Protein 5FP1 (pdb70)

InterPro domains:
  IPR000531 TonB-dependent receptor-like, beta-barrel [PF00593] (236-712)
  IPR010105 TonB-dependent siderophore receptor [TIGR01783] (64-742)
  IPR012910 TonB-dependent receptor, plug domain [PF07715] (62-160)
  IPR036942 TonB-dependent receptor-like, beta-barrel domain superfamily [G3DSA:2.40.170.20] (176-743)
  IPR037066 TonB-dependent receptor, plug domain superfamily [G3DSA:2.170.130.10] (44-172)
  IPR039426 TonB-dependent receptor-like [PS52016] (61-743)
  IPR039426 TonB-dependent receptor-like [PTHR32552] (23-743)

Structure (mmCIF, N/CA/C/O backbone):
data_5FP1
#
_entry.id   5FP1
#
_cell.length_a   86.120
_cell.length_b   100.130
_cell.length_c   163.640
_cell.angle_alpha   90.00
_cell.angle_beta   90.00
_cell.angle_gamma   90.00
#
_symmetry.space_group_name_H-M   'P 21 21 21'
#
loop_
_entity.id
_entity.type
_entity.pdbx_description
1 polymer 'TONB-DEPENDENT SIDEROPHORE RECEPTOR'
2 non-polymer 'PHOSPHATE ION'
3 non-polymer (HYDROXYETHYLOXY)TRI(ETHYLOXY)OCTANE
4 water water
#
loop_
_atom_site.group_PDB
_atom_site.id
_atom_site.type_symbol
_atom_site.label_atom_id
_atom_site.label_alt_id
_atom_site.label_comp_id
_atom_site.label_asym_id
_atom_site.label_entity_id
_atom_site.label_seq_id
_atom_site.pdbx_PDB_ins_code
_atom_site.Cartn_x
_atom_site.Cartn_y
_atom_site.Cartn_z
_atom_site.occupancy
_atom_site.B_iso_or_equiv
_atom_site.auth_seq_id
_atom_site.auth_comp_id
_atom_site.auth_asym_id
_atom_site.auth_atom_id
_atom_site.pdbx_PDB_model_num
ATOM 1 N N . THR A 1 18 ? 57.943 78.449 28.044 1.00 71.57 15 THR A N 1
ATOM 2 C CA . THR A 1 18 ? 56.492 78.113 28.139 1.00 71.65 15 THR A CA 1
ATOM 3 C C . THR A 1 18 ? 55.818 78.802 29.329 1.00 73.13 15 THR A C 1
ATOM 4 O O . THR A 1 18 ? 56.490 79.273 30.255 1.00 68.12 15 THR A O 1
ATOM 8 N N . GLN A 1 19 ? 54.487 78.848 29.297 1.00 70.14 16 GLN A N 1
ATOM 9 C CA . GLN A 1 19 ? 53.688 79.415 30.389 1.00 72.10 16 GLN A CA 1
ATOM 10 C C . GLN A 1 19 ? 53.829 78.637 31.704 1.00 65.03 16 GLN A C 1
ATOM 11 O O . GLN A 1 19 ? 53.823 79.239 32.775 1.00 57.40 16 GLN A O 1
ATOM 17 N N . GLU A 1 20 ? 53.948 77.310 31.620 1.00 56.89 17 GLU A N 1
ATOM 18 C CA . GLU A 1 20 ? 54.224 76.467 32.795 1.00 61.61 17 GLU A CA 1
ATOM 19 C C . GLU A 1 20 ? 55.482 76.889 33.548 1.00 57.05 17 GLU A C 1
ATOM 20 O O . GLU A 1 20 ? 55.655 76.567 34.720 1.00 55.97 17 GLU A O 1
ATOM 26 N N . GLU A 1 21 ? 56.375 77.588 32.864 1.00 45.45 18 GLU A N 1
ATOM 27 C CA . GLU A 1 21 ? 57.614 78.007 33.471 1.00 43.06 18 GLU A CA 1
ATOM 28 C C . GLU A 1 21 ? 57.550 79.438 33.986 1.00 35.44 18 GLU A C 1
ATOM 29 O O . GLU A 1 21 ? 58.500 79.905 34.587 1.00 36.03 18 GLU A O 1
ATOM 35 N N . SER A 1 22 ? 56.429 80.129 33.792 1.00 28.81 19 SER A N 1
ATOM 36 C CA . SER A 1 22 ? 56.343 81.488 34.257 1.00 28.73 19 SER A CA 1
ATOM 37 C C . SER A 1 22 ? 55.971 81.610 35.757 1.00 26.56 19 SER A C 1
ATOM 38 O O . SER A 1 22 ? 55.129 80.881 36.258 1.00 27.40 19 SER A O 1
ATOM 41 N N . LEU A 1 23 ? 56.590 82.572 36.425 1.00 27.06 20 LEU A N 1
ATOM 42 C CA . LEU A 1 23 ? 56.200 82.964 37.773 1.00 29.62 20 LEU A CA 1
ATOM 43 C C . LEU A 1 23 ? 54.905 83.798 37.787 1.00 33.45 20 LEU A C 1
ATOM 44 O O . LEU A 1 23 ? 54.309 84.013 38.835 1.00 28.88 20 LEU A O 1
ATOM 49 N N . LYS A 1 24 ? 54.476 84.251 36.611 1.00 27.44 21 LYS A N 1
ATOM 50 C CA . LYS A 1 24 ? 53.257 85.036 36.459 1.00 30.79 21 LYS A CA 1
ATOM 51 C C . LYS A 1 24 ? 52.150 84.100 36.049 1.00 34.25 21 LYS A C 1
ATOM 52 O O . LYS A 1 24 ? 52.285 83.345 35.074 1.00 34.28 21 LYS A O 1
ATOM 58 N N . VAL A 1 25 ? 51.059 84.097 36.805 1.00 26.10 22 VAL A N 1
ATOM 59 C CA . VAL A 1 25 ? 49.917 83.277 36.444 1.00 24.84 22 VAL A CA 1
ATOM 60 C C . VAL A 1 25 ? 48.757 84.174 36.027 1.00 26.51 22 VAL A C 1
ATOM 61 O O . VAL A 1 25 ? 48.363 85.044 36.796 1.00 26.61 22 VAL A O 1
ATOM 65 N N . ASP A 1 26 ? 48.198 83.958 34.831 1.00 24.19 23 ASP A N 1
ATOM 66 C CA . ASP A 1 26 ? 47.192 84.875 34.264 1.00 27.05 23 ASP A CA 1
ATOM 67 C C . ASP A 1 26 ? 45.771 84.543 34.663 1.00 26.75 23 ASP A C 1
ATOM 68 O O . ASP A 1 26 ? 44.940 85.441 34.803 1.00 25.72 23 ASP A O 1
ATOM 73 N N . GLN A 1 27 ? 45.485 83.258 34.822 1.00 23.61 24 GLN A N 1
ATOM 74 C CA . GLN A 1 27 ? 44.134 82.800 35.129 1.00 27.16 24 GLN A CA 1
ATOM 75 C C . GLN A 1 27 ? 44.171 81.878 36.341 1.00 26.01 24 GLN A C 1
ATOM 76 O O . GLN A 1 27 ? 45.029 81.012 36.440 1.00 26.56 24 GLN A O 1
ATOM 82 N N . SER A 1 28 ? 43.171 82.008 37.185 1.00 23.10 25 SER A N 1
ATOM 83 C CA . SER A 1 28 ? 42.948 81.072 38.265 1.00 24.41 25 SER A CA 1
ATOM 84 C C . SER A 1 28 ? 42.447 79.737 37.745 1.00 26.73 25 SER A C 1
ATOM 85 O O . SER A 1 28 ? 41.708 79.694 36.771 1.00 22.27 25 SER A O 1
ATOM 88 N N . ALA A 1 29 ? 42.819 78.646 38.415 1.00 23.41 26 ALA A N 1
ATOM 89 C CA . ALA A 1 29 ? 42.273 77.330 38.080 1.00 24.20 26 ALA A CA 1
ATOM 90 C C . ALA A 1 29 ? 40.910 77.136 38.729 1.00 22.84 26 ALA A C 1
ATOM 91 O O . ALA A 1 29 ? 40.235 76.154 38.508 1.00 24.83 26 ALA A O 1
ATOM 93 N N . ASN A 1 30 ? 40.481 78.102 39.528 1.00 21.07 27 ASN A N 1
ATOM 94 C CA . ASN A 1 30 ? 39.203 78.026 40.201 1.00 19.38 27 ASN A CA 1
ATOM 95 C C . ASN A 1 30 ? 38.094 78.614 39.303 1.00 23.56 27 ASN A C 1
ATOM 96 O O . ASN A 1 30 ? 38.120 79.799 38.953 1.00 20.69 27 ASN A O 1
ATOM 101 N N . SER A 1 31 ? 37.116 77.797 38.929 1.00 20.53 28 SER A N 1
ATOM 102 C CA . SER A 1 31 ? 36.074 78.244 38.002 1.00 26.11 28 SER A CA 1
ATOM 103 C C . SER A 1 31 ? 35.101 79.271 38.614 1.00 23.62 28 SER A C 1
ATOM 104 O O . SER A 1 31 ? 34.250 79.847 37.912 1.00 25.77 28 SER A O 1
ATOM 107 N N . LYS A 1 32 ? 35.219 79.528 39.912 1.00 21.53 29 LYS A N 1
ATOM 108 C CA . LYS A 1 32 ? 34.475 80.635 40.523 1.00 19.81 29 LYS A CA 1
ATOM 109 C C . LYS A 1 32 ? 35.049 82.027 40.226 1.00 21.86 29 LYS A C 1
ATOM 110 O O . LYS A 1 32 ? 34.366 83.033 40.449 1.00 24.50 29 LYS A O 1
ATOM 116 N N . PHE A 1 33 ? 36.293 82.081 39.761 1.00 19.92 30 PHE A N 1
ATOM 117 C CA . PHE A 1 33 ? 36.894 83.303 39.241 1.00 20.48 30 PHE A CA 1
ATOM 118 C C . PHE A 1 33 ? 36.636 83.272 37.742 1.00 21.92 30 PHE A C 1
ATOM 119 O O . PHE A 1 33 ? 37.351 82.647 36.985 1.00 27.25 30 PHE A O 1
ATOM 127 N N . VAL A 1 34 ? 35.574 83.937 37.339 1.00 21.41 31 VAL A N 1
ATOM 128 C CA . VAL A 1 34 ? 35.105 83.882 35.970 1.00 23.69 31 VAL A CA 1
ATOM 129 C C . VAL A 1 34 ? 35.876 84.783 35.012 1.00 28.58 31 VAL A C 1
ATOM 130 O O . VAL A 1 34 ? 35.720 84.669 33.787 1.00 32.46 31 VAL A O 1
ATOM 134 N N . ALA A 1 35 ? 36.703 85.669 35.561 1.00 23.32 32 ALA A N 1
ATOM 135 C CA . ALA A 1 35 ? 37.515 86.585 34.753 1.00 26.60 32 ALA A CA 1
ATOM 136 C C . ALA A 1 35 ? 38.988 86.331 34.991 1.00 29.60 32 ALA A C 1
ATOM 137 O O . ALA A 1 35 ? 39.345 85.813 36.041 1.00 25.89 32 ALA A O 1
ATOM 139 N N . PRO A 1 36 ? 39.859 86.725 34.035 1.00 25.67 33 PRO A N 1
ATOM 140 C CA . PRO A 1 36 ? 41.304 86.638 34.256 1.00 25.57 33 PRO A CA 1
ATOM 141 C C . PRO A 1 36 ? 41.715 87.459 35.457 1.00 23.63 33 PRO A C 1
ATOM 142 O O . PRO A 1 36 ? 41.004 88.384 35.846 1.00 20.71 33 PRO A O 1
ATOM 146 N N . LEU A 1 37 ? 42.838 87.108 36.075 1.00 23.71 34 LEU A N 1
ATOM 147 C CA . LEU A 1 37 ? 43.201 87.770 37.319 1.00 22.94 34 LEU A CA 1
ATOM 148 C C . LEU A 1 37 ? 43.399 89.289 37.118 1.00 21.69 34 LEU A C 1
ATOM 149 O O . LEU A 1 37 ? 43.040 90.083 37.976 1.00 20.76 34 LEU A O 1
ATOM 154 N N . LEU A 1 38 ? 43.919 89.687 35.962 1.00 23.97 35 LEU A N 1
ATOM 155 C CA . LEU A 1 38 ? 44.109 91.121 35.632 1.00 21.43 35 LEU A CA 1
ATOM 156 C C . LEU A 1 38 ? 42.848 91.957 35.784 1.00 22.33 35 LEU A C 1
ATOM 157 O O . LEU A 1 38 ? 42.895 93.118 36.213 1.00 25.53 35 LEU A O 1
ATOM 162 N N . ASP A 1 39 ? 41.710 91.361 35.450 1.00 20.14 36 ASP A N 1
ATOM 163 C CA . ASP A 1 39 ? 40.446 92.051 35.454 1.00 22.62 36 ASP A CA 1
ATOM 164 C C . ASP A 1 39 ? 39.573 91.705 36.636 1.00 26.08 36 ASP A C 1
ATOM 165 O O . ASP A 1 39 ? 38.452 92.174 36.733 1.00 29.72 36 ASP A O 1
ATOM 170 N N . THR A 1 40 ? 40.087 90.891 37.547 1.00 23.08 37 THR A N 1
ATOM 171 C CA . THR A 1 40 ? 39.311 90.487 38.718 1.00 20.30 37 THR A CA 1
ATOM 172 C C . THR A 1 40 ? 39.505 91.543 39.792 1.00 17.63 37 THR A C 1
ATOM 173 O O . THR A 1 40 ? 40.635 91.869 40.128 1.00 19.46 37 THR A O 1
ATOM 177 N N . PRO A 1 41 ? 38.408 92.117 40.318 1.00 18.34 38 PRO A N 1
ATOM 178 C CA . PRO A 1 41 ? 38.497 93.202 41.291 1.00 23.21 38 PRO A CA 1
ATOM 179 C C . PRO A 1 41 ? 38.674 92.683 42.732 1.00 19.50 38 PRO A C 1
ATOM 180 O O . PRO A 1 41 ? 37.870 92.973 43.623 1.00 20.89 38 PRO A O 1
ATOM 184 N N . LYS A 1 42 ? 39.741 91.919 42.930 1.00 22.30 39 LYS A N 1
ATOM 185 C CA . LYS A 1 42 ? 40.008 91.245 44.192 1.00 22.51 39 LYS A CA 1
ATOM 186 C C . LYS A 1 42 ? 41.466 90.875 44.189 1.00 22.75 39 LYS A C 1
ATOM 187 O O . LYS A 1 42 ? 42.033 90.607 43.134 1.00 22.16 39 LYS A O 1
ATOM 193 N N . SER A 1 43 ? 42.092 90.869 45.361 1.00 20.42 40 SER A N 1
ATOM 194 C CA . SER A 1 43 ? 43.492 90.454 45.453 1.00 18.12 40 SER A CA 1
ATOM 195 C C . SER A 1 43 ? 43.609 88.950 45.495 1.00 22.01 40 SER A C 1
ATOM 196 O O . SER A 1 43 ? 43.004 88.283 46.344 1.00 20.62 40 SER A O 1
ATOM 199 N N . VAL A 1 44 ? 44.401 88.420 44.583 1.00 18.23 41 VAL A N 1
ATOM 200 C CA . VAL A 1 44 ? 44.674 86.973 44.518 1.00 21.04 41 VAL A CA 1
ATOM 201 C C . VAL A 1 44 ? 46.151 86.811 44.206 1.00 24.62 41 VAL A C 1
ATOM 202 O O . VAL A 1 44 ? 46.670 87.479 43.289 1.00 24.75 41 VAL A O 1
ATOM 206 N N . SER A 1 45 ? 46.855 86.031 45.030 1.00 21.60 42 SER A N 1
ATOM 207 C CA . SER A 1 45 ? 48.252 85.673 44.767 1.00 25.06 42 SER A CA 1
ATOM 208 C C . SER A 1 45 ? 48.316 84.189 44.424 1.00 27.12 42 SER A C 1
ATOM 209 O O . SER A 1 45 ? 47.705 83.353 45.102 1.00 24.48 42 SER A O 1
ATOM 212 N N . VAL A 1 46 ? 49.111 83.847 43.431 1.00 20.79 43 VAL A N 1
ATOM 213 C CA . VAL A 1 46 ? 49.309 82.434 43.086 1.00 21.90 43 VAL A CA 1
ATOM 214 C C . VAL A 1 46 ? 50.747 82.029 43.337 1.00 21.31 43 VAL A C 1
ATOM 215 O O . VAL A 1 46 ? 51.685 82.648 42.832 1.00 20.62 43 VAL A O 1
ATOM 219 N N . ILE A 1 47 ? 50.928 81.038 44.194 1.00 19.62 44 ILE A N 1
ATOM 220 C CA . ILE A 1 47 ? 52.225 80.424 44.374 1.00 20.14 44 ILE A CA 1
ATOM 221 C C . ILE A 1 47 ? 52.409 79.452 43.210 1.00 21.29 44 ILE A C 1
ATOM 222 O O . ILE A 1 47 ? 51.830 78.368 43.178 1.00 19.94 44 ILE A O 1
ATOM 227 N N . SER A 1 48 ? 53.187 79.865 42.215 1.00 22.28 45 SER A N 1
ATOM 228 C CA . SER A 1 48 ? 53.209 79.158 40.940 1.00 20.29 45 SER A CA 1
ATOM 229 C C . SER A 1 48 ? 54.000 77.844 40.992 1.00 21.69 45 SER A C 1
ATOM 230 O O . SER A 1 48 ? 54.851 77.640 41.851 1.00 20.58 45 SER A O 1
ATOM 233 N N . LYS A 1 49 ? 53.728 76.985 40.029 1.00 19.72 46 LYS A N 1
ATOM 234 C CA . LYS A 1 49 ? 54.485 75.756 39.791 1.00 25.29 46 LYS A CA 1
ATOM 235 C C . LYS A 1 49 ? 55.978 76.028 39.765 1.00 23.30 46 LYS A C 1
ATOM 236 O O . LYS A 1 49 ? 56.760 75.330 40.429 1.00 21.97 46 LYS A O 1
ATOM 242 N N . GLN A 1 50 ? 56.391 77.065 39.052 1.00 23.91 47 GLN A N 1
ATOM 243 C CA . GLN A 1 50 ? 57.827 77.303 38.912 1.00 26.00 47 GLN A CA 1
ATOM 244 C C . GLN A 1 50 ? 58.439 77.764 40.222 1.00 25.56 47 GLN A C 1
ATOM 245 O O . GLN A 1 50 ? 59.566 77.396 40.544 1.00 23.89 47 GLN A O 1
ATOM 251 N N . LEU A 1 51 ? 57.714 78.582 40.970 1.00 23.17 48 LEU A N 1
ATOM 252 C CA . LEU A 1 51 ? 58.198 79.001 42.272 1.00 22.55 48 LEU A CA 1
ATOM 253 C C . LEU A 1 51 ? 58.340 77.801 43.199 1.00 18.69 48 LEU A C 1
ATOM 254 O O . LEU A 1 51 ? 59.325 77.688 43.934 1.00 22.13 48 LEU A O 1
ATOM 259 N N . ILE A 1 52 ? 57.369 76.907 43.150 1.00 18.98 49 ILE A N 1
ATOM 260 C CA . ILE A 1 52 ? 57.384 75.691 43.964 1.00 21.41 49 ILE A CA 1
ATOM 261 C C . ILE A 1 52 ? 58.619 74.842 43.590 1.00 26.41 49 ILE A C 1
ATOM 262 O O . ILE A 1 52 ? 59.365 74.375 44.453 1.00 26.05 49 ILE A O 1
ATOM 267 N N . GLU A 1 53 ? 58.877 74.700 42.299 1.00 23.45 50 GLU A N 1
ATOM 268 C CA . GLU A 1 53 ? 60.080 73.977 41.847 1.00 26.71 50 GLU A CA 1
ATOM 269 C C . GLU A 1 53 ? 61.399 74.638 42.223 1.00 23.35 50 GLU A C 1
ATOM 270 O O . GLU A 1 53 ? 62.326 73.968 42.658 1.00 27.91 50 GLU A O 1
ATOM 276 N N . ASP A 1 54 ? 61.482 75.946 42.071 1.00 22.50 51 ASP A N 1
ATOM 277 C CA . ASP A 1 54 ? 62.683 76.673 42.381 1.00 23.40 51 ASP A CA 1
ATOM 278 C C . ASP A 1 54 ? 63.045 76.589 43.871 1.00 29.70 51 ASP A C 1
ATOM 279 O O . ASP A 1 54 ? 64.236 76.520 44.237 1.00 23.20 51 ASP A O 1
ATOM 284 N N . THR A 1 55 ? 62.029 76.658 44.741 1.00 24.49 52 THR A N 1
ATOM 285 C CA . THR A 1 55 ? 62.289 76.696 46.176 1.00 22.17 52 THR A CA 1
ATOM 286 C C . THR A 1 55 ? 62.360 75.320 46.810 1.00 21.92 52 THR A C 1
ATOM 287 O O . THR A 1 55 ? 62.874 75.184 47.898 1.00 23.94 52 THR A O 1
ATOM 291 N N . LYS A 1 56 ? 61.834 74.331 46.107 1.00 19.57 53 LYS A N 1
ATOM 292 C CA . LYS A 1 56 ? 61.633 72.957 46.580 1.00 22.30 53 LYS A CA 1
ATOM 293 C C . LYS A 1 56 ? 60.898 72.939 47.920 1.00 24.66 53 LYS A C 1
ATOM 294 O O . LYS A 1 56 ? 61.255 72.159 48.812 1.00 23.27 53 LYS A O 1
ATOM 300 N N . VAL A 1 57 ? 59.887 73.800 48.064 1.00 21.43 54 VAL A N 1
ATOM 301 C CA . VAL A 1 57 ? 59.038 73.738 49.266 1.00 21.73 54 VAL A CA 1
ATOM 302 C C . VAL A 1 57 ? 58.267 72.440 49.284 1.00 20.28 54 VAL A C 1
ATOM 303 O O . VAL A 1 57 ? 57.702 72.015 48.264 1.00 21.99 54 VAL A O 1
ATOM 307 N N . THR A 1 58 ? 58.257 71.787 50.435 1.00 19.96 55 THR A N 1
ATOM 308 C CA . THR A 1 58 ? 57.640 70.484 50.532 1.00 21.49 55 THR A CA 1
ATOM 309 C C . THR A 1 58 ? 56.316 70.479 51.300 1.00 21.93 55 THR A C 1
ATOM 310 O O . THR A 1 58 ? 55.558 69.517 51.220 1.00 22.74 55 THR A O 1
ATOM 314 N N . THR A 1 59 ? 56.045 71.550 52.030 1.00 19.39 56 THR A N 1
ATOM 315 C CA . THR A 1 59 ? 54.790 71.670 52.771 1.00 19.94 56 THR A CA 1
ATOM 316 C C . THR A 1 59 ? 54.128 73.009 52.432 1.00 18.72 56 THR A C 1
ATOM 317 O O . THR A 1 59 ? 54.798 73.989 52.079 1.00 18.02 56 THR A O 1
ATOM 321 N N . LEU A 1 60 ? 52.813 73.057 52.556 1.00 18.39 57 LEU A N 1
ATOM 322 C CA . LEU A 1 60 ? 52.096 74.314 52.422 1.00 17.69 57 LEU A CA 1
ATOM 323 C C . LEU A 1 60 ? 52.647 75.383 53.355 1.00 18.21 57 LEU A C 1
ATOM 324 O O . LEU A 1 60 ? 52.810 76.535 52.959 1.00 20.74 57 LEU A O 1
ATOM 329 N N . ALA A 1 61 ? 52.927 75.008 54.605 1.00 17.36 58 ALA A N 1
ATOM 330 C CA . ALA A 1 61 ? 53.392 75.967 55.586 1.00 17.23 58 ALA A CA 1
ATOM 331 C C . ALA A 1 61 ? 54.664 76.660 55.063 1.00 20.76 58 ALA A C 1
ATOM 332 O O . ALA A 1 61 ? 54.781 77.892 55.099 1.00 20.74 58 ALA A O 1
ATOM 334 N N . ASP A 1 62 ? 55.600 75.866 54.541 1.00 19.10 59 ASP A N 1
ATOM 335 C CA . ASP A 1 62 ? 56.822 76.427 53.976 1.00 18.72 59 ASP A CA 1
ATOM 336 C C . ASP A 1 62 ? 56.510 77.297 52.746 1.00 17.61 59 ASP A C 1
ATOM 337 O O . ASP A 1 62 ? 57.046 78.394 52.608 1.00 23.58 59 ASP A O 1
ATOM 342 N N . ALA A 1 63 ? 55.627 76.809 51.876 1.00 18.20 60 ALA A N 1
ATOM 343 C CA . ALA A 1 63 ? 55.262 77.530 50.684 1.00 17.54 60 ALA A CA 1
ATOM 344 C C . ALA A 1 63 ? 54.731 78.919 50.968 1.00 20.46 60 ALA A C 1
ATOM 345 O O . ALA A 1 63 ? 54.969 79.855 50.198 1.00 19.38 60 ALA A O 1
ATOM 347 N N . LEU A 1 64 ? 53.962 79.039 52.044 1.00 18.44 61 LEU A N 1
ATOM 348 C CA . LEU A 1 64 ? 53.321 80.288 52.402 1.00 20.49 61 LEU A CA 1
ATOM 349 C C . LEU A 1 64 ? 54.301 81.374 52.818 1.00 20.88 61 LEU A C 1
ATOM 350 O O . LEU A 1 64 ? 53.942 82.554 52.838 1.00 19.46 61 LEU A O 1
ATOM 355 N N . ARG A 1 65 ? 55.533 80.997 53.145 1.00 20.33 62 ARG A N 1
ATOM 356 C CA . ARG A 1 65 ? 56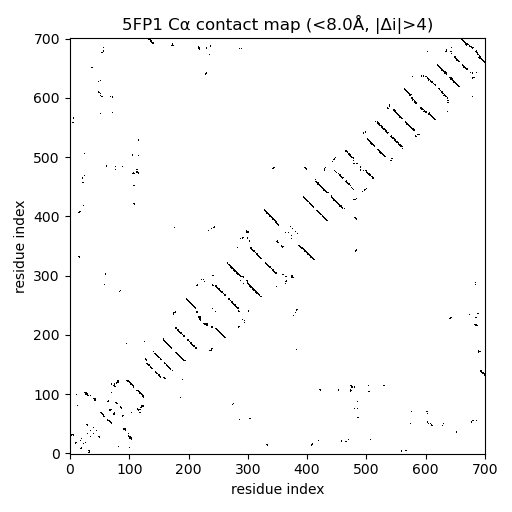.549 82.001 53.465 1.00 24.40 62 ARG A CA 1
ATOM 357 C C . ARG A 1 65 ? 56.776 82.961 52.290 1.00 22.96 62 ARG A C 1
ATOM 358 O O . ARG A 1 65 ? 57.250 84.072 52.501 1.00 21.45 62 ARG A O 1
ATOM 366 N N . THR A 1 66 ? 56.462 82.525 51.078 1.00 21.51 63 THR A N 1
ATOM 367 C CA . THR A 1 66 ? 56.636 83.374 49.875 1.00 21.68 63 THR A CA 1
ATOM 368 C C . THR A 1 66 ? 55.582 84.437 49.716 1.00 27.93 63 THR A C 1
ATOM 369 O O . THR A 1 66 ? 55.702 85.281 48.812 1.00 25.55 63 THR A O 1
ATOM 373 N N . VAL A 1 67 ? 54.543 84.392 50.551 1.00 22.89 64 VAL A N 1
ATOM 374 C CA . VAL A 1 67 ? 53.452 85.372 50.473 1.00 21.78 64 VAL A CA 1
ATOM 375 C C . VAL A 1 67 ? 53.512 86.259 51.697 1.00 22.73 64 VAL A C 1
ATOM 376 O O . VAL A 1 67 ? 53.187 85.819 52.807 1.00 23.77 64 VAL A O 1
ATOM 380 N N . PRO A 1 68 ? 53.910 87.530 51.513 1.00 22.71 65 PRO A N 1
ATOM 381 C CA . PRO A 1 68 ? 54.078 88.363 52.701 1.00 22.72 65 PRO A CA 1
ATOM 382 C C . PRO A 1 68 ? 52.774 88.602 53.429 1.00 21.18 65 PRO A C 1
ATOM 383 O O . PRO A 1 68 ? 51.717 88.780 52.809 1.00 19.19 65 PRO A O 1
ATOM 387 N N . GLY A 1 69 ? 52.857 88.636 54.742 1.00 21.39 66 GLY A N 1
ATOM 388 C CA . GLY A 1 69 ? 51.708 88.965 55.570 1.00 24.74 66 GLY A CA 1
ATOM 389 C C . GLY A 1 69 ? 50.838 87.754 55.898 1.00 25.18 66 GLY A C 1
ATOM 390 O O . GLY A 1 69 ? 49.869 87.887 56.637 1.00 28.86 66 GLY A O 1
ATOM 391 N N . ILE A 1 70 ? 51.153 86.585 55.348 1.00 21.42 67 ILE A N 1
ATOM 392 C CA . ILE A 1 70 ? 50.430 85.378 55.758 1.00 22.50 67 ILE A CA 1
ATOM 393 C C . ILE A 1 70 ? 51.239 84.957 56.967 1.00 27.78 67 ILE A C 1
ATOM 394 O O . ILE A 1 70 ? 52.444 84.771 56.873 1.00 41.44 67 ILE A O 1
ATOM 399 N N . THR A 1 71 ? 50.621 84.959 58.133 1.00 17.24 68 THR A N 1
ATOM 400 C CA . THR A 1 71 ? 51.325 84.550 59.320 1.00 18.84 68 THR A CA 1
ATOM 401 C C . THR A 1 71 ? 50.754 83.199 59.747 1.00 20.10 68 THR A C 1
ATOM 402 O O . THR A 1 71 ? 49.571 82.937 59.568 1.00 23.60 68 THR A O 1
ATOM 406 N N . LEU A 1 72 ? 51.592 82.362 60.335 1.00 18.79 69 LEU A N 1
ATOM 407 C CA . LEU A 1 72 ? 51.193 81.033 60.791 1.00 19.14 69 LEU A CA 1
ATOM 408 C C . LEU A 1 72 ? 50.901 81.020 62.285 1.00 23.14 69 LEU A C 1
ATOM 409 O O . LEU A 1 72 ? 51.631 81.616 63.089 1.00 24.46 69 LEU A O 1
ATOM 414 N N . GLY A 1 73 ? 49.808 80.364 62.640 1.00 18.83 70 GLY A N 1
ATOM 415 C CA . GLY A 1 73 ? 49.413 80.226 64.038 1.00 18.95 70 GLY A CA 1
ATOM 416 C C . GLY A 1 73 ? 49.836 78.890 64.603 1.00 19.99 70 GLY A C 1
ATOM 417 O O . GLY A 1 73 ? 50.147 77.924 63.859 1.00 17.81 70 GLY A O 1
ATOM 418 N N . ALA A 1 74 ? 49.851 78.823 65.929 1.00 19.30 71 ALA A N 1
ATOM 419 C CA . ALA A 1 74 ? 50.333 77.644 66.630 1.00 19.97 71 ALA A CA 1
ATOM 420 C C . ALA A 1 74 ? 49.192 76.971 67.371 1.00 20.12 71 ALA A C 1
ATOM 421 O O . ALA A 1 74 ? 48.114 77.563 67.545 1.00 19.68 71 ALA A O 1
ATOM 423 N N . GLY A 1 75 ? 49.448 75.737 67.803 1.00 21.27 72 GLY A N 1
ATOM 424 C CA . GLY A 1 75 ? 48.495 74.973 68.582 1.00 22.68 72 GLY A CA 1
ATOM 425 C C . GLY A 1 75 ? 48.627 75.120 70.079 1.00 21.13 72 GLY A C 1
ATOM 426 O O . GLY A 1 75 ? 49.596 75.668 70.584 1.00 20.80 72 GLY A O 1
ATOM 427 N N . GLU A 1 76 ? 47.634 74.624 70.801 1.00 19.97 73 GLU A N 1
ATOM 428 C CA . GLU A 1 76 ? 47.724 74.573 72.260 1.00 22.76 73 GLU A CA 1
ATOM 429 C C . GLU A 1 76 ? 46.801 73.490 72.791 1.00 23.47 73 GLU A C 1
ATOM 430 O O . GLU A 1 76 ? 46.603 72.478 72.129 1.00 24.83 73 GLU A O 1
ATOM 436 N N . GLY A 1 77 ? 46.307 73.641 74.015 1.00 20.05 74 GLY A N 1
ATOM 437 C CA . GLY A 1 77 ? 45.527 72.593 74.630 1.00 23.65 74 GLY A CA 1
ATOM 438 C C . GLY A 1 77 ? 44.174 72.379 73.981 1.00 23.73 74 GLY A C 1
ATOM 439 O O . GLY A 1 77 ? 43.681 71.250 73.940 1.00 27.43 74 GLY A O 1
ATOM 440 N N . GLY A 1 78 ? 43.594 73.457 73.466 1.00 21.71 75 GLY A N 1
ATOM 441 C CA . GLY A 1 78 ? 42.265 73.433 72.888 1.00 21.81 75 GLY A CA 1
ATOM 442 C C . GLY A 1 78 ? 42.189 73.663 71.399 1.00 22.35 75 GLY A C 1
ATOM 443 O O . GLY A 1 78 ? 41.112 73.898 70.858 1.00 22.77 75 GLY A O 1
ATOM 444 N N . ASN A 1 79 ? 43.333 73.624 70.707 1.00 18.76 76 ASN A N 1
ATOM 445 C CA . ASN A 1 79 ? 43.309 73.698 69.257 1.00 19.17 76 ASN A CA 1
ATOM 446 C C . ASN A 1 79 ? 44.495 73.008 68.625 1.00 18.75 76 ASN A C 1
ATOM 447 O O . ASN A 1 79 ? 45.594 73.084 69.163 1.00 17.55 76 ASN A O 1
ATOM 452 N N . PRO A 1 80 ? 44.274 72.322 67.490 1.00 15.63 77 PRO A N 1
ATOM 453 C CA . PRO A 1 80 ? 45.320 71.466 66.928 1.00 16.59 77 PRO A CA 1
ATOM 454 C C . PRO A 1 80 ? 46.480 72.245 66.351 1.00 18.06 77 PRO A C 1
ATOM 455 O O . PRO A 1 80 ? 46.374 73.458 66.084 1.00 19.21 77 PRO A O 1
ATOM 459 N N . ASN A 1 81 ? 47.597 71.543 66.187 1.00 18.01 78 ASN A N 1
ATOM 460 C CA . ASN A 1 81 ? 48.872 72.163 65.837 1.00 16.50 78 ASN A CA 1
ATOM 461 C C . ASN A 1 81 ? 49.201 72.004 64.349 1.00 20.76 78 ASN A C 1
ATOM 462 O O . ASN A 1 81 ? 50.363 71.822 63.995 1.00 19.07 78 ASN A O 1
ATOM 467 N N . GLY A 1 82 ? 48.186 72.045 63.476 1.00 17.98 79 GLY A N 1
ATOM 468 C CA . GLY A 1 82 ? 48.415 71.866 62.038 1.00 17.50 79 GLY A CA 1
ATOM 469 C C . GLY A 1 82 ? 48.590 73.196 61.305 1.00 17.87 79 GLY A C 1
ATOM 470 O O . GLY A 1 82 ? 48.988 74.200 61.908 1.00 17.50 79 GLY A O 1
ATOM 471 N N . ASP A 1 83 ? 48.319 73.216 60.001 1.00 16.78 80 ASP A N 1
ATOM 472 C CA . ASP A 1 83 ? 48.370 74.476 59.267 1.00 16.81 80 ASP A CA 1
ATOM 473 C C . ASP A 1 83 ? 47.334 75.445 59.861 1.00 16.68 80 ASP A C 1
ATOM 474 O O . ASP A 1 83 ? 46.143 75.096 59.965 1.00 16.76 80 ASP A O 1
ATOM 479 N N . ARG A 1 84 ? 47.771 76.655 60.224 1.00 15.86 81 ARG A N 1
ATOM 480 C CA . ARG A 1 84 ? 46.857 77.705 60.733 1.00 16.05 81 ARG A CA 1
ATOM 481 C C . ARG A 1 84 ? 47.181 79.063 60.111 1.00 15.36 81 ARG A C 1
ATOM 482 O O . ARG A 1 84 ? 47.746 79.936 60.767 1.00 17.06 81 ARG A O 1
ATOM 490 N N . PRO A 1 85 ? 46.849 79.250 58.841 1.00 16.83 82 PRO A N 1
ATOM 491 C CA . PRO A 1 85 ? 47.286 80.496 58.200 1.00 17.30 82 PRO A CA 1
ATOM 492 C C . PRO A 1 85 ? 46.363 81.657 58.527 1.00 19.24 82 PRO A C 1
ATOM 493 O O . PRO A 1 85 ? 45.139 81.529 58.424 1.00 20.74 82 PRO A O 1
ATOM 497 N N . PHE A 1 86 ? 46.963 82.797 58.862 1.00 16.42 83 PHE A N 1
ATOM 498 C CA . PHE A 1 86 ? 46.247 84.048 59.008 1.00 15.08 83 PHE A CA 1
ATOM 499 C C . PHE A 1 86 ? 46.439 84.909 57.752 1.00 17.09 83 PHE A C 1
ATOM 500 O O . PHE A 1 86 ? 47.570 85.059 57.267 1.00 19.32 83 PHE A O 1
ATOM 508 N N . ILE A 1 87 ? 45.337 85.423 57.222 1.00 15.15 84 ILE A N 1
ATOM 509 C CA . ILE A 1 87 ? 45.345 86.251 56.036 1.00 15.79 84 ILE A CA 1
ATOM 510 C C . ILE A 1 87 ? 44.706 87.584 56.399 1.00 18.13 84 ILE A C 1
ATOM 511 O O . ILE A 1 87 ? 43.572 87.644 56.929 1.00 17.18 84 ILE A O 1
ATOM 516 N N . ARG A 1 88 ? 45.459 88.646 56.161 1.00 17.96 85 ARG A N 1
ATOM 517 C CA . ARG A 1 88 ? 45.070 90.000 56.577 1.00 16.89 85 ARG A CA 1
ATOM 518 C C . ARG A 1 88 ? 44.570 90.060 58.025 1.00 17.89 85 ARG A C 1
ATOM 519 O O . ARG A 1 88 ? 43.626 90.789 58.339 1.00 20.46 85 ARG A O 1
ATOM 527 N N . GLY A 1 89 ? 45.217 89.317 58.923 1.00 18.03 86 GLY A N 1
ATOM 528 C CA . GLY A 1 89 ? 44.859 89.366 60.330 1.00 19.05 86 GLY A CA 1
ATOM 529 C C . GLY A 1 89 ? 43.816 88.371 60.813 1.00 19.19 86 GLY A C 1
ATOM 530 O O . GLY A 1 89 ? 43.496 88.332 62.015 1.00 19.09 86 GLY A O 1
ATOM 531 N N . TYR A 1 90 ? 43.243 87.592 59.892 1.00 17.46 87 TYR A N 1
ATOM 532 C CA . TYR A 1 90 ? 42.117 86.721 60.230 1.00 16.13 87 TYR A CA 1
ATOM 533 C C . TYR A 1 90 ? 42.397 85.261 59.881 1.00 16.12 87 TYR A C 1
ATOM 534 O O . TYR A 1 90 ? 42.888 84.939 58.786 1.00 15.93 87 TYR A O 1
ATOM 543 N N . SER A 1 91 ? 42.086 84.377 60.823 1.00 16.79 88 SER A N 1
ATOM 544 C CA . SER A 1 91 ? 42.350 82.948 60.635 1.00 16.06 88 SER A CA 1
ATOM 545 C C . SER A 1 91 ? 41.637 82.383 59.423 1.00 18.02 88 SER A C 1
ATOM 546 O O . SER A 1 91 ? 40.426 82.604 59.214 1.00 15.42 88 SER A O 1
ATOM 549 N N . SER A 1 92 ? 42.381 81.623 58.619 1.00 16.46 89 SER A N 1
ATOM 550 C CA A SER A 1 92 ? 41.767 80.931 57.488 0.50 16.16 89 SER A CA 1
ATOM 551 C CA B SER A 1 92 ? 41.837 80.931 57.450 0.50 17.31 89 SER A CA 1
ATOM 552 C C . SER A 1 92 ? 41.855 79.413 57.663 1.00 17.54 89 SER A C 1
ATOM 553 O O . SER A 1 92 ? 41.585 78.653 56.736 1.00 17.51 89 SER A O 1
ATOM 558 N N . GLU A 1 93 ? 42.151 78.986 58.885 1.00 16.12 90 GLU A N 1
ATOM 559 C CA . GLU A 1 93 ? 42.261 77.575 59.227 1.00 16.69 90 GLU A CA 1
ATOM 560 C C . GLU A 1 93 ? 41.014 76.770 58.830 1.00 17.33 90 GLU A C 1
ATOM 561 O O . GLU A 1 93 ? 41.126 75.641 58.307 1.00 18.91 90 GLU A O 1
ATOM 567 N N . SER A 1 94 ? 39.830 77.328 59.074 1.00 14.88 91 SER A N 1
ATOM 568 C CA . SER A 1 94 ? 38.569 76.634 58.733 1.00 19.01 91 SER A CA 1
ATOM 569 C C . SER A 1 94 ? 38.110 76.863 57.283 1.00 20.96 91 SER A C 1
ATOM 570 O O . SER A 1 94 ? 37.048 76.384 56.899 1.00 22.68 91 SER A O 1
ATOM 573 N N . SER A 1 95 ? 38.919 77.588 56.506 1.00 19.36 92 SER A N 1
ATOM 574 C CA . SER A 1 95 ? 38.627 78.009 55.114 1.00 20.25 92 SER A CA 1
ATOM 575 C C . SER A 1 95 ? 39.775 77.618 54.189 1.00 17.34 92 SER A C 1
ATOM 576 O O . SER A 1 95 ? 40.274 78.414 53.387 1.00 18.21 92 SER A O 1
ATOM 579 N N A MET A 1 96 ? 40.198 76.363 54.297 0.50 16.94 93 MET A N 1
ATOM 580 N N B MET A 1 96 ? 40.190 76.358 54.323 0.50 17.49 93 MET A N 1
ATOM 581 C CA A MET A 1 96 ? 41.225 75.819 53.415 0.50 16.84 93 MET A CA 1
ATOM 582 C CA B MET A 1 96 ? 41.202 75.738 53.467 0.50 17.83 93 MET A CA 1
ATOM 583 C C A MET A 1 96 ? 40.580 74.811 52.463 0.50 17.01 93 MET A C 1
ATOM 584 C C B MET A 1 96 ? 40.496 74.847 52.448 0.50 17.64 93 MET A C 1
ATOM 585 O O A MET A 1 96 ? 39.835 73.913 52.888 0.50 16.02 93 MET A O 1
ATOM 586 O O B MET A 1 96 ? 39.610 74.048 52.822 0.50 17.07 93 MET A O 1
ATOM 595 N N . TYR A 1 97 ? 40.906 74.967 51.184 1.00 15.71 94 TYR A N 1
ATOM 596 C CA . TYR A 1 97 ? 40.235 74.321 50.073 1.00 16.17 94 TYR A CA 1
ATOM 597 C C . TYR A 1 97 ? 41.223 73.482 49.250 1.00 16.94 94 TYR A C 1
ATOM 598 O O . TYR A 1 97 ? 42.419 73.797 49.130 1.00 16.24 94 TYR A O 1
ATOM 607 N N . ILE A 1 98 ? 40.713 72.384 48.718 1.00 18.09 95 ILE A N 1
ATOM 608 C CA . ILE A 1 98 ? 41.433 71.560 47.760 1.00 19.53 95 ILE A CA 1
ATOM 609 C C . ILE A 1 98 ? 40.587 71.526 46.482 1.00 19.20 95 ILE A C 1
ATOM 610 O O . ILE A 1 98 ? 39.445 71.054 46.488 1.00 17.50 95 ILE A O 1
ATOM 615 N N . ASP A 1 99 ? 41.134 72.086 45.406 1.00 20.88 96 ASP A N 1
ATOM 616 C CA . ASP A 1 99 ? 40.381 72.270 44.153 1.00 22.82 96 ASP A CA 1
ATOM 617 C C . ASP A 1 99 ? 38.985 72.795 44.406 1.00 22.70 96 ASP A C 1
ATOM 618 O O . ASP A 1 99 ? 37.990 72.295 43.856 1.00 19.72 96 ASP A O 1
ATOM 623 N N . GLY A 1 100 ? 38.890 73.822 45.236 1.00 19.08 97 GLY A N 1
ATOM 624 C CA . GLY A 1 100 ? 37.601 74.509 45.423 1.00 19.54 97 GLY A CA 1
ATOM 625 C C . GLY A 1 100 ? 36.621 73.868 46.363 1.00 17.94 97 GLY A C 1
ATOM 626 O O . GLY A 1 100 ? 35.513 74.371 46.548 1.00 18.84 97 GLY A O 1
ATOM 627 N N . ILE A 1 101 ? 37.023 72.779 47.004 1.00 16.12 98 ILE A N 1
ATOM 628 C CA . ILE A 1 101 ? 36.170 72.125 47.997 1.00 15.51 98 ILE A CA 1
ATOM 629 C C . ILE A 1 101 ? 36.838 72.212 49.358 1.00 16.79 98 ILE A C 1
ATOM 630 O O . ILE A 1 101 ? 38.037 71.939 49.476 1.00 16.78 98 ILE A O 1
ATOM 635 N N . ARG A 1 102 ? 36.080 72.648 50.363 1.00 16.49 99 ARG A N 1
ATOM 636 C CA . ARG A 1 102 ? 36.625 72.836 51.707 1.00 17.61 99 ARG A CA 1
ATOM 637 C C . ARG A 1 102 ? 37.121 71.502 52.275 1.00 18.46 99 ARG A C 1
ATOM 638 O O . ARG A 1 102 ? 36.426 70.497 52.201 1.00 17.77 99 ARG A O 1
ATOM 646 N N . ASN A 1 103 ? 38.322 71.510 52.833 1.00 16.70 100 ASN A N 1
ATOM 647 C CA . ASN A 1 103 ? 38.878 70.330 53.465 1.00 17.75 100 ASN A CA 1
ATOM 648 C C . ASN A 1 103 ? 39.698 70.822 54.638 1.00 19.36 100 ASN A C 1
ATOM 649 O O . ASN A 1 103 ? 40.942 70.781 54.609 1.00 23.28 100 ASN A O 1
ATOM 654 N N . SER A 1 104 ? 39.002 71.346 55.639 1.00 17.07 101 SER A N 1
ATOM 655 C CA . SER A 1 104 ? 39.643 72.089 56.727 1.00 17.76 101 SER A CA 1
ATOM 656 C C . SER A 1 104 ? 39.701 71.346 58.047 1.00 20.35 101 SER A C 1
ATOM 657 O O . SER A 1 104 ? 39.564 71.954 59.095 1.00 26.48 101 SER A O 1
ATOM 660 N N . THR A 1 105 ? 39.965 70.050 58.002 1.00 15.45 102 THR A N 1
ATOM 661 C CA . THR A 1 105 ? 40.407 69.342 59.176 1.00 18.23 102 THR A CA 1
ATOM 662 C C . THR A 1 105 ? 41.867 69.655 59.400 1.00 15.85 102 THR A C 1
ATOM 663 O O . THR A 1 105 ? 42.615 69.947 58.443 1.00 16.60 102 THR A O 1
ATOM 667 N N . SER A 1 106 ? 42.318 69.536 60.635 1.00 15.08 103 SER A N 1
ATOM 668 C CA . SER A 1 106 ? 43.708 69.877 60.896 1.00 15.83 103 SER A CA 1
ATOM 669 C C . SER A 1 106 ? 44.671 68.883 60.234 1.00 16.06 103 SER A C 1
ATOM 670 O O . SER A 1 106 ? 44.590 67.657 60.435 1.00 18.16 103 SER A O 1
ATOM 673 N N . GLN A 1 107 ? 45.590 69.451 59.474 1.00 16.57 104 GLN A N 1
ATOM 674 C CA . GLN A 1 107 ? 46.586 68.693 58.718 1.00 17.61 104 GLN A CA 1
ATOM 675 C C . GLN A 1 107 ? 47.818 69.559 58.520 1.00 17.73 104 GLN A C 1
ATOM 676 O O . GLN A 1 107 ? 47.738 70.801 58.522 1.00 15.47 104 GLN A O 1
ATOM 682 N N . ASN A 1 108 ? 48.957 68.907 58.317 1.00 17.13 105 ASN A N 1
ATOM 683 C CA . ASN A 1 108 ? 50.167 69.558 57.805 1.00 20.71 105 ASN A CA 1
ATOM 684 C C . ASN A 1 108 ? 50.252 69.203 56.315 1.00 21.11 105 ASN A C 1
ATOM 685 O O . ASN A 1 108 ? 50.699 68.109 55.956 1.00 19.28 105 ASN A O 1
ATOM 690 N N . ARG A 1 109 ? 49.724 70.070 55.460 1.00 18.84 106 ARG A N 1
ATOM 691 C CA . ARG A 1 109 ? 49.513 69.694 54.061 1.00 18.54 106 ARG A CA 1
ATOM 692 C C . ARG A 1 109 ? 50.836 69.646 53.289 1.00 19.78 106 ARG A C 1
ATOM 693 O O . ARG A 1 109 ? 51.717 70.490 53.510 1.00 15.83 106 ARG A O 1
ATOM 701 N N . GLU A 1 110 ? 50.942 68.646 52.413 1.00 17.33 107 GLU A N 1
ATOM 702 C CA . GLU A 1 110 ? 52.104 68.435 51.546 1.00 19.25 107 GLU A CA 1
ATOM 703 C C . GLU A 1 110 ? 51.966 69.116 50.202 1.00 16.60 107 GLU A C 1
ATOM 704 O O . GLU A 1 110 ? 50.849 69.410 49.738 1.00 20.11 107 GLU A O 1
ATOM 710 N N . MET A 1 111 ? 53.100 69.287 49.540 1.00 16.65 108 MET A N 1
ATOM 711 C CA . MET A 1 111 ? 53.099 69.895 48.204 1.00 17.26 108 MET A CA 1
ATOM 712 C C . MET A 1 111 ? 53.244 68.884 47.055 1.00 20.65 108 MET A C 1
ATOM 713 O O . MET A 1 111 ? 53.182 69.293 45.901 1.00 20.14 108 MET A O 1
ATOM 718 N N . PHE A 1 112 ? 53.417 67.588 47.337 1.00 20.81 109 PHE A N 1
ATOM 719 C CA . PHE A 1 112 ? 53.813 66.659 46.256 1.00 20.76 109 PHE A CA 1
ATOM 720 C C . PHE A 1 112 ? 52.782 66.527 45.155 1.00 24.37 109 PHE A C 1
ATOM 721 O O . PHE A 1 112 ? 53.148 66.341 44.003 1.00 21.42 109 PHE A O 1
ATOM 729 N N . ALA A 1 113 ? 51.502 66.634 45.476 1.00 19.61 110 ALA A N 1
ATOM 730 C CA . ALA A 1 113 ? 50.468 66.532 44.459 1.00 22.33 110 ALA A CA 1
ATOM 731 C C . ALA A 1 113 ? 49.896 67.881 44.054 1.00 21.10 110 ALA A C 1
ATOM 732 O O . ALA A 1 113 ? 48.837 67.935 43.433 1.00 23.46 110 ALA A O 1
ATOM 734 N N . VAL A 1 114 ? 50.593 68.950 44.398 1.00 19.91 111 VAL A N 1
ATOM 735 C CA . VAL A 1 114 ? 50.088 70.312 44.197 1.00 19.28 111 VAL A CA 1
ATOM 736 C C . VAL A 1 114 ? 50.704 70.963 42.953 1.00 21.19 111 VAL A C 1
ATOM 737 O O . VAL A 1 114 ? 51.910 71.058 42.834 1.00 22.35 111 VAL A O 1
ATOM 741 N N . GLU A 1 115 ? 49.842 71.441 42.060 1.00 21.18 112 GLU A N 1
ATOM 742 C CA . GLU A 1 115 ? 50.238 72.239 40.887 1.00 22.16 112 GLU A CA 1
ATOM 743 C C . GLU A 1 115 ? 50.590 73.686 41.279 1.00 19.71 112 GLU A C 1
ATOM 744 O O . GLU A 1 115 ? 51.654 74.209 40.954 1.00 22.41 112 GLU A O 1
ATOM 750 N N . GLN A 1 116 ? 49.669 74.337 41.995 1.00 20.70 113 GLN A N 1
ATOM 751 C CA . GLN A 1 116 ? 49.857 75.713 42.464 1.00 18.16 113 GLN A CA 1
ATOM 752 C C . GLN A 1 116 ? 48.961 75.976 43.659 1.00 17.63 113 GLN A C 1
ATOM 753 O O . GLN A 1 116 ? 48.068 75.202 43.926 1.00 19.67 113 GLN A O 1
ATOM 759 N N . VAL A 1 117 ? 49.231 77.060 44.388 1.00 17.87 114 VAL A N 1
ATOM 760 C CA . VAL A 1 117 ? 48.426 77.418 45.543 1.00 17.22 114 VAL A CA 1
ATOM 761 C C . VAL A 1 117 ? 47.872 78.825 45.279 1.00 19.92 114 VAL A C 1
ATOM 762 O O . VAL A 1 117 ? 48.618 79.739 44.956 1.00 20.10 114 VAL A O 1
ATOM 766 N N . GLU A 1 118 ? 46.565 78.980 45.391 1.00 16.62 115 GLU A N 1
ATOM 767 C CA . GLU A 1 118 ? 45.926 80.254 45.152 1.00 17.62 115 GLU A CA 1
ATOM 768 C C . GLU A 1 118 ? 45.451 80.852 46.455 1.00 18.23 115 GLU A C 1
ATOM 769 O O . GLU A 1 118 ? 44.594 80.256 47.170 1.00 17.64 115 GLU A O 1
ATOM 775 N N . VAL A 1 119 ? 45.989 82.027 46.776 1.00 16.93 116 VAL A N 1
ATOM 776 C CA . VAL A 1 119 ? 45.610 82.734 48.002 1.00 16.45 116 VAL A CA 1
ATOM 777 C C . VAL A 1 119 ? 44.692 83.908 47.674 1.00 19.88 116 VAL A C 1
ATOM 778 O O . VAL A 1 119 ? 45.124 84.912 47.074 1.00 19.58 116 VAL A O 1
ATOM 782 N N . THR A 1 120 ? 43.437 83.795 48.084 1.00 17.41 117 THR A N 1
ATOM 783 C CA . THR A 1 120 ? 42.498 84.880 47.953 1.00 19.46 117 THR A CA 1
ATOM 784 C C . THR A 1 120 ? 42.700 85.746 49.165 1.00 20.07 117 THR A C 1
ATOM 785 O O . THR A 1 120 ? 42.695 85.253 50.304 1.00 18.58 117 THR A O 1
ATOM 789 N N . LYS A 1 121 ? 42.884 87.042 48.948 1.00 17.91 118 LYS A N 1
ATOM 790 C CA . LYS A 1 121 ? 43.032 87.968 50.057 1.00 17.98 118 LYS A CA 1
ATOM 791 C C . LYS A 1 121 ? 41.851 88.930 50.069 1.00 23.16 118 LYS A C 1
ATOM 792 O O . LYS A 1 121 ? 41.500 89.519 49.035 1.00 22.54 118 LYS A O 1
ATOM 798 N N . GLY A 1 122 ? 41.227 89.072 51.238 1.00 19.10 119 GLY A N 1
ATOM 799 C CA . GLY A 1 122 ? 39.967 89.775 51.362 1.00 19.74 119 GLY A CA 1
ATOM 800 C C . GLY A 1 122 ? 38.779 88.850 51.588 1.00 20.83 119 GLY A C 1
ATOM 801 O O . GLY A 1 122 ? 38.778 87.685 51.182 1.00 19.06 119 GLY A O 1
ATOM 802 N N . SER A 1 123 ? 37.749 89.403 52.201 1.00 18.57 120 SER A N 1
ATOM 803 C CA . SER A 1 123 ? 36.518 88.694 52.521 1.00 18.89 120 SER A CA 1
ATOM 804 C C . SER A 1 123 ? 35.944 88.012 51.312 1.00 18.55 120 SER A C 1
ATOM 805 O O . SER A 1 123 ? 35.831 88.611 50.239 1.00 18.98 120 SER A O 1
ATOM 808 N N . ALA A 1 124 ? 35.609 86.731 51.449 1.00 18.27 121 ALA A N 1
ATOM 809 C CA . ALA A 1 124 ? 35.204 85.976 50.271 1.00 18.50 121 ALA A CA 1
ATOM 810 C C . ALA A 1 124 ? 34.114 84.939 50.441 1.00 15.52 121 ALA A C 1
ATOM 811 O O . ALA A 1 124 ? 34.132 83.909 49.756 1.00 18.09 121 ALA A O 1
ATOM 813 N N . SER A 1 125 ? 33.145 85.181 51.311 1.00 18.27 122 SER A N 1
ATOM 814 C CA . SER A 1 125 ? 32.095 84.197 51.517 1.00 17.12 122 SER A CA 1
ATOM 815 C C . SER A 1 125 ? 31.247 83.960 50.279 1.00 20.10 122 SER A C 1
ATOM 816 O O . SER A 1 125 ? 30.716 82.871 50.132 1.00 18.50 122 SER A O 1
ATOM 819 N N . ALA A 1 126 ? 31.105 84.935 49.375 1.00 16.82 123 ALA A N 1
ATOM 820 C CA . ALA A 1 126 ? 30.281 84.683 48.189 1.00 16.72 123 ALA A CA 1
ATOM 821 C C . ALA A 1 126 ? 30.889 83.570 47.329 1.00 18.09 123 ALA A C 1
ATOM 822 O O . ALA A 1 126 ? 30.185 82.870 46.579 1.00 19.43 123 ALA A O 1
ATOM 824 N N . MET A 1 127 ? 32.213 83.410 47.424 1.00 18.19 124 MET A N 1
ATOM 825 C CA . MET A 1 127 ? 32.916 82.391 46.675 1.00 19.25 124 MET A CA 1
ATOM 826 C C . MET A 1 127 ? 33.021 81.074 47.465 1.00 23.16 124 MET A C 1
ATOM 827 O O . MET A 1 127 ? 33.074 80.002 46.875 1.00 27.07 124 MET A O 1
ATOM 832 N N . GLY A 1 128 ? 33.049 81.158 48.789 1.00 24.33 125 GLY A N 1
ATOM 833 C CA . GLY A 1 128 ? 33.366 79.981 49.606 1.00 25.50 125 GLY A CA 1
ATOM 834 C C . GLY A 1 128 ? 32.404 79.606 50.716 1.00 26.39 125 GLY A C 1
ATOM 835 O O . GLY A 1 128 ? 32.555 78.542 51.322 1.00 28.54 125 GLY A O 1
ATOM 836 N N . GLY A 1 129 ? 31.392 80.427 50.965 1.00 21.28 126 GLY A N 1
ATOM 837 C CA . GLY A 1 129 ? 30.490 80.198 52.075 1.00 21.53 126 GLY A CA 1
ATOM 838 C C . GLY A 1 129 ? 31.046 80.632 53.430 1.00 20.63 126 GLY A C 1
ATOM 839 O O . GLY A 1 129 ? 31.771 81.624 53.535 1.00 20.01 126 GLY A O 1
ATOM 840 N N . ALA A 1 130 ? 30.704 79.879 54.472 1.00 17.09 127 ALA A N 1
ATOM 841 C CA . ALA A 1 130 ? 31.113 80.228 55.811 1.00 20.10 127 ALA A CA 1
ATOM 842 C C . ALA A 1 130 ? 32.620 80.429 55.885 1.00 19.18 127 ALA A C 1
ATOM 843 O O . ALA A 1 130 ? 33.381 79.680 55.283 1.00 17.25 127 ALA A O 1
ATOM 845 N N . GLY A 1 131 ? 33.034 81.451 56.622 1.00 18.84 128 GLY A N 1
ATOM 846 C CA . GLY A 1 131 ? 34.430 81.732 56.810 1.00 18.16 128 GLY A CA 1
ATOM 847 C C . GLY A 1 131 ? 34.954 82.681 55.747 1.00 19.17 128 GLY A C 1
ATOM 848 O O . GLY A 1 131 ? 34.243 83.587 55.295 1.00 18.57 128 GLY A O 1
ATOM 849 N N . SER A 1 132 ? 36.187 82.465 55.319 1.00 17.59 129 SER A N 1
ATOM 850 C CA . SER A 1 132 ? 36.821 83.373 54.366 1.00 19.05 129 SER A CA 1
ATOM 851 C C . SER A 1 132 ? 36.735 84.857 54.836 1.00 19.71 129 SER A C 1
ATOM 852 O O . SER A 1 132 ? 36.406 85.753 54.054 1.00 18.54 129 SER A O 1
ATOM 855 N N . VAL A 1 133 ? 37.028 85.081 56.114 1.00 17.43 130 VAL A N 1
ATOM 856 C CA . VAL A 1 133 ? 36.935 86.416 56.711 1.00 19.12 130 VAL A CA 1
ATOM 857 C C . VAL A 1 133 ? 37.976 87.377 56.123 1.00 18.89 130 VAL A C 1
ATOM 858 O O . VAL A 1 133 ? 37.644 88.457 55.630 1.00 18.93 130 VAL A O 1
ATOM 862 N N . GLY A 1 134 ? 39.243 86.979 56.172 1.00 17.03 131 GLY A N 1
ATOM 863 C CA . GLY A 1 134 ? 40.311 87.796 55.632 1.00 18.80 131 GLY A CA 1
ATOM 864 C C . GLY A 1 134 ? 40.852 87.300 54.315 1.00 18.73 131 GLY A C 1
ATOM 865 O O . GLY A 1 134 ? 41.696 87.943 53.716 1.00 17.77 131 GLY A O 1
ATOM 866 N N . GLY A 1 135 ? 40.369 86.146 53.878 1.00 17.82 132 GLY A N 1
ATOM 867 C CA . GLY A 1 135 ? 40.906 85.445 52.703 1.00 19.87 132 GLY A CA 1
ATOM 868 C C . GLY A 1 135 ? 40.750 83.939 52.844 1.00 20.61 132 GLY A C 1
ATOM 869 O O . GLY A 1 135 ? 40.170 83.452 53.821 1.00 18.89 132 GLY A O 1
ATOM 870 N N . SER A 1 136 ? 41.259 83.200 51.863 1.00 18.12 133 SER A N 1
ATOM 871 C CA . SER A 1 136 ? 41.230 81.736 51.899 1.00 17.74 133 SER A CA 1
ATOM 872 C C . SER A 1 136 ? 42.295 81.189 50.958 1.00 16.98 133 SER A C 1
ATOM 873 O O . SER A 1 136 ? 42.760 81.886 50.041 1.00 17.97 133 SER A O 1
ATOM 876 N N . ILE A 1 137 ? 42.650 79.930 51.186 1.00 16.42 134 ILE A N 1
ATOM 877 C CA . ILE A 1 137 ? 43.688 79.255 50.450 1.00 17.04 134 ILE A CA 1
ATOM 878 C C . ILE A 1 137 ? 43.083 78.074 49.716 1.00 18.86 134 ILE A C 1
ATOM 879 O O . ILE A 1 137 ? 42.310 77.304 50.293 1.00 18.17 134 ILE A O 1
ATOM 884 N N . ASN A 1 138 ? 43.467 77.928 48.455 1.00 15.48 135 ASN A N 1
ATOM 885 C CA . ASN A 1 138 ? 42.931 76.871 47.603 1.00 18.38 135 ASN A CA 1
ATOM 886 C C . ASN A 1 138 ? 44.096 76.181 46.929 1.00 17.88 135 ASN A C 1
ATOM 887 O O . ASN A 1 138 ? 44.849 76.808 46.171 1.00 17.66 135 ASN A O 1
ATOM 892 N N . MET A 1 139 ? 44.325 74.922 47.272 1.00 17.29 136 MET A N 1
ATOM 893 C CA . MET A 1 139 ? 45.418 74.162 46.690 1.00 19.22 136 MET A CA 1
ATOM 894 C C . MET A 1 139 ? 44.897 73.427 45.440 1.00 17.04 136 MET A C 1
ATOM 895 O O . MET A 1 139 ? 43.896 72.720 45.497 1.00 17.88 136 MET A O 1
ATOM 900 N N . ILE A 1 140 ? 45.574 73.626 44.317 1.00 16.41 137 ILE A N 1
ATOM 901 C CA . ILE A 1 140 ? 45.142 73.101 43.014 1.00 16.69 137 ILE A CA 1
ATOM 902 C C . ILE A 1 140 ? 45.960 71.834 42.756 1.00 16.98 137 ILE A C 1
ATOM 903 O O . ILE A 1 140 ? 47.167 71.878 42.804 1.00 20.57 137 ILE A O 1
ATOM 908 N N . SER A 1 141 ? 45.288 70.718 42.515 1.00 18.50 138 SER A N 1
ATOM 909 C CA . SER A 1 141 ? 45.941 69.414 42.450 1.00 20.57 138 SER A CA 1
ATOM 910 C C . SER A 1 141 ? 46.399 69.123 41.036 1.00 22.90 138 SER A C 1
ATOM 911 O O . SER A 1 141 ? 45.764 69.548 40.060 1.00 21.52 138 SER A O 1
ATOM 914 N N . LYS A 1 142 ? 47.490 68.388 40.943 1.00 24.31 139 LYS A N 1
ATOM 915 C CA . LYS A 1 142 ? 47.910 67.774 39.692 1.00 27.82 139 LYS A CA 1
ATOM 916 C C . LYS A 1 142 ? 46.929 66.670 39.355 1.00 24.77 139 LYS A C 1
ATOM 917 O O . LYS A 1 142 ? 46.714 65.776 40.151 1.00 32.11 139 LYS A O 1
ATOM 923 N N . VAL A 1 143 ? 46.389 66.694 38.157 1.00 27.38 140 VAL A N 1
ATOM 924 C CA . VAL A 1 143 ? 45.548 65.591 37.727 1.00 33.57 140 VAL A CA 1
ATOM 925 C C . VAL A 1 143 ? 45.880 65.085 36.291 1.00 30.29 140 VAL A C 1
ATOM 926 O O . VAL A 1 143 ? 46.525 65.774 35.502 1.00 27.72 140 VAL A O 1
ATOM 930 N N . ALA A 1 144 ? 45.432 63.867 35.994 1.00 30.19 141 ALA A N 1
ATOM 931 C CA . ALA A 1 144 ? 45.666 63.247 34.695 1.00 28.60 141 ALA A CA 1
ATOM 932 C C . ALA A 1 144 ? 45.265 64.199 33.599 1.00 31.07 141 ALA A C 1
ATOM 933 O O . ALA A 1 144 ? 44.208 64.834 33.667 1.00 32.76 141 ALA A O 1
ATOM 935 N N . LYS A 1 145 ? 46.102 64.269 32.570 1.00 28.08 142 LYS A N 1
ATOM 936 C CA . LYS A 1 145 ? 45.849 65.141 31.457 1.00 35.57 142 LYS A CA 1
ATOM 937 C C . LYS A 1 145 ? 46.496 64.619 30.162 1.00 37.91 142 LYS A C 1
ATOM 938 O O . LYS A 1 145 ? 47.161 63.561 30.135 1.00 32.74 142 LYS A O 1
ATOM 944 N N . LYS A 1 146 ? 46.286 65.332 29.064 1.00 40.96 143 LYS A N 1
ATOM 945 C CA . LYS A 1 146 ? 46.797 64.847 27.781 1.00 37.04 143 LYS A CA 1
ATOM 946 C C . LYS A 1 146 ? 48.326 64.927 27.692 1.00 42.70 143 LYS A C 1
ATOM 947 O O . LYS A 1 146 ? 48.946 65.831 28.245 1.00 37.61 143 LYS A O 1
ATOM 953 N N . GLY A 1 147 ? 48.931 63.976 26.989 1.00 42.71 144 GLY A N 1
ATOM 954 C CA . GLY A 1 147 ? 50.372 63.984 26.790 1.00 42.22 144 GLY A CA 1
ATOM 955 C C . GLY A 1 147 ? 51.044 63.055 27.775 1.00 52.27 144 GLY A C 1
ATOM 956 O O . GLY A 1 147 ? 50.712 63.057 28.956 1.00 57.17 144 GLY A O 1
ATOM 957 N N . ASP A 1 148 ? 51.987 62.258 27.290 1.00 51.26 145 ASP A N 1
ATOM 958 C CA . ASP A 1 148 ? 52.679 61.295 28.131 1.00 49.57 145 ASP A CA 1
ATOM 959 C C . ASP A 1 148 ? 53.871 61.954 28.793 1.00 53.87 145 ASP A C 1
ATOM 960 O O . ASP A 1 148 ? 54.483 62.845 28.213 1.00 49.03 145 ASP A O 1
ATOM 965 N N . PHE A 1 149 ? 54.166 61.553 30.031 1.00 43.86 146 PHE A N 1
ATOM 966 C CA . PHE A 1 149 ? 55.374 62.027 30.708 1.00 43.25 146 PHE A CA 1
ATOM 967 C C . PHE A 1 149 ? 55.709 61.224 31.954 1.00 40.42 146 PHE A C 1
ATOM 968 O O . PHE A 1 149 ? 54.846 60.539 32.520 1.00 35.55 146 PHE A O 1
ATOM 976 N N . LEU A 1 150 ? 56.994 61.247 32.310 1.00 41.74 147 LEU A N 1
ATOM 977 C CA . LEU A 1 150 ? 57.485 60.677 33.546 1.00 41.19 147 LEU A CA 1
ATOM 978 C C . LEU A 1 150 ? 58.463 61.663 34.159 1.00 47.19 147 LEU A C 1
ATOM 979 O O . LEU A 1 150 ? 59.449 62.041 33.529 1.00 39.96 147 LEU A O 1
ATOM 984 N N . GLU A 1 151 ? 58.160 62.105 35.377 1.00 36.54 148 GLU A N 1
ATOM 985 C CA . GLU A 1 151 ? 59.027 63.033 36.116 1.00 33.32 148 GLU A CA 1
ATOM 986 C C . GLU A 1 151 ? 59.356 62.439 37.486 1.00 37.71 148 GLU A C 1
ATOM 987 O O . GLU A 1 151 ? 58.612 61.612 38.015 1.00 36.90 148 GLU A O 1
ATOM 993 N N . GLY A 1 152 ? 60.478 62.855 38.048 1.00 34.32 149 GLY A N 1
ATOM 994 C CA . GLY A 1 152 ? 60.919 62.307 39.307 1.00 35.30 149 GLY A CA 1
ATOM 995 C C . GLY A 1 152 ? 61.989 63.169 39.927 1.00 35.21 149 GLY A C 1
ATOM 996 O O . GLY A 1 152 ? 62.591 64.013 39.265 1.00 30.17 149 GLY A O 1
ATOM 997 N N . SER A 1 153 ? 62.214 62.940 41.215 1.00 34.47 150 SER A N 1
ATOM 998 C CA . SER A 1 153 ? 63.231 63.641 41.953 1.00 28.05 150 SER A CA 1
ATOM 999 C C . SER A 1 153 ? 63.784 62.692 42.996 1.00 29.88 150 SER A C 1
ATOM 1000 O O . SER A 1 153 ? 63.031 61.987 43.689 1.00 30.40 150 SER A O 1
ATOM 1003 N N . VAL A 1 154 ? 65.102 62.677 43.128 1.00 28.77 151 VAL A N 1
ATOM 1004 C CA . VAL A 1 154 ? 65.721 62.006 44.236 1.00 29.55 151 VAL A CA 1
ATOM 1005 C C . VAL A 1 154 ? 66.591 63.013 44.945 1.00 28.41 151 VAL A C 1
ATOM 1006 O O . VAL A 1 154 ? 67.456 63.644 44.335 1.00 28.42 151 VAL A O 1
ATOM 1010 N N . ALA A 1 155 ? 66.404 63.167 46.253 1.00 23.89 152 ALA A N 1
ATOM 1011 C CA . ALA A 1 155 ? 67.099 64.237 46.929 1.00 22.58 152 ALA A CA 1
ATOM 1012 C C . ALA A 1 155 ? 67.556 63.841 48.301 1.00 22.87 152 ALA A C 1
ATOM 1013 O O . ALA A 1 155 ? 66.916 63.040 48.977 1.00 23.70 152 ALA A O 1
ATOM 1015 N N . ALA A 1 156 ? 68.682 64.416 48.701 1.00 24.91 153 ALA A N 1
ATOM 1016 C CA . ALA A 1 156 ? 69.229 64.214 50.022 1.00 25.88 153 ALA A CA 1
ATOM 1017 C C . ALA A 1 156 ? 69.681 65.558 50.547 1.00 25.34 153 ALA A C 1
ATOM 1018 O O . ALA A 1 156 ? 70.062 66.438 49.783 1.00 26.32 153 ALA A O 1
ATOM 1020 N N . GLY A 1 157 ? 69.634 65.737 51.865 1.00 25.83 154 GLY A N 1
ATOM 1021 C CA . GLY A 1 157 ? 70.009 67.008 52.440 1.00 22.08 154 GLY A CA 1
ATOM 1022 C C . GLY A 1 157 ? 70.537 66.915 53.846 1.00 23.13 154 GLY A C 1
ATOM 1023 O O . GLY A 1 157 ? 70.525 65.855 54.456 1.00 23.79 154 GLY A O 1
ATOM 1024 N N . THR A 1 158 ? 70.996 68.039 54.359 1.00 22.43 155 THR A N 1
ATOM 1025 C CA . THR A 1 158 ? 71.533 68.071 55.702 1.00 27.52 155 THR A CA 1
ATOM 1026 C C . THR A 1 158 ? 70.427 67.736 56.719 1.00 32.78 155 THR A C 1
ATOM 1027 O O . THR A 1 158 ? 69.212 67.860 56.417 1.00 24.96 155 THR A O 1
ATOM 1031 N N . ASP A 1 159 ? 70.858 67.298 57.897 1.00 25.05 156 ASP A N 1
ATOM 1032 C CA . ASP A 1 159 ? 69.956 66.864 58.984 1.00 27.53 156 ASP A CA 1
ATOM 1033 C C . ASP A 1 159 ? 68.995 65.778 58.533 1.00 28.93 156 ASP A C 1
ATOM 1034 O O . ASP A 1 159 ? 67.796 65.800 58.839 1.00 23.77 156 ASP A O 1
ATOM 1039 N N . ASN A 1 160 ? 69.562 64.805 57.813 1.00 21.94 157 ASN A N 1
ATOM 1040 C CA . ASN A 1 160 ? 68.899 63.554 57.455 1.00 23.54 157 ASN A CA 1
ATOM 1041 C C . ASN A 1 160 ? 67.623 63.750 56.641 1.00 24.12 157 ASN A C 1
ATOM 1042 O O . ASN A 1 160 ? 66.650 63.045 56.819 1.00 24.69 157 ASN A O 1
ATOM 1047 N N . TYR A 1 161 ? 67.679 64.696 55.726 1.00 21.97 158 TYR A N 1
ATOM 1048 C CA . TYR A 1 161 ? 66.637 64.873 54.708 1.00 20.67 158 TYR A CA 1
ATOM 1049 C C . TYR A 1 161 ? 66.818 63.868 53.581 1.00 24.14 158 TYR A C 1
ATOM 1050 O O . TYR A 1 161 ? 67.908 63.753 53.012 1.00 24.24 158 TYR A O 1
ATOM 1059 N N . GLN A 1 162 ? 65.761 63.123 53.275 1.00 21.16 159 GLN A N 1
ATOM 1060 C CA . GLN A 1 162 ? 65.707 62.304 52.055 1.00 22.69 159 GLN A CA 1
ATOM 1061 C C . GLN A 1 162 ? 64.322 62.368 51.489 1.00 23.81 159 GLN A C 1
ATOM 1062 O O . GLN A 1 162 ? 63.353 62.192 52.222 1.00 21.84 159 GLN A O 1
ATOM 1068 N N . ARG A 1 163 ? 64.214 62.595 50.187 1.00 21.61 160 ARG A N 1
ATOM 1069 C CA . ARG A 1 163 ? 62.911 62.729 49.552 1.00 20.32 160 ARG A CA 1
ATOM 1070 C C . ARG A 1 163 ? 62.945 62.158 48.146 1.00 20.92 160 ARG A C 1
ATOM 1071 O O . ARG A 1 163 ? 63.851 62.470 47.372 1.00 23.40 160 ARG A O 1
ATOM 1079 N N . ILE A 1 164 ? 61.977 61.326 47.825 1.00 23.67 161 ILE A N 1
ATOM 1080 C CA . ILE A 1 164 ? 61.832 60.820 46.464 1.00 24.00 161 ILE A CA 1
ATOM 1081 C C . ILE A 1 164 ? 60.416 61.086 46.031 1.00 24.67 161 ILE A C 1
ATOM 1082 O O . ILE A 1 164 ? 59.470 60.796 46.768 1.00 20.58 161 ILE A O 1
ATOM 1087 N N . THR A 1 165 ? 60.258 61.663 44.849 1.00 27.38 162 THR A N 1
ATOM 1088 C CA . THR A 1 165 ? 58.947 61.756 44.233 1.00 27.96 162 THR A CA 1
ATOM 1089 C C . THR A 1 165 ? 59.015 61.190 42.823 1.00 29.67 162 THR A C 1
ATOM 1090 O O . THR A 1 165 ? 60.056 61.252 42.174 1.00 26.67 162 THR A O 1
ATOM 1094 N N . LEU A 1 166 ? 57.894 60.648 42.373 1.00 31.28 163 LEU A N 1
ATOM 1095 C CA . LEU A 1 166 ? 57.731 60.144 41.009 1.00 31.39 163 LEU A CA 1
ATOM 1096 C C . LEU A 1 166 ? 56.365 60.556 40.532 1.00 33.21 163 LEU A C 1
ATOM 1097 O O . LEU A 1 166 ? 55.402 60.460 41.282 1.00 32.80 163 LEU A O 1
ATOM 1102 N N . ASP A 1 167 ? 56.277 61.042 39.297 1.00 28.33 164 ASP A N 1
ATOM 1103 C CA . ASP A 1 167 ? 55.015 61.553 38.731 1.00 28.32 164 ASP A CA 1
ATOM 1104 C C . ASP A 1 167 ? 54.931 61.056 37.264 1.00 31.31 164 ASP A C 1
ATOM 1105 O O . ASP A 1 167 ? 55.682 61.514 36.415 1.00 36.56 164 ASP A O 1
ATOM 1110 N N . GLY A 1 168 ? 54.046 60.117 36.993 1.00 28.81 165 GLY A N 1
ATOM 1111 C CA . GLY A 1 168 ? 53.905 59.558 35.636 1.00 30.58 165 GLY A CA 1
ATOM 1112 C C . GLY A 1 168 ? 52.502 59.748 35.105 1.00 32.59 165 GLY A C 1
ATOM 1113 O O . GLY A 1 168 ? 51.523 59.551 35.826 1.00 28.83 165 GLY A O 1
ATOM 1114 N N . ASN A 1 169 ? 52.403 60.135 33.834 1.00 31.82 166 ASN A N 1
ATOM 1115 C CA . ASN A 1 169 ? 51.123 60.360 33.175 1.00 29.38 166 ASN A CA 1
ATOM 1116 C C . ASN A 1 169 ? 51.114 59.645 31.803 1.00 33.43 166 ASN A C 1
ATOM 1117 O O . ASN A 1 169 ? 51.994 59.865 30.988 1.00 37.14 166 ASN A O 1
ATOM 1122 N N . LYS A 1 170 ? 50.128 58.794 31.582 1.00 32.22 167 LYS A N 1
ATOM 1123 C CA . LYS A 1 170 ? 50.020 58.017 30.350 1.00 39.09 167 LYS A CA 1
ATOM 1124 C C . LYS A 1 170 ? 48.729 58.395 29.626 1.00 37.71 167 LYS A C 1
ATOM 1125 O O . LYS A 1 170 ? 47.639 58.223 30.158 1.00 33.93 167 LYS A O 1
ATOM 1131 N N . ASP A 1 171 ? 48.882 58.927 28.415 1.00 46.25 168 ASP A N 1
ATOM 1132 C CA . ASP A 1 171 ? 47.770 59.275 27.520 1.00 36.67 168 ASP A CA 1
ATOM 1133 C C . ASP A 1 171 ? 47.505 58.083 26.599 1.00 38.77 168 ASP A C 1
ATOM 1134 O O . ASP A 1 171 ? 48.352 57.738 25.781 1.00 36.79 168 ASP A O 1
ATOM 1139 N N . PHE A 1 172 ? 46.365 57.420 26.746 1.00 39.34 169 PHE A N 1
ATOM 1140 C CA . PHE A 1 172 ? 46.094 56.214 25.958 1.00 41.56 169 PHE A CA 1
ATOM 1141 C C . PHE A 1 172 ? 45.697 56.554 24.516 1.00 49.46 169 PHE A C 1
ATOM 1142 O O . PHE A 1 172 ? 45.346 55.664 23.752 1.00 40.60 169 PHE A O 1
ATOM 1150 N N . GLY A 1 173 ? 45.731 57.837 24.161 1.00 41.87 170 GLY A N 1
ATOM 1151 C CA . GLY A 1 173 ? 45.369 58.293 22.819 1.00 42.12 170 GLY A CA 1
ATOM 1152 C C . GLY A 1 173 ? 43.924 58.158 22.358 1.00 39.97 170 GLY A C 1
ATOM 1153 O O . GLY A 1 173 ? 43.643 58.366 21.177 1.00 53.89 170 GLY A O 1
ATOM 1154 N N . ASN A 1 174 ? 43.003 57.831 23.259 1.00 34.85 171 ASN A N 1
ATOM 1155 C CA . ASN A 1 174 ? 41.571 57.691 22.938 1.00 32.87 171 ASN A CA 1
ATOM 1156 C C . ASN A 1 174 ? 40.714 58.554 23.865 1.00 31.02 171 ASN A C 1
ATOM 1157 O O . ASN A 1 174 ? 39.556 58.219 24.170 1.00 33.40 171 ASN A O 1
ATOM 1162 N N . GLY A 1 175 ? 41.299 59.646 24.348 1.00 32.18 172 GLY A N 1
ATOM 1163 C CA . GLY A 1 175 ? 40.612 60.535 25.272 1.00 38.85 172 GLY A CA 1
ATOM 1164 C C . GLY A 1 175 ? 40.795 60.171 26.745 1.00 38.61 172 GLY A C 1
ATOM 1165 O O . GLY A 1 175 ? 40.304 60.890 27.625 1.00 31.77 172 GLY A O 1
ATOM 1166 N N . ILE A 1 176 ? 41.479 59.054 27.010 1.00 33.15 173 ILE A N 1
ATOM 1167 C CA . ILE A 1 176 ? 41.707 58.565 28.377 1.00 27.87 173 ILE A CA 1
ATOM 1168 C C . ILE A 1 176 ? 43.158 58.798 28.727 1.00 31.84 173 ILE A C 1
ATOM 1169 O O . ILE A 1 176 ? 44.070 58.541 27.922 1.00 29.55 173 ILE A O 1
ATOM 1174 N N . ALA A 1 177 ? 43.387 59.349 29.916 1.00 28.09 174 ALA A N 1
ATOM 1175 C CA . ALA A 1 177 ? 44.732 59.447 30.450 1.00 21.43 174 ALA A CA 1
ATOM 1176 C C . ALA A 1 177 ? 44.722 59.140 31.954 1.00 25.55 174 ALA A C 1
ATOM 1177 O O . ALA A 1 177 ? 43.706 59.327 32.603 1.00 26.39 174 ALA A O 1
ATOM 1179 N N . ALA A 1 178 ? 45.830 58.615 32.465 1.00 27.54 175 ALA A N 1
ATOM 1180 C CA . ALA A 1 178 ? 45.935 58.250 33.876 1.00 27.95 175 ALA A CA 1
ATOM 1181 C C . ALA A 1 178 ? 47.241 58.775 34.401 1.00 29.88 175 ALA A C 1
ATOM 1182 O O . ALA A 1 178 ? 48.209 58.888 33.658 1.00 27.27 175 ALA A O 1
ATOM 1184 N N . ARG A 1 179 ? 47.257 59.155 35.681 1.00 26.64 176 ARG A N 1
ATOM 1185 C CA . ARG A 1 179 ? 48.427 59.789 36.269 1.00 22.91 176 ARG A CA 1
ATOM 1186 C C . ARG A 1 179 ? 48.585 59.264 37.693 1.00 21.61 176 ARG A C 1
ATOM 1187 O O . ARG A 1 179 ? 47.608 58.929 38.343 1.00 21.78 176 ARG A O 1
ATOM 1195 N N . VAL A 1 180 ? 49.817 59.139 38.155 1.00 25.65 177 VAL A N 1
ATOM 1196 C CA . VAL A 1 180 ? 50.049 58.824 39.559 1.00 25.78 177 VAL A CA 1
ATOM 1197 C C . VAL A 1 180 ? 51.287 59.554 40.043 1.00 29.36 177 VAL A C 1
ATOM 1198 O O . VAL A 1 180 ? 52.306 59.584 39.355 1.00 31.34 177 VAL A O 1
ATOM 1202 N N . ALA A 1 181 ? 51.179 60.199 41.208 1.00 26.46 178 ALA A N 1
ATOM 1203 C CA . ALA A 1 181 ? 52.345 60.761 41.895 1.00 25.00 178 ALA A CA 1
ATOM 1204 C C . ALA A 1 181 ? 52.562 59.977 43.185 1.00 26.65 178 ALA A C 1
ATOM 1205 O O . ALA A 1 181 ? 51.607 59.537 43.818 1.00 22.78 178 ALA A O 1
ATOM 1207 N N . VAL A 1 182 ? 53.815 59.744 43.533 1.00 25.02 179 VAL A N 1
ATOM 1208 C CA . VAL A 1 182 ? 54.141 58.971 44.722 1.00 25.41 179 VAL A CA 1
ATOM 1209 C C . VAL A 1 182 ? 55.217 59.735 45.474 1.00 23.40 179 VAL A C 1
ATOM 1210 O O . VAL A 1 182 ? 56.022 60.439 44.868 1.00 26.38 179 VAL A O 1
ATOM 1214 N N . LEU A 1 183 ? 55.207 59.601 46.796 1.00 22.10 180 LEU A N 1
ATOM 1215 C CA . LEU A 1 183 ? 56.075 60.377 47.667 1.00 20.22 180 LEU A CA 1
ATOM 1216 C C . LEU A 1 183 ? 56.586 59.483 48.779 1.00 17.62 180 LEU A C 1
ATOM 1217 O O . LEU A 1 183 ? 55.814 58.755 49.402 1.00 19.35 180 LEU A O 1
ATOM 1222 N N . GLY A 1 184 ? 57.882 59.614 49.033 1.00 21.42 181 GLY A N 1
ATOM 1223 C CA . GLY A 1 184 ? 58.521 59.142 50.249 1.00 22.55 181 GLY A CA 1
ATOM 1224 C C . GLY A 1 184 ? 59.404 60.233 50.796 1.00 22.15 181 GLY A C 1
ATOM 1225 O O . GLY A 1 184 ? 60.229 60.783 50.085 1.00 21.04 181 GLY A O 1
ATOM 1226 N N . HIS A 1 185 ? 59.242 60.571 52.075 1.00 22.27 182 HIS A N 1
ATOM 1227 C CA . HIS A 1 185 ? 59.948 61.724 52.615 1.00 19.93 182 HIS A CA 1
ATOM 1228 C C . HIS A 1 185 ? 60.307 61.563 54.076 1.00 22.00 182 HIS A C 1
ATOM 1229 O O . HIS A 1 185 ? 59.507 61.076 54.856 1.00 21.22 182 HIS A O 1
ATOM 1236 N N . GLN A 1 186 ? 61.506 62.004 54.435 1.00 21.02 183 GLN A N 1
ATOM 1237 C CA . GLN A 1 186 ? 61.887 62.149 55.855 1.00 21.79 183 GLN A CA 1
ATOM 1238 C C . GLN A 1 186 ? 62.831 63.299 56.009 1.00 21.93 183 GLN A C 1
ATOM 1239 O O . GLN A 1 186 ? 63.641 63.590 55.103 1.00 21.29 183 GLN A O 1
ATOM 1245 N N . ASN A 1 187 ? 62.734 63.974 57.152 1.00 19.53 184 ASN A N 1
ATOM 1246 C CA . ASN A 1 187 ? 63.725 64.962 57.537 1.00 17.43 184 ASN A CA 1
ATOM 1247 C C . ASN A 1 187 ? 63.659 65.224 59.029 1.00 20.73 184 ASN A C 1
ATOM 1248 O O . ASN A 1 187 ? 62.593 65.091 59.651 1.00 18.51 184 ASN A O 1
ATOM 1253 N N . GLU A 1 188 ? 64.796 65.596 59.597 1.00 17.60 185 GLU A N 1
ATOM 1254 C CA . GLU A 1 188 ? 64.843 66.181 60.928 1.00 19.85 185 GLU A CA 1
ATOM 1255 C C . GLU A 1 188 ? 64.712 67.673 60.757 1.00 20.10 185 GLU A C 1
ATOM 1256 O O . GLU A 1 188 ? 65.158 68.218 59.755 1.00 20.05 185 GLU A O 1
ATOM 1262 N N . LYS A 1 189 ? 64.096 68.342 61.728 1.00 20.83 186 LYS A N 1
ATOM 1263 C CA . LYS A 1 189 ? 64.001 69.789 61.680 1.00 19.48 186 LYS A CA 1
ATOM 1264 C C . LYS A 1 189 ? 65.424 70.351 61.661 1.00 21.08 186 LYS A C 1
ATOM 1265 O O . LYS A 1 189 ? 66.245 70.043 62.536 1.00 20.53 186 LYS A O 1
ATOM 1271 N N . ALA A 1 190 ? 65.702 71.202 60.691 1.00 20.57 187 ALA A N 1
ATOM 1272 C CA . ALA A 1 190 ? 67.077 71.649 60.453 1.00 23.96 187 ALA A CA 1
ATOM 1273 C C . ALA A 1 190 ? 67.595 72.487 61.609 1.00 21.74 187 ALA A C 1
ATOM 1274 O O . ALA A 1 190 ? 66.920 73.427 62.072 1.00 21.13 187 ALA A O 1
ATOM 1276 N N . GLY A 1 191 ? 68.770 72.118 62.105 1.00 23.16 188 GLY A N 1
ATOM 1277 C CA . GLY A 1 191 ? 69.428 72.859 63.178 1.00 23.66 188 GLY A CA 1
ATOM 1278 C C . GLY A 1 191 ? 68.964 72.492 64.564 1.00 23.72 188 GLY A C 1
ATOM 1279 O O . GLY A 1 191 ? 69.491 72.990 65.561 1.00 21.50 188 GLY A O 1
ATOM 1280 N N . GLN A 1 192 ? 67.983 71.611 64.647 1.00 23.04 189 GLN A N 1
ATOM 1281 C CA . GLN A 1 192 ? 67.424 71.207 65.950 1.00 23.76 189 GLN A CA 1
ATOM 1282 C C . GLN A 1 192 ? 67.781 69.754 66.279 1.00 30.44 189 GLN A C 1
ATOM 1283 O O . GLN A 1 192 ? 66.952 68.856 66.091 1.00 34.88 189 GLN A O 1
ATOM 1289 N N . SER A 1 193 ? 68.982 69.523 66.805 1.00 31.14 190 SER A N 1
ATOM 1290 C CA . SER A 1 193 ? 69.430 68.168 67.186 1.00 36.60 190 SER A CA 1
ATOM 1291 C C . SER A 1 193 ? 68.563 67.478 68.243 1.00 26.09 190 SER A C 1
ATOM 1292 O O . SER A 1 193 ? 68.072 68.106 69.196 1.00 28.32 190 SER A O 1
ATOM 1295 N N . ASN A 1 194 ? 68.403 66.177 68.058 1.00 26.12 191 ASN A N 1
ATOM 1296 C CA . ASN A 1 194 ? 67.609 65.342 68.932 1.00 27.31 191 ASN A CA 1
ATOM 1297 C C . ASN A 1 194 ? 66.258 65.985 69.164 1.00 23.68 191 ASN A C 1
ATOM 1298 O O . ASN A 1 194 ? 65.790 66.118 70.302 1.00 23.29 191 ASN A O 1
ATOM 1303 N N . GLY A 1 195 ? 65.666 66.411 68.052 1.00 23.95 192 GLY A N 1
ATOM 1304 C CA . GLY A 1 195 ? 64.473 67.224 68.066 1.00 22.47 192 GLY A CA 1
ATOM 1305 C C . GLY A 1 195 ? 63.403 66.670 67.157 1.00 20.94 192 GLY A C 1
ATOM 1306 O O . GLY A 1 195 ? 63.203 65.438 67.062 1.00 19.77 192 GLY A O 1
ATOM 1307 N N . ALA A 1 196 ? 62.655 67.569 66.530 1.00 19.38 193 ALA A N 1
ATOM 1308 C CA . ALA A 1 196 ? 61.499 67.145 65.774 1.00 17.37 193 ALA A CA 1
ATOM 1309 C C . ALA A 1 196 ? 61.953 66.341 64.547 1.00 19.52 193 ALA A C 1
ATOM 1310 O O . ALA A 1 196 ? 63.008 66.621 63.964 1.00 19.34 193 ALA A O 1
ATOM 1312 N N . GLU A 1 197 ? 61.134 65.384 64.135 1.00 18.86 194 GLU A N 1
ATOM 1313 C CA . GLU A 1 197 ? 61.455 64.496 63.000 1.00 22.86 194 GLU A CA 1
ATOM 1314 C C . GLU A 1 197 ? 60.193 64.261 62.203 1.00 21.07 194 GLU A C 1
ATOM 1315 O O . GLU A 1 197 ? 59.122 64.095 62.785 1.00 19.49 194 GLU A O 1
ATOM 1321 N N . TYR A 1 198 ? 60.323 64.211 60.886 1.00 19.09 195 TYR A N 1
ATOM 1322 C CA . TYR A 1 198 ? 59.171 64.056 60.009 1.00 16.97 195 TYR A CA 1
ATOM 1323 C C . TYR A 1 198 ? 59.357 62.858 59.106 1.00 19.24 195 TYR A C 1
ATOM 1324 O O . TYR A 1 198 ? 60.440 62.663 58.549 1.00 19.84 195 TYR A O 1
ATOM 1333 N N . LYS A 1 199 ? 58.313 62.055 58.960 1.00 16.94 196 LYS A N 1
ATOM 1334 C CA . LYS A 1 199 ? 58.335 60.934 58.007 1.00 18.75 196 LYS A CA 1
ATOM 1335 C C . LYS A 1 199 ? 56.973 60.826 57.372 1.00 18.32 196 LYS A C 1
ATOM 1336 O O . LYS A 1 199 ? 55.955 60.832 58.068 1.00 19.37 196 LYS A O 1
ATOM 1342 N N . ARG A 1 200 ? 56.935 60.731 56.055 1.00 17.35 197 ARG A N 1
ATOM 1343 C CA . ARG A 1 200 ? 55.661 60.575 55.405 1.00 17.30 197 ARG A CA 1
ATOM 1344 C C . ARG A 1 200 ? 55.731 59.887 54.044 1.00 17.55 197 ARG A C 1
ATOM 1345 O O . ARG A 1 200 ? 56.761 59.909 53.371 1.00 20.28 197 ARG A O 1
ATOM 1353 N N A VAL A 1 201 ? 54.608 59.300 53.663 0.50 18.04 198 VAL A N 1
ATOM 1354 N N B VAL A 1 201 ? 54.613 59.283 53.671 0.50 19.14 198 VAL A N 1
ATOM 1355 C CA A VAL A 1 201 ? 54.440 58.628 52.381 0.50 18.09 198 VAL A CA 1
ATOM 1356 C CA B VAL A 1 201 ? 54.433 58.629 52.381 0.50 20.33 198 VAL A CA 1
ATOM 1357 C C A VAL A 1 201 ? 53.084 59.021 51.811 0.50 19.49 198 VAL A C 1
ATOM 1358 C C B VAL A 1 201 ? 53.088 59.051 51.813 0.50 20.64 198 VAL A C 1
ATOM 1359 O O A VAL A 1 201 ? 52.102 59.204 52.554 0.50 16.83 198 VAL A O 1
ATOM 1360 O O B VAL A 1 201 ? 52.111 59.258 52.555 0.50 17.37 198 VAL A O 1
ATOM 1367 N N . GLY A 1 202 ? 53.032 59.199 50.499 1.00 19.62 199 GLY A N 1
ATOM 1368 C CA . GLY A 1 202 ? 51.790 59.516 49.842 1.00 17.95 199 GLY A CA 1
ATOM 1369 C C . GLY A 1 202 ? 51.682 58.951 48.440 1.00 20.37 199 GLY A C 1
ATOM 1370 O O . GLY A 1 202 ? 52.678 58.615 47.795 1.00 18.47 199 GLY A O 1
ATOM 1371 N N . ILE A 1 203 ? 50.452 58.894 47.963 1.00 18.05 200 ILE A N 1
ATOM 1372 C CA . ILE A 1 203 ? 50.183 58.517 46.601 1.00 20.35 200 ILE A CA 1
ATOM 1373 C C . ILE A 1 203 ? 48.947 59.272 46.137 1.00 22.68 200 ILE A C 1
ATOM 1374 O O . ILE A 1 203 ? 48.014 59.533 46.925 1.00 19.83 200 ILE A O 1
ATOM 1379 N N . ALA A 1 204 ? 48.946 59.651 44.859 1.00 19.22 201 ALA A N 1
ATOM 1380 C CA . ALA A 1 204 ? 47.850 60.408 44.272 1.00 18.33 201 ALA A CA 1
ATOM 1381 C C . ALA A 1 204 ? 47.618 59.959 42.830 1.00 19.89 201 ALA A C 1
ATOM 1382 O O . ALA A 1 204 ? 48.146 60.584 41.923 1.00 21.67 201 ALA A O 1
ATOM 1384 N N . PRO A 1 205 ? 46.854 58.892 42.644 1.00 22.40 202 PRO A N 1
ATOM 1385 C CA . PRO A 1 205 ? 46.470 58.413 41.325 1.00 23.58 202 PRO A CA 1
ATOM 1386 C C . PRO A 1 205 ? 45.167 59.021 40.826 1.00 22.14 202 PRO A C 1
ATOM 1387 O O . PRO A 1 205 ? 44.204 59.195 41.596 1.00 21.83 202 PRO A O 1
ATOM 1391 N N . SER A 1 206 ? 45.109 59.306 39.530 1.00 22.09 203 SER A N 1
ATOM 1392 C CA . SER A 1 206 ? 43.854 59.705 38.934 1.00 20.34 203 SER A CA 1
ATOM 1393 C C . SER A 1 206 ? 43.703 59.201 37.486 1.00 18.64 203 SER A C 1
ATOM 1394 O O . SER A 1 206 ? 44.682 58.868 36.830 1.00 22.82 203 SER A O 1
ATOM 1397 N N . ILE A 1 207 ? 42.474 59.222 37.004 1.00 22.10 204 ILE A N 1
ATOM 1398 C CA . ILE A 1 207 ? 42.226 58.900 35.607 1.00 23.08 204 ILE A CA 1
ATOM 1399 C C . ILE A 1 207 ? 41.128 59.769 35.064 1.00 21.67 204 ILE A C 1
ATOM 1400 O O . ILE A 1 207 ? 40.176 60.085 35.768 1.00 24.78 204 ILE A O 1
ATOM 1405 N N . THR A 1 208 ? 41.312 60.222 33.832 1.00 23.49 205 THR A N 1
ATOM 1406 C CA . THR A 1 208 ? 40.348 61.108 33.185 1.00 23.70 205 THR A CA 1
ATOM 1407 C C . THR A 1 208 ? 39.913 60.517 31.824 1.00 31.40 205 THR A C 1
ATOM 1408 O O . THR A 1 208 ? 40.690 59.815 31.169 1.00 26.95 205 THR A O 1
ATOM 1412 N N . PHE A 1 209 ? 38.653 60.771 31.473 1.00 28.56 206 PHE A N 1
ATOM 1413 C CA . PHE A 1 209 ? 37.994 60.212 30.296 1.00 31.69 206 PHE A CA 1
ATOM 1414 C C . PHE A 1 209 ? 37.369 61.356 29.492 1.00 38.53 206 PHE A C 1
ATOM 1415 O O . PHE A 1 209 ? 36.883 62.334 30.080 1.00 28.30 206 PHE A O 1
ATOM 1423 N N . GLY A 1 210 ? 37.363 61.240 28.161 1.00 31.39 207 GLY A N 1
ATOM 1424 C CA . GLY A 1 210 ? 36.667 62.236 27.320 1.00 29.01 207 GLY A CA 1
ATOM 1425 C C . GLY A 1 210 ? 37.486 63.476 27.033 1.00 27.40 207 GLY A C 1
ATOM 1426 O O . GLY A 1 210 ? 36.947 64.531 26.659 1.00 31.98 207 GLY A O 1
ATOM 1427 N N . LEU A 1 211 ? 38.797 63.358 27.173 1.00 29.00 208 LEU A N 1
ATOM 1428 C CA . LEU A 1 211 ? 39.669 64.455 26.843 1.00 33.76 208 LEU A CA 1
ATOM 1429 C C . LEU A 1 211 ? 39.307 64.997 25.472 1.00 44.01 208 LEU A C 1
ATOM 1430 O O . LEU A 1 211 ? 39.060 64.225 24.544 1.00 36.49 208 LEU A O 1
ATOM 1435 N N . ASP A 1 212 ? 39.274 66.324 25.362 1.00 40.78 209 ASP A N 1
ATOM 1436 C CA . ASP A 1 212 ? 39.008 67.012 24.093 1.00 46.98 209 ASP A CA 1
ATOM 1437 C C . ASP A 1 212 ? 37.640 66.703 23.514 1.00 39.38 209 ASP A C 1
ATOM 1438 O O . ASP A 1 212 ? 37.438 66.839 22.320 1.00 49.01 209 ASP A O 1
ATOM 1443 N N . THR A 1 213 ? 36.704 66.277 24.354 1.00 35.71 210 THR A N 1
ATOM 1444 C CA . THR A 1 213 ? 35.331 66.068 23.930 1.00 34.32 210 THR A CA 1
ATOM 1445 C C . THR A 1 213 ? 34.388 66.812 24.856 1.00 38.54 210 THR A C 1
ATOM 1446 O O . THR A 1 213 ? 34.822 67.329 25.882 1.00 36.89 210 THR A O 1
ATOM 1450 N N . PRO A 1 214 ? 33.095 66.863 24.493 1.00 38.16 211 PRO A N 1
ATOM 1451 C CA . PRO A 1 214 ? 32.065 67.587 25.238 1.00 36.91 211 PRO A CA 1
ATOM 1452 C C . PRO A 1 214 ? 31.640 66.930 26.547 1.00 37.04 211 PRO A C 1
ATOM 1453 O O . PRO A 1 214 ? 30.899 67.534 27.306 1.00 36.46 211 PRO A O 1
ATOM 1457 N N . THR A 1 215 ? 32.074 65.698 26.799 1.00 35.00 212 THR A N 1
ATOM 1458 C CA . THR A 1 215 ? 31.617 64.965 27.968 1.00 34.12 212 THR A CA 1
ATOM 1459 C C . THR A 1 215 ? 32.809 64.320 28.654 1.00 35.72 212 THR A C 1
ATOM 1460 O O . THR A 1 215 ? 33.556 63.559 28.044 1.00 27.53 212 THR A O 1
ATOM 1464 N N . ARG A 1 216 ? 33.033 64.686 29.911 1.00 32.42 213 ARG A N 1
ATOM 1465 C CA . ARG A 1 216 ? 34.308 64.370 30.559 1.00 28.23 213 ARG A CA 1
ATOM 1466 C C . ARG A 1 216 ? 34.068 63.849 31.970 1.00 27.03 213 ARG A C 1
ATOM 1467 O O . ARG A 1 216 ? 33.070 64.191 32.616 1.00 31.15 213 ARG A O 1
ATOM 1475 N N . ALA A 1 217 ? 34.963 62.981 32.434 1.00 26.74 214 ALA A N 1
ATOM 1476 C CA . ALA A 1 217 ? 34.850 62.444 33.779 1.00 25.26 214 ALA A CA 1
ATOM 1477 C C . ALA A 1 217 ? 36.261 62.281 34.307 1.00 30.40 214 ALA A C 1
ATOM 1478 O O . ALA A 1 217 ? 37.163 61.879 33.559 1.00 27.38 214 ALA A O 1
ATOM 1480 N N . THR A 1 218 ? 36.460 62.628 35.584 1.00 25.08 215 THR A N 1
ATOM 1481 C CA . THR A 1 218 ? 37.776 62.507 36.229 1.00 25.21 215 THR A CA 1
ATOM 1482 C C . THR A 1 218 ? 37.567 61.863 37.601 1.00 27.03 215 THR A C 1
ATOM 1483 O O . THR A 1 218 ? 36.700 62.302 38.362 1.00 29.09 215 THR A O 1
ATOM 1487 N N . LEU A 1 219 ? 38.283 60.757 37.842 1.00 25.18 216 LEU A N 1
ATOM 1488 C CA . LEU A 1 219 ? 38.283 60.039 39.116 1.00 24.62 216 LEU A CA 1
ATOM 1489 C C . LEU A 1 219 ? 39.664 60.242 39.742 1.00 23.56 216 LEU A C 1
ATOM 1490 O O . LEU A 1 219 ? 40.699 60.018 39.103 1.00 24.96 216 LEU A O 1
ATOM 1495 N N . SER A 1 220 ? 39.709 60.671 40.997 1.00 24.68 217 SER A N 1
ATOM 1496 C CA . SER A 1 220 ? 41.010 60.886 41.605 1.00 22.07 217 SER A CA 1
ATOM 1497 C C . SER A 1 220 ? 41.014 60.482 43.075 1.00 20.51 217 SER A C 1
ATOM 1498 O O . SER A 1 220 ? 39.962 60.394 43.716 1.00 20.93 217 SER A O 1
ATOM 1501 N N . TYR A 1 221 ? 42.206 60.171 43.566 1.00 20.89 218 TYR A N 1
ATOM 1502 C CA . TYR A 1 221 ? 42.389 59.740 44.925 1.00 19.55 218 TYR A CA 1
ATOM 1503 C C . TYR A 1 221 ? 43.674 60.354 45.410 1.00 20.21 218 TYR A C 1
ATOM 1504 O O . TYR A 1 221 ? 44.632 60.513 44.640 1.00 20.02 218 TYR A O 1
ATOM 1513 N N . TYR A 1 222 ? 43.690 60.698 46.699 1.00 19.86 219 TYR A N 1
ATOM 1514 C CA . TYR A 1 222 ? 44.837 61.278 47.344 1.00 18.86 219 TYR A CA 1
ATOM 1515 C C . TYR A 1 222 ? 44.992 60.605 48.697 1.00 17.07 219 TYR A C 1
ATOM 1516 O O . TYR A 1 222 ? 44.017 60.421 49.426 1.00 18.72 219 TYR A O 1
ATOM 1525 N N . TYR A 1 223 ? 46.224 60.259 49.023 1.00 17.95 220 TYR A N 1
ATOM 1526 C CA . TYR A 1 223 ? 46.558 59.628 50.294 1.00 18.70 220 TYR A CA 1
ATOM 1527 C C . TYR A 1 223 ? 47.873 60.180 50.778 1.00 15.39 220 TYR A C 1
ATOM 1528 O O . TYR A 1 223 ? 48.850 60.269 50.020 1.00 19.04 220 TYR A O 1
ATOM 1537 N N . LEU A 1 224 ? 47.895 60.533 52.056 1.00 15.60 221 LEU A N 1
ATOM 1538 C CA . LEU A 1 224 ? 49.100 60.929 52.748 1.00 16.01 221 LEU A CA 1
ATOM 1539 C C . LEU A 1 224 ? 49.061 60.461 54.180 1.00 17.38 221 LEU A C 1
ATOM 1540 O O . LEU A 1 224 ? 48.040 60.639 54.893 1.00 16.97 221 LEU A O 1
ATOM 1545 N N . GLN A 1 225 ? 50.168 59.873 54.621 1.00 16.71 222 GLN A N 1
ATOM 1546 C CA . GLN A 1 225 ? 50.250 59.373 55.985 1.00 17.78 222 GLN A CA 1
ATOM 1547 C C . GLN A 1 225 ? 51.579 59.755 56.585 1.00 18.12 222 GLN A C 1
ATOM 1548 O O . GLN A 1 225 ? 52.632 59.621 55.930 1.00 18.06 222 GLN A O 1
ATOM 1554 N N . THR A 1 226 ? 51.536 60.278 57.815 1.00 16.72 223 THR A N 1
ATOM 1555 C CA . THR A 1 226 ? 52.736 60.789 58.480 1.00 17.73 223 THR A CA 1
ATOM 1556 C C . THR A 1 226 ? 53.003 60.067 59.785 1.00 17.43 223 THR A C 1
ATOM 1557 O O . THR A 1 226 ? 52.093 59.500 60.406 1.00 18.12 223 THR A O 1
ATOM 1561 N N . ASP A 1 227 ? 54.257 60.144 60.234 1.00 17.28 224 ASP A N 1
ATOM 1562 C CA . ASP A 1 227 ? 54.694 59.510 61.479 1.00 18.27 224 ASP A CA 1
ATOM 1563 C C . ASP A 1 227 ? 55.832 60.370 62.013 1.00 19.87 224 ASP A C 1
ATOM 1564 O O . ASP A 1 227 ? 56.990 60.213 61.598 1.00 21.76 224 ASP A O 1
ATOM 1569 N N . ASP A 1 228 ? 55.504 61.313 62.889 1.00 19.05 225 ASP A N 1
ATOM 1570 C CA . ASP A 1 228 ? 56.418 62.356 63.259 1.00 18.50 225 ASP A CA 1
ATOM 1571 C C . ASP A 1 228 ? 56.747 62.335 64.751 1.00 18.63 225 ASP A C 1
ATOM 1572 O O . ASP A 1 228 ? 55.964 61.815 65.563 1.00 16.54 225 ASP A O 1
ATOM 1577 N N . LYS A 1 229 ? 57.863 62.963 65.093 1.00 17.85 226 LYS A N 1
ATOM 1578 C CA . LYS A 1 229 ? 58.120 63.398 66.463 1.00 19.01 226 LYS A CA 1
ATOM 1579 C C . LYS A 1 229 ? 57.882 64.929 66.409 1.00 17.36 226 LYS A C 1
ATOM 1580 O O . LYS A 1 229 ? 58.634 65.632 65.782 1.00 17.62 226 LYS A O 1
ATOM 1586 N N . PRO A 1 230 ? 56.798 65.420 67.030 1.00 17.43 227 PRO A N 1
ATOM 1587 C CA . PRO A 1 230 ? 56.343 66.787 66.746 1.00 17.13 227 PRO A CA 1
ATOM 1588 C C . PRO A 1 230 ? 57.169 67.860 67.439 1.00 16.15 227 PRO A C 1
ATOM 1589 O O . PRO A 1 230 ? 57.753 67.641 68.506 1.00 18.52 227 PRO A O 1
ATOM 1593 N N . ASP A 1 231 ? 57.212 69.029 66.835 1.00 14.81 228 ASP A N 1
ATOM 1594 C CA . ASP A 1 231 ? 57.925 70.138 67.403 1.00 17.66 228 ASP A CA 1
ATOM 1595 C C . ASP A 1 231 ? 57.289 70.636 68.677 1.00 15.95 228 ASP A C 1
ATOM 1596 O O . ASP A 1 231 ? 56.100 70.392 68.962 1.00 17.25 228 ASP A O 1
ATOM 1601 N N . SER A 1 232 ? 58.123 71.299 69.459 1.00 17.05 229 SER A N 1
ATOM 1602 C CA . SER A 1 232 ? 57.725 72.022 70.636 1.00 17.36 229 SER A CA 1
ATOM 1603 C C . SER A 1 232 ? 57.895 73.499 70.274 1.00 19.24 229 SER A C 1
ATOM 1604 O O . SER A 1 232 ? 57.640 73.923 69.138 1.00 23.59 229 SER A O 1
ATOM 1607 N N . GLY A 1 233 ? 58.333 74.296 71.219 1.00 15.51 230 GLY A N 1
ATOM 1608 C CA . GLY A 1 233 ? 58.578 75.698 70.958 1.00 14.54 230 GLY A CA 1
ATOM 1609 C C . GLY A 1 233 ? 59.539 76.268 71.982 1.00 15.67 230 GLY A C 1
ATOM 1610 O O . GLY A 1 233 ? 60.139 75.511 72.748 1.00 16.98 230 GLY A O 1
ATOM 1611 N N . ILE A 1 234 ? 59.670 77.593 71.989 1.00 14.41 231 ILE A N 1
ATOM 1612 C CA . ILE A 1 234 ? 60.533 78.309 72.932 1.00 17.40 231 ILE A CA 1
ATOM 1613 C C . ILE A 1 234 ? 59.644 79.175 73.820 1.00 17.52 231 ILE A C 1
ATOM 1614 O O . ILE A 1 234 ? 58.783 79.941 73.315 1.00 17.41 231 ILE A O 1
ATOM 1619 N N . PRO A 1 235 ? 59.777 79.014 75.141 1.00 16.36 232 PRO A N 1
ATOM 1620 C CA . PRO A 1 235 ? 58.851 79.707 76.054 1.00 17.07 232 PRO A CA 1
ATOM 1621 C C . PRO A 1 235 ? 59.109 81.210 76.086 1.00 18.69 232 PRO A C 1
ATOM 1622 O O . PRO A 1 235 ? 60.264 81.622 76.004 1.00 17.43 232 PRO A O 1
ATOM 1626 N N . TYR A 1 236 ? 58.061 82.013 76.250 1.00 15.59 233 TYR A N 1
ATOM 1627 C CA . TYR A 1 236 ? 58.247 83.464 76.443 1.00 17.51 233 TYR A CA 1
ATOM 1628 C C . TYR A 1 236 ? 58.867 83.686 77.824 1.00 18.62 233 TYR A C 1
ATOM 1629 O O . TYR A 1 236 ? 58.471 83.027 78.812 1.00 18.43 233 TYR A O 1
ATOM 1638 N N . TRP A 1 237 ? 59.801 84.634 77.908 1.00 18.03 234 TRP A N 1
ATOM 1639 C CA . TRP A 1 237 ? 60.373 84.986 79.196 1.00 17.91 234 TRP A CA 1
ATOM 1640 C C . TRP A 1 237 ? 60.927 86.398 79.202 1.00 18.80 234 TRP A C 1
ATOM 1641 O O . TRP A 1 237 ? 61.587 86.831 78.252 1.00 18.00 234 TRP A O 1
ATOM 1652 N N . ASP A 1 238 ? 60.658 87.077 80.312 1.00 17.81 235 ASP A N 1
ATOM 1653 C CA . ASP A 1 238 ? 61.238 88.394 80.586 1.00 20.67 235 ASP A CA 1
ATOM 1654 C C . ASP A 1 238 ? 61.969 88.335 81.942 1.00 19.16 235 ASP A C 1
ATOM 1655 O O . ASP A 1 238 ? 61.331 88.262 82.994 1.00 20.94 235 ASP A O 1
ATOM 1660 N N . SER A 1 239 ? 63.296 88.334 81.886 1.00 24.07 236 SER A N 1
ATOM 1661 C CA . SER A 1 239 ? 64.141 88.124 83.073 1.00 30.67 236 SER A CA 1
ATOM 1662 C C . SER A 1 239 ? 63.983 89.276 84.062 1.00 31.69 236 SER A C 1
ATOM 1663 O O . SER A 1 239 ? 63.960 89.058 85.265 1.00 32.18 236 SER A O 1
ATOM 1666 N N . SER A 1 240 ? 63.844 90.490 83.540 1.00 35.90 237 SER A N 1
ATOM 1667 C CA . SER A 1 240 ? 63.610 91.685 84.374 1.00 40.85 237 SER A CA 1
ATOM 1668 C C . SER A 1 240 ? 62.381 91.549 85.240 1.00 42.35 237 SER A C 1
ATOM 1669 O O . SER A 1 240 ? 62.406 91.888 86.411 1.00 38.83 237 SER A O 1
ATOM 1672 N N . LEU A 1 241 ? 61.292 91.054 84.666 1.00 32.53 238 LEU A N 1
ATOM 1673 C CA . LEU A 1 241 ? 60.065 90.902 85.417 1.00 29.83 238 LEU A CA 1
ATOM 1674 C C . LEU A 1 241 ? 59.951 89.556 86.110 1.00 28.54 238 LEU A C 1
ATOM 1675 O O . LEU A 1 241 ? 59.112 89.388 86.974 1.00 29.28 238 LEU A O 1
ATOM 1680 N N . GLY A 1 242 ? 60.751 88.572 85.724 1.00 27.38 239 GLY A N 1
ATOM 1681 C CA . GLY A 1 242 ? 60.487 87.208 86.210 1.00 24.71 239 GLY A CA 1
ATOM 1682 C C . GLY A 1 242 ? 59.127 86.658 85.808 1.00 25.77 239 GLY A C 1
ATOM 1683 O O . GLY A 1 242 ? 58.457 85.978 86.586 1.00 28.69 239 GLY A O 1
ATOM 1684 N N . LYS A 1 243 ? 58.705 86.923 84.567 1.00 23.39 240 LYS A N 1
ATOM 1685 C CA . LYS A 1 243 ? 57.392 86.476 84.111 1.00 25.01 240 LYS A CA 1
ATOM 1686 C C . LYS A 1 243 ? 57.450 85.947 82.700 1.00 21.17 240 LYS A C 1
ATOM 1687 O O . LYS A 1 243 ? 58.357 86.302 81.927 1.00 19.87 240 LYS A O 1
ATOM 1693 N N . ALA A 1 244 ? 56.468 85.112 82.387 1.00 19.50 241 ALA A N 1
ATOM 1694 C CA . ALA A 1 244 ? 56.367 84.471 81.089 1.00 19.80 241 ALA A CA 1
ATOM 1695 C C . ALA A 1 244 ? 55.771 85.425 80.053 1.00 18.30 241 ALA A C 1
ATOM 1696 O O . ALA A 1 244 ? 54.690 85.204 79.529 1.00 22.75 241 ALA A O 1
ATOM 1698 N N . GLN A 1 245 ? 56.530 86.457 79.713 1.00 18.47 242 GLN A N 1
ATOM 1699 C CA . GLN A 1 245 ? 56.070 87.434 78.720 1.00 19.45 242 GLN A CA 1
ATOM 1700 C C . GLN A 1 245 ? 57.276 87.996 78.005 1.00 19.21 242 GLN A C 1
ATOM 1701 O O . GLN A 1 245 ? 58.398 87.617 78.299 1.00 18.26 242 GLN A O 1
ATOM 1707 N N . GLY A 1 246 ? 57.034 88.886 77.052 1.00 18.30 243 GLY A N 1
ATOM 1708 C CA . GLY A 1 246 ? 58.090 89.408 76.220 1.00 21.44 243 GLY A CA 1
ATOM 1709 C C . GLY A 1 246 ? 58.377 88.521 75.025 1.00 19.61 243 GLY A C 1
ATOM 1710 O O . GLY A 1 246 ? 57.477 87.994 74.374 1.00 20.27 243 GLY A O 1
ATOM 1711 N N . LYS A 1 247 ? 59.657 88.383 74.725 1.00 16.57 244 LYS A N 1
ATOM 1712 C CA . LYS A 1 247 ? 60.107 87.645 73.595 1.00 17.51 244 LYS A CA 1
ATOM 1713 C C . LYS A 1 247 ? 60.455 86.240 74.042 1.00 17.88 244 LYS A C 1
ATOM 1714 O O . LYS A 1 247 ? 60.523 85.954 75.242 1.00 18.62 244 LYS A O 1
ATOM 1720 N N . PRO A 1 248 ? 60.710 85.363 73.085 1.00 18.63 245 PRO A N 1
ATOM 1721 C CA . PRO A 1 248 ? 61.133 84.033 73.485 1.00 19.20 245 PRO A CA 1
ATOM 1722 C C . PRO A 1 248 ? 62.459 84.047 74.305 1.00 20.22 245 PRO A C 1
ATOM 1723 O O . PRO A 1 248 ? 63.304 84.909 74.105 1.00 18.99 245 PRO A O 1
ATOM 1727 N N . ALA A 1 249 ? 62.584 83.104 75.231 1.00 19.48 246 ALA A N 1
ATOM 1728 C CA . ALA A 1 249 ? 63.756 82.969 76.071 1.00 19.10 246 ALA A CA 1
ATOM 1729 C C . ALA A 1 249 ? 65.024 82.956 75.254 1.00 19.22 246 ALA A C 1
ATOM 1730 O O . ALA A 1 249 ? 65.074 82.411 74.144 1.00 17.81 246 ALA A O 1
ATOM 1732 N N . GLU A 1 250 ? 66.072 83.538 75.820 1.00 21.52 247 GLU A N 1
ATOM 1733 C CA . GLU A 1 250 ? 67.403 83.525 75.177 1.00 19.77 247 GLU A CA 1
ATOM 1734 C C . GLU A 1 250 ? 68.102 82.208 75.493 1.00 23.25 247 GLU A C 1
ATOM 1735 O O . GLU A 1 250 ? 68.809 82.093 76.513 1.00 21.00 247 GLU A O 1
ATOM 1741 N N . VAL A 1 251 ? 67.856 81.208 74.652 1.00 17.82 248 VAL A N 1
ATOM 1742 C CA . VAL A 1 251 ? 68.452 79.899 74.770 1.00 18.24 248 VAL A CA 1
ATOM 1743 C C . VAL A 1 251 ? 69.060 79.563 73.430 1.00 20.23 248 VAL A C 1
ATOM 1744 O O . VAL A 1 251 ? 68.781 80.223 72.419 1.00 21.05 248 VAL A O 1
ATOM 1748 N N . LYS A 1 252 ? 69.911 78.552 73.427 1.00 20.54 249 LYS A N 1
ATOM 1749 C CA . LYS A 1 252 ? 70.651 78.197 72.221 1.00 21.68 249 LYS A CA 1
ATOM 1750 C C . LYS A 1 252 ? 69.714 77.900 71.046 1.00 21.80 249 LYS A C 1
ATOM 1751 O O . LYS A 1 252 ? 68.687 77.242 71.202 1.00 21.66 249 LYS A O 1
ATOM 1757 N N . GLN A 1 253 ? 70.095 78.372 69.875 1.00 20.80 250 GLN A N 1
ATOM 1758 C CA . GLN A 1 253 ? 69.352 78.105 68.660 1.00 24.05 250 GLN A CA 1
ATOM 1759 C C . GLN A 1 253 ? 69.121 76.606 68.510 1.00 24.64 250 GLN A C 1
ATOM 1760 O O . GLN A 1 253 ? 70.007 75.803 68.771 1.00 20.76 250 GLN A O 1
ATOM 1766 N N . GLY A 1 254 ? 67.908 76.217 68.116 1.00 20.27 251 GLY A N 1
ATOM 1767 C CA . GLY A 1 254 ? 67.617 74.816 67.882 1.00 19.21 251 GLY A CA 1
ATOM 1768 C C . GLY A 1 254 ? 67.418 73.955 69.120 1.00 19.58 251 GLY A C 1
ATOM 1769 O O . GLY A 1 254 ? 67.385 72.751 69.022 1.00 21.13 251 GLY A O 1
ATOM 1770 N N . THR A 1 255 ? 67.196 74.571 70.273 1.00 19.72 252 THR A N 1
ATOM 1771 C CA . THR A 1 255 ? 66.892 73.818 71.495 1.00 19.38 252 THR A CA 1
ATOM 1772 C C . THR A 1 255 ? 65.487 73.204 71.408 1.00 20.64 252 THR A C 1
ATOM 1773 O O . THR A 1 255 ? 64.522 73.874 71.010 1.00 18.77 252 THR A O 1
ATOM 1777 N N . TYR A 1 256 ? 65.378 71.931 71.764 1.00 17.06 253 TYR A N 1
ATOM 1778 C CA . TYR A 1 256 ? 64.102 71.202 71.706 1.00 17.75 253 TYR A CA 1
ATOM 1779 C C . TYR A 1 256 ? 63.620 70.801 73.078 1.00 17.91 253 TYR A C 1
ATOM 1780 O O . TYR A 1 256 ? 64.321 70.071 73.786 1.00 20.19 253 TYR A O 1
ATOM 1789 N N . TYR A 1 257 ? 62.424 71.257 73.443 1.00 17.17 254 TYR A N 1
ATOM 1790 C CA . TYR A 1 257 ? 61.825 70.949 74.726 1.00 16.33 254 TYR A CA 1
ATOM 1791 C C . TYR A 1 257 ? 60.771 69.871 74.708 1.00 16.64 254 TYR A C 1
ATOM 1792 O O . TYR A 1 257 ? 60.128 69.601 75.735 1.00 16.39 254 TYR A O 1
ATOM 1801 N N . GLY A 1 258 ? 60.597 69.214 73.564 1.00 16.96 255 GLY A N 1
ATOM 1802 C CA . GLY A 1 258 ? 59.715 68.082 73.492 1.00 16.74 255 GLY A CA 1
ATOM 1803 C C . GLY A 1 258 ? 60.301 66.849 74.181 1.00 17.34 255 GLY A C 1
ATOM 1804 O O . GLY A 1 258 ? 61.465 66.834 74.584 1.00 20.15 255 GLY A O 1
ATOM 1805 N N . TRP A 1 259 ? 59.480 65.827 74.301 1.00 16.99 256 TRP A N 1
ATOM 1806 C CA . TRP A 1 259 ? 59.809 64.621 75.051 1.00 17.54 256 TRP A CA 1
ATOM 1807 C C . TRP A 1 259 ? 59.654 63.458 74.083 1.00 19.27 256 TRP A C 1
ATOM 1808 O O . TRP A 1 259 ? 58.556 62.939 73.882 1.00 18.93 256 TRP A O 1
ATOM 1819 N N . LYS A 1 260 ? 60.758 63.064 73.459 1.00 19.58 257 LYS A N 1
ATOM 1820 C CA . LYS A 1 260 ? 60.674 62.195 72.309 1.00 21.73 257 LYS A CA 1
ATOM 1821 C C . LYS A 1 260 ? 60.135 60.818 72.591 1.00 23.69 257 LYS A C 1
ATOM 1822 O O . LYS A 1 260 ? 59.470 60.236 71.716 1.00 21.47 257 LYS A O 1
ATOM 1828 N N . ASP A 1 261 ? 60.360 60.308 73.801 1.00 20.89 258 ASP A N 1
ATOM 1829 C CA . ASP A 1 261 ? 59.838 59.001 74.184 1.00 20.02 258 ASP A CA 1
ATOM 1830 C C . ASP A 1 261 ? 58.336 59.048 74.459 1.00 23.32 258 ASP A C 1
ATOM 1831 O O . ASP A 1 261 ? 57.708 58.001 74.568 1.00 22.12 258 ASP A O 1
ATOM 1836 N N . ARG A 1 262 ? 57.777 60.252 74.639 1.00 18.59 259 ARG A N 1
ATOM 1837 C CA . ARG A 1 262 ? 56.342 60.421 74.934 1.00 17.54 259 ARG A CA 1
ATOM 1838 C C . ARG A 1 262 ? 55.537 60.951 73.726 1.00 17.93 259 ARG A C 1
ATOM 1839 O O . ARG A 1 262 ? 54.417 60.507 73.456 1.00 18.77 259 ARG A O 1
ATOM 1847 N N . ASP A 1 263 ? 56.106 61.946 73.062 1.00 16.24 260 ASP A N 1
ATOM 1848 C CA . ASP A 1 263 ? 55.404 62.771 72.079 1.00 17.58 260 ASP A CA 1
ATOM 1849 C C . ASP A 1 263 ? 55.377 62.059 70.726 1.00 19.67 260 ASP A C 1
ATOM 1850 O O . ASP A 1 263 ? 56.280 61.286 70.400 1.00 20.46 260 ASP A O 1
ATOM 1855 N N . PHE A 1 264 ? 54.357 62.332 69.933 1.00 17.07 261 PHE A N 1
ATOM 1856 C CA . PHE A 1 264 ? 54.247 61.735 68.598 1.00 16.19 261 PHE A CA 1
ATOM 1857 C C . PHE A 1 264 ? 53.165 62.482 67.837 1.00 14.86 261 PHE A C 1
ATOM 1858 O O . PHE A 1 264 ? 52.335 63.170 68.428 1.00 14.53 261 PHE A O 1
ATOM 1866 N N . GLN A 1 265 ? 53.154 62.318 66.527 1.00 14.51 262 GLN A N 1
ATOM 1867 C CA . GLN A 1 265 ? 52.012 62.762 65.749 1.00 16.08 262 GLN A CA 1
ATOM 1868 C C . GLN A 1 265 ? 51.888 61.918 64.521 1.00 15.68 262 GLN A C 1
ATOM 1869 O O . GLN A 1 265 ? 52.848 61.740 63.772 1.00 15.49 262 GLN A O 1
ATOM 1875 N N . LYS A 1 266 ? 50.686 61.422 64.315 1.00 15.04 263 LYS A N 1
ATOM 1876 C CA . LYS A 1 266 ? 50.366 60.615 63.159 1.00 16.07 263 LYS A CA 1
ATOM 1877 C C . LYS A 1 266 ? 49.112 61.160 62.484 1.00 14.86 263 LYS A C 1
ATOM 1878 O O . LYS A 1 266 ? 48.041 61.258 63.091 1.00 17.20 263 LYS A O 1
ATOM 1884 N N . GLN A 1 267 ? 49.269 61.578 61.239 1.00 14.70 264 GLN A N 1
ATOM 1885 C CA . GLN A 1 267 ? 48.154 62.052 60.457 1.00 15.85 264 GLN A CA 1
ATOM 1886 C C . GLN A 1 267 ? 47.919 61.072 59.329 1.00 18.39 264 GLN A C 1
ATOM 1887 O O . GLN A 1 267 ? 48.864 60.512 58.753 1.00 17.55 264 GLN A O 1
ATOM 1893 N N . GLU A 1 268 ? 46.665 60.948 58.945 1.00 16.53 265 GLU A N 1
ATOM 1894 C CA . GLU A 1 268 ? 46.305 60.109 57.812 1.00 17.66 265 GLU A CA 1
ATOM 1895 C C . GLU A 1 268 ? 45.125 60.714 57.083 1.00 16.15 265 GLU A C 1
ATOM 1896 O O . GLU A 1 268 ? 44.083 60.951 57.673 1.00 17.35 265 GLU A O 1
ATOM 1902 N N . ASN A 1 269 ? 45.321 60.988 55.800 1.00 14.82 266 ASN A N 1
ATOM 1903 C CA . ASN A 1 269 ? 44.331 61.653 54.991 1.00 15.48 266 ASN A CA 1
ATOM 1904 C C . ASN A 1 269 ? 44.078 60.911 53.688 1.00 16.43 266 ASN A C 1
ATOM 1905 O O . ASN A 1 269 ? 45.029 60.546 53.002 1.00 16.90 266 ASN A O 1
ATOM 1910 N N . HIS A 1 270 ? 42.792 60.747 53.377 1.00 18.17 267 HIS A N 1
ATOM 1911 C CA . HIS A 1 270 ? 42.340 60.145 52.126 1.00 18.17 267 HIS A CA 1
ATOM 1912 C C . HIS A 1 270 ? 41.340 61.084 51.520 1.00 20.10 267 HIS A C 1
ATOM 1913 O O . HIS A 1 270 ? 40.449 61.583 52.230 1.00 21.44 267 HIS A O 1
ATOM 1920 N N . ILE A 1 271 ? 41.449 61.330 50.211 1.00 18.23 268 ILE A N 1
ATOM 1921 C CA .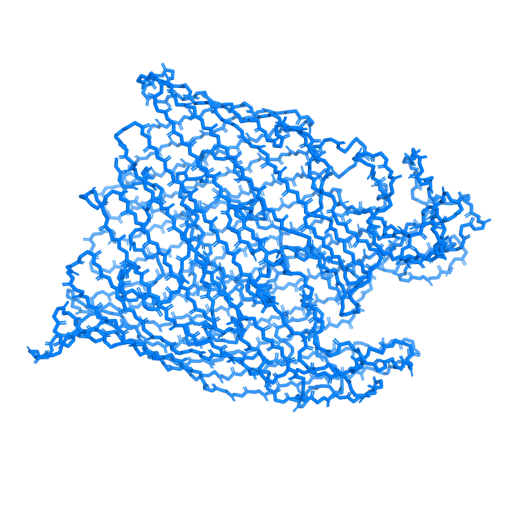 ILE A 1 271 ? 40.414 62.082 49.503 1.00 18.05 268 ILE A CA 1
ATOM 1922 C C . ILE A 1 271 ? 40.081 61.351 48.177 1.00 20.21 268 ILE A C 1
ATOM 1923 O O . ILE A 1 271 ? 40.987 61.041 47.403 1.00 20.46 268 ILE A O 1
ATOM 1928 N N . GLY A 1 272 ? 38.798 61.124 47.939 1.00 18.25 269 GLY A N 1
ATOM 1929 C CA . GLY A 1 272 ? 38.310 60.514 46.696 1.00 22.15 269 GLY A CA 1
ATOM 1930 C C . GLY A 1 272 ? 37.359 61.491 46.019 1.00 22.87 269 GLY A C 1
ATOM 1931 O O . GLY A 1 272 ? 36.448 62.022 46.658 1.00 23.12 269 GLY A O 1
ATOM 1932 N N . THR A 1 273 ? 37.581 61.750 44.734 1.00 21.68 270 THR A N 1
ATOM 1933 C CA . THR A 1 273 ? 36.791 62.738 43.993 1.00 21.99 270 THR A CA 1
ATOM 1934 C C . THR A 1 273 ? 36.285 62.165 42.666 1.00 24.57 270 THR A C 1
ATOM 1935 O O . THR A 1 273 ? 37.043 61.520 41.947 1.00 22.70 270 THR A O 1
ATOM 1939 N N . ILE A 1 274 ? 35.019 62.439 42.360 1.00 24.05 271 ILE A N 1
ATOM 1940 C CA . ILE A 1 274 ? 34.444 62.170 41.049 1.00 29.34 271 ILE A CA 1
ATOM 1941 C C . ILE A 1 274 ? 33.896 63.459 40.449 1.00 21.13 271 ILE A C 1
ATOM 1942 O O . ILE A 1 274 ? 32.970 64.048 40.995 1.00 22.54 271 ILE A O 1
ATOM 1947 N N . LYS A 1 275 ? 34.474 63.882 39.335 1.00 22.67 272 LYS A N 1
ATOM 1948 C CA . LYS A 1 275 ? 34.046 65.087 38.664 1.00 25.27 272 LYS A CA 1
ATOM 1949 C C . LYS A 1 275 ? 33.526 64.757 37.273 1.00 26.60 272 LYS A C 1
ATOM 1950 O O . LYS A 1 275 ? 34.243 64.166 36.463 1.00 25.89 272 LYS A O 1
ATOM 1956 N N . LEU A 1 276 ? 32.283 65.139 37.025 1.00 24.48 273 LEU A N 1
ATOM 1957 C CA . LEU A 1 276 ? 31.611 64.908 35.726 1.00 25.98 273 LEU A CA 1
ATOM 1958 C C . LEU A 1 276 ? 31.308 66.262 35.088 1.00 26.65 273 LEU A C 1
ATOM 1959 O O . LEU A 1 276 ? 30.765 67.166 35.748 1.00 27.34 273 LEU A O 1
ATOM 1964 N N . GLU A 1 277 ? 31.644 66.401 33.816 1.00 27.01 274 GLU A N 1
ATOM 1965 C CA . GLU A 1 277 ? 31.399 67.641 33.088 1.00 28.01 274 GLU A CA 1
ATOM 1966 C C . GLU A 1 277 ? 30.678 67.347 31.774 1.00 34.53 274 GLU A C 1
ATOM 1967 O O . GLU A 1 277 ? 30.977 66.341 31.092 1.00 27.22 274 GLU A O 1
ATOM 1973 N N . HIS A 1 278 ? 29.738 68.212 31.418 1.00 29.80 275 HIS A N 1
ATOM 1974 C CA . HIS A 1 278 ? 29.089 68.117 30.102 1.00 30.17 275 HIS A CA 1
ATOM 1975 C C . HIS A 1 278 ? 28.907 69.506 29.517 1.00 29.94 275 HIS A C 1
ATOM 1976 O O . HIS A 1 278 ? 28.346 70.385 30.170 1.00 27.07 275 HIS A O 1
ATOM 1983 N N . ASP A 1 279 ? 29.416 69.701 28.309 1.00 29.38 276 ASP A N 1
ATOM 1984 C CA . ASP A 1 279 ? 29.263 70.956 27.585 1.00 31.36 276 ASP A CA 1
ATOM 1985 C C . ASP A 1 279 ? 27.904 71.001 26.881 1.00 38.42 276 ASP A C 1
ATOM 1986 O O . ASP A 1 279 ? 27.694 70.358 25.845 1.00 33.92 276 ASP A O 1
ATOM 1991 N N . LEU A 1 280 ? 26.979 71.749 27.461 1.00 34.21 277 LEU A N 1
ATOM 1992 C CA . LEU A 1 280 ? 25.646 71.904 26.909 1.00 36.21 277 LEU A CA 1
ATOM 1993 C C . LEU A 1 280 ? 25.678 72.677 25.612 1.00 41.57 277 LEU A C 1
ATOM 1994 O O . LEU A 1 280 ? 24.852 72.430 24.742 1.00 41.26 277 LEU A O 1
ATOM 1999 N N . THR A 1 281 ? 26.622 73.603 25.481 1.00 33.68 278 THR A N 1
ATOM 2000 C CA . THR A 1 281 ? 26.911 74.224 24.192 1.00 34.46 278 THR A CA 1
ATOM 2001 C C . THR A 1 281 ? 28.375 74.430 24.184 1.00 34.73 278 THR A C 1
ATOM 2002 O O . THR A 1 281 ? 29.031 74.091 25.160 1.00 39.26 278 THR A O 1
ATOM 2006 N N . ASP A 1 282 ? 28.920 75.024 23.129 1.00 34.01 279 ASP A N 1
ATOM 2007 C CA . ASP A 1 282 ? 30.341 75.359 23.130 1.00 34.28 279 ASP A CA 1
ATOM 2008 C C . ASP A 1 282 ? 30.716 76.384 24.212 1.00 35.22 279 ASP A C 1
ATOM 2009 O O . ASP A 1 282 ? 31.900 76.620 24.461 1.00 36.99 279 ASP A O 1
ATOM 2014 N N . ASN A 1 283 ? 29.731 77.029 24.815 1.00 34.72 280 ASN A N 1
ATOM 2015 C CA . ASN A 1 283 ? 30.031 78.077 25.808 1.00 41.94 280 ASN A CA 1
ATOM 2016 C C . ASN A 1 283 ? 29.407 77.878 27.200 1.00 35.60 280 ASN A C 1
ATOM 2017 O O . ASN A 1 283 ? 29.538 78.752 28.061 1.00 41.04 280 ASN A O 1
ATOM 2022 N N . ILE A 1 284 ? 28.662 76.799 27.389 1.00 31.25 281 ILE A N 1
ATOM 2023 C CA . ILE A 1 284 ? 28.018 76.528 28.668 1.00 31.13 281 ILE A CA 1
ATOM 2024 C C . ILE A 1 284 ? 28.264 75.078 29.090 1.00 37.15 281 ILE A C 1
ATOM 2025 O O . ILE A 1 284 ? 27.993 74.129 28.335 1.00 29.39 281 ILE A O 1
ATOM 2030 N N . THR A 1 285 ? 28.770 74.921 30.312 1.00 26.92 282 THR A N 1
ATOM 2031 C CA . THR A 1 285 ? 29.183 73.626 30.845 1.00 27.64 282 THR A CA 1
ATOM 2032 C C . THR A 1 285 ? 28.466 73.410 32.183 1.00 30.37 282 THR A C 1
ATOM 2033 O O . THR A 1 285 ? 28.339 74.348 32.988 1.00 26.73 282 THR A O 1
ATOM 2037 N N . ILE A 1 286 ? 27.970 72.191 32.396 1.00 25.54 283 ILE A N 1
ATOM 2038 C CA . ILE A 1 286 ? 27.451 71.775 33.699 1.00 25.15 283 ILE A CA 1
ATOM 2039 C C . ILE A 1 286 ? 28.443 70.792 34.305 1.00 28.47 283 ILE A C 1
ATOM 2040 O O . ILE A 1 286 ? 28.918 69.858 33.619 1.00 23.51 283 ILE A O 1
ATOM 2045 N N . THR A 1 287 ? 28.791 71.026 35.570 1.00 23.75 284 THR A N 1
ATOM 2046 C CA . THR A 1 287 ? 29.819 70.214 36.260 1.00 24.42 284 THR A CA 1
ATOM 2047 C C . THR A 1 287 ? 29.257 69.755 37.595 1.00 24.52 284 THR A C 1
ATOM 2048 O O . THR A 1 287 ? 28.629 70.545 38.297 1.00 21.64 284 THR A O 1
ATOM 2052 N N . ASN A 1 288 ? 29.444 68.476 37.928 1.00 21.97 285 ASN A N 1
ATOM 2053 C CA . ASN A 1 288 ? 29.168 67.960 39.251 1.00 22.46 285 ASN A CA 1
ATOM 2054 C C . ASN A 1 288 ? 30.445 67.381 39.825 1.00 25.48 285 ASN A C 1
ATOM 2055 O O . ASN A 1 288 ? 31.125 66.579 39.186 1.00 21.86 285 ASN A O 1
ATOM 2060 N N . THR A 1 289 ? 30.773 67.803 41.035 1.00 20.03 286 THR A N 1
ATOM 2061 C CA . THR A 1 289 ? 31.945 67.286 41.717 1.00 21.33 286 THR A CA 1
ATOM 2062 C C . THR A 1 289 ? 31.488 66.683 43.048 1.00 21.79 286 THR A C 1
ATOM 2063 O O . THR A 1 289 ? 30.828 67.331 43.856 1.00 22.38 286 THR A O 1
ATOM 2067 N N . ALA A 1 290 ? 31.807 65.415 43.246 1.00 23.88 287 ALA A N 1
ATOM 2068 C CA . ALA A 1 290 ? 31.523 64.732 44.503 1.00 21.23 287 ALA A CA 1
ATOM 2069 C C . ALA A 1 290 ? 32.875 64.404 45.149 1.00 23.08 287 ALA A C 1
ATOM 2070 O O . ALA A 1 290 ? 33.762 63.875 44.466 1.00 23.09 287 ALA A O 1
ATOM 2072 N N . MET A 1 291 ? 33.047 64.752 46.429 1.00 21.67 288 MET A N 1
ATOM 2073 C CA . MET A 1 291 ? 34.328 64.536 47.156 1.00 21.19 288 MET A CA 1
ATOM 2074 C C . MET A 1 291 ? 34.055 63.875 48.493 1.00 19.09 288 MET A C 1
ATOM 2075 O O . MET A 1 291 ? 33.164 64.270 49.224 1.00 20.46 288 MET A O 1
ATOM 2080 N N . TYR A 1 292 ? 34.831 62.844 48.777 1.00 18.83 289 TYR A N 1
ATOM 2081 C CA . TYR A 1 292 ? 34.715 62.076 49.988 1.00 22.88 289 TYR A CA 1
ATOM 2082 C C . TYR A 1 292 ? 36.074 62.217 50.685 1.00 20.82 289 TYR A C 1
ATOM 2083 O O . TYR A 1 292 ? 37.107 61.955 50.078 1.00 22.31 289 TYR A O 1
ATOM 2092 N N . ALA A 1 293 ? 36.094 62.656 51.936 1.00 19.62 290 ALA A N 1
ATOM 2093 C CA . ALA A 1 293 ? 37.374 62.846 52.623 1.00 19.29 290 ALA A CA 1
ATOM 2094 C C . ALA A 1 293 ? 37.373 62.153 53.965 1.00 18.66 290 ALA A C 1
ATOM 2095 O O . ALA A 1 293 ? 36.388 62.186 54.691 1.00 20.65 290 ALA A O 1
ATOM 2097 N N . LYS A 1 294 ? 38.495 61.536 54.298 1.00 16.61 291 LYS A N 1
ATOM 2098 C CA . LYS A 1 294 ? 38.666 60.933 55.611 1.00 19.00 291 LYS A CA 1
ATOM 2099 C C . LYS A 1 294 ? 39.952 61.523 56.176 1.00 19.26 291 LYS A C 1
ATOM 2100 O O . LYS A 1 294 ? 40.971 61.581 55.482 1.00 18.00 291 LYS A O 1
ATOM 2106 N N . SER A 1 295 ? 39.902 62.010 57.407 1.00 17.78 292 SER A N 1
ATOM 2107 C CA . SER A 1 295 ? 41.051 62.701 57.974 1.00 16.92 292 SER A CA 1
ATOM 2108 C C . SER A 1 295 ? 41.218 62.308 59.437 1.00 19.11 292 SER A C 1
ATOM 2109 O O . SER A 1 295 ? 40.291 62.484 60.245 1.00 16.91 292 SER A O 1
ATOM 2112 N N . LYS A 1 296 ? 42.392 61.769 59.762 1.00 17.74 293 LYS A N 1
ATOM 2113 C CA . LYS A 1 296 ? 42.729 61.375 61.126 1.00 17.85 293 LYS A CA 1
ATOM 2114 C C . LYS A 1 296 ? 43.935 62.127 61.640 1.00 16.39 293 LYS A C 1
ATOM 2115 O O . LYS A 1 296 ? 44.853 62.425 60.892 1.00 16.36 293 LYS A O 1
ATOM 2121 N N . ASN A 1 297 ? 43.924 62.424 62.935 1.00 14.91 294 ASN A N 1
ATOM 2122 C CA . ASN A 1 297 ? 45.010 63.110 63.586 1.00 14.88 294 ASN A CA 1
ATOM 2123 C C . ASN A 1 297 ? 45.124 62.532 64.981 1.00 17.28 294 ASN A C 1
ATOM 2124 O O . ASN A 1 297 ? 44.117 62.393 65.697 1.00 18.87 294 ASN A O 1
ATOM 2129 N N . ASP A 1 298 ? 46.337 62.191 65.377 1.00 15.74 295 ASP A N 1
ATOM 2130 C CA . ASP A 1 298 ? 46.579 61.526 66.652 1.00 16.80 295 ASP A CA 1
ATOM 2131 C C . ASP A 1 298 ? 47.912 62.055 67.149 1.00 17.80 295 ASP A C 1
ATOM 2132 O O . ASP A 1 298 ? 48.936 61.829 66.508 1.00 16.95 295 ASP A O 1
ATOM 2137 N N . TYR A 1 299 ? 47.892 62.829 68.227 1.00 15.06 296 TYR A N 1
ATOM 2138 C CA . TYR A 1 299 ? 49.080 63.518 68.649 1.00 15.71 296 TYR A CA 1
ATOM 2139 C C . TYR A 1 299 ? 49.205 63.777 70.142 1.00 15.68 296 TYR A C 1
ATOM 2140 O O . TYR A 1 299 ? 48.206 63.905 70.878 1.00 15.98 296 TYR A O 1
ATOM 2149 N N . VAL A 1 300 ? 50.461 63.846 70.551 1.00 16.07 297 VAL A N 1
ATOM 2150 C CA . VAL A 1 300 ? 50.899 64.315 71.868 1.00 15.47 297 VAL A CA 1
ATOM 2151 C C . VAL A 1 300 ? 52.127 65.184 71.645 1.00 15.32 297 VAL A C 1
ATOM 2152 O O . VAL A 1 300 ? 53.112 64.733 71.040 1.00 15.11 297 VAL A O 1
ATOM 2156 N N . TRP A 1 301 ? 52.083 66.435 72.067 1.00 14.57 298 TRP A N 1
ATOM 2157 C CA . TRP A 1 301 ? 53.237 67.316 71.921 1.00 16.14 298 TRP A CA 1
ATOM 2158 C C . TRP A 1 301 ? 53.396 68.213 73.147 1.00 16.09 298 TRP A C 1
ATOM 2159 O O . TRP A 1 301 ? 52.487 68.307 74.003 1.00 15.89 298 TRP A O 1
ATOM 2170 N N . THR A 1 302 ? 54.559 68.848 73.233 1.00 15.90 299 THR A N 1
ATOM 2171 C CA . THR A 1 302 ? 54.957 69.554 74.437 1.00 16.50 299 THR A CA 1
ATOM 2172 C C . THR A 1 302 ? 54.865 71.052 74.320 1.00 16.07 299 THR A C 1
ATOM 2173 O O . THR A 1 302 ? 55.492 71.663 73.444 1.00 16.40 299 THR A O 1
ATOM 2177 N N . ASN A 1 303 ? 54.115 71.646 75.243 1.00 14.36 300 ASN A N 1
ATOM 2178 C CA . ASN A 1 303 ? 54.158 73.088 75.491 1.00 14.23 300 ASN A CA 1
ATOM 2179 C C . ASN A 1 303 ? 55.321 73.344 76.484 1.00 16.88 300 ASN A C 1
ATOM 2180 O O . ASN A 1 303 ? 55.332 72.780 77.585 1.00 16.80 300 ASN A O 1
ATOM 2185 N N . PRO A 1 304 ? 56.318 74.154 76.084 1.00 14.90 301 PRO A N 1
ATOM 2186 C CA . PRO A 1 304 ? 57.494 74.366 76.956 1.00 16.51 301 PRO A CA 1
ATOM 2187 C C . PRO A 1 304 ? 57.155 75.270 78.168 1.00 15.06 301 PRO A C 1
ATOM 2188 O O . PRO A 1 304 ? 57.111 76.500 78.069 1.00 16.65 301 PRO A O 1
ATOM 2192 N N . ASP A 1 305 ? 56.840 74.605 79.272 1.00 13.95 302 ASP A N 1
ATOM 2193 C CA . ASP A 1 305 ? 56.623 75.174 80.609 1.00 15.90 302 ASP A CA 1
ATOM 2194 C C . ASP A 1 305 ? 55.242 75.752 80.918 1.00 15.58 302 ASP A C 1
ATOM 2195 O O . ASP A 1 305 ? 54.917 75.923 82.076 1.00 16.16 302 ASP A O 1
ATOM 2200 N N . ASP A 1 306 ? 54.437 76.051 79.902 1.00 14.94 303 ASP A N 1
ATOM 2201 C CA . ASP A 1 306 ? 53.039 76.453 80.137 1.00 14.55 303 ASP A CA 1
ATOM 2202 C C . ASP A 1 306 ? 52.967 77.629 81.106 1.00 16.02 303 ASP A C 1
ATOM 2203 O O . ASP A 1 306 ? 52.097 77.677 81.976 1.00 16.54 303 ASP A O 1
ATOM 2208 N N . SER A 1 307 ? 53.930 78.548 80.983 1.00 16.53 304 SER A N 1
ATOM 2209 C CA . SER A 1 307 ? 54.011 79.769 81.809 1.00 15.56 304 SER A CA 1
ATOM 2210 C C . SER A 1 307 ? 54.046 79.495 83.323 1.00 18.92 304 SER A C 1
ATOM 2211 O O . SER A 1 307 ? 53.649 80.330 84.111 1.00 18.69 304 SER A O 1
ATOM 2214 N N . LYS A 1 308 ? 54.534 78.338 83.735 1.00 16.35 305 LYS A N 1
ATOM 2215 C CA . LYS A 1 308 ? 54.543 78.019 85.143 1.00 18.48 305 LYS A CA 1
ATOM 2216 C C . LYS A 1 308 ? 55.664 78.671 85.932 1.00 23.24 305 LYS A C 1
ATOM 2217 O O . LYS A 1 308 ? 55.681 78.549 87.150 1.00 20.91 305 LYS A O 1
ATOM 2223 N N . GLY A 1 309 ? 56.602 79.329 85.264 1.00 20.06 306 GLY A N 1
ATOM 2224 C CA . GLY A 1 309 ? 57.659 80.056 85.964 1.00 22.24 306 GLY A CA 1
ATOM 2225 C C . GLY A 1 309 ? 58.946 79.251 86.176 1.00 21.64 306 GLY A C 1
ATOM 2226 O O . GLY A 1 309 ? 59.897 79.749 86.744 1.00 20.99 306 GLY A O 1
ATOM 2227 N N . ASN A 1 310 ? 58.983 77.996 85.741 1.00 16.58 307 ASN A N 1
ATOM 2228 C CA . ASN A 1 310 ? 60.173 77.190 85.959 1.00 20.23 307 ASN A CA 1
ATOM 2229 C C . ASN A 1 310 ? 61.326 77.683 85.148 1.00 20.54 307 ASN A C 1
ATOM 2230 O O . ASN A 1 310 ? 62.483 77.467 85.523 1.00 17.93 307 ASN A O 1
ATOM 2235 N N . VAL A 1 311 ? 61.025 78.392 84.072 1.00 16.98 308 VAL A N 1
ATOM 2236 C CA . VAL A 1 311 ? 62.054 78.970 83.227 1.00 16.62 308 VAL A CA 1
ATOM 2237 C C . VAL A 1 311 ? 63.021 79.878 84.031 1.00 17.80 308 VAL A C 1
ATOM 2238 O O . VAL A 1 311 ? 64.207 79.927 83.749 1.00 16.99 308 VAL A O 1
ATOM 2242 N N . GLY A 1 312 ? 62.472 80.599 84.992 1.00 15.78 309 GLY A N 1
ATOM 2243 C CA . GLY A 1 312 ? 63.241 81.496 85.843 1.00 19.18 309 GLY A CA 1
ATOM 2244 C C . GLY A 1 312 ? 64.086 80.749 86.862 1.00 20.65 309 GLY A C 1
ATOM 2245 O O . GLY A 1 312 ? 64.921 81.366 87.528 1.00 20.12 309 GLY A O 1
ATOM 2246 N N . LYS A 1 313 ? 63.908 79.425 86.934 1.00 20.77 310 LYS A N 1
ATOM 2247 C CA . LYS A 1 313 ? 64.798 78.569 87.746 1.00 22.29 310 LYS A CA 1
ATOM 2248 C C . LYS A 1 313 ? 65.587 77.567 86.902 1.00 21.75 310 LYS A C 1
ATOM 2249 O O . LYS A 1 313 ? 66.171 76.596 87.404 1.00 20.46 310 LYS A O 1
ATOM 2255 N N . GLY A 1 314 ? 65.659 77.871 85.609 1.00 18.85 311 GLY A N 1
ATOM 2256 C CA . GLY A 1 314 ? 66.459 77.129 84.650 1.00 19.77 311 GLY A CA 1
ATOM 2257 C C . GLY A 1 314 ? 65.894 75.763 84.259 1.00 18.71 311 GLY A C 1
ATOM 2258 O O . GLY A 1 314 ? 66.630 74.900 83.781 1.00 18.75 311 GLY A O 1
ATOM 2259 N N . LEU A 1 315 ? 64.590 75.596 84.425 1.00 17.36 312 LEU A N 1
ATOM 2260 C CA . LEU A 1 315 ? 63.918 74.343 84.117 1.00 17.34 312 LEU A CA 1
ATOM 2261 C C . LEU A 1 315 ? 62.694 74.573 83.188 1.00 18.11 312 LEU A C 1
ATOM 2262 O O . LEU A 1 315 ? 62.152 75.672 83.100 1.00 16.51 312 LEU A O 1
ATOM 2267 N N . VAL A 1 316 ? 62.286 73.514 82.495 1.00 18.57 313 VAL A N 1
ATOM 2268 C CA . VAL A 1 316 ? 61.110 73.522 81.621 1.00 17.52 313 VAL A CA 1
ATOM 2269 C C . VAL A 1 316 ? 60.286 72.288 81.865 1.00 17.11 313 VAL A C 1
ATOM 2270 O O . VAL A 1 316 ? 60.776 71.157 81.692 1.00 18.67 313 VAL A O 1
ATOM 2274 N N . TRP A 1 317 ? 59.026 72.504 82.236 1.00 15.38 314 TRP A N 1
ATOM 2275 C CA . TRP A 1 317 ? 58.051 71.448 82.451 1.00 16.34 314 TRP A CA 1
ATOM 2276 C C . TRP A 1 317 ? 57.439 71.010 81.120 1.00 17.41 314 TRP A C 1
ATOM 2277 O O . TRP A 1 317 ? 57.023 71.854 80.338 1.00 17.52 314 TRP A O 1
ATOM 2288 N N . HIS A 1 318 ? 57.413 69.704 80.866 1.00 15.65 315 HIS A N 1
ATOM 2289 C CA . HIS A 1 318 ? 56.882 69.168 79.607 1.00 17.21 315 HIS A CA 1
ATOM 2290 C C . HIS A 1 318 ? 55.339 69.076 79.636 1.00 17.30 315 HIS A C 1
ATOM 2291 O O . HIS A 1 318 ? 54.798 67.979 79.650 1.00 18.86 315 HIS A O 1
ATOM 2298 N N . ARG A 1 319 ? 54.648 70.223 79.588 1.00 15.85 316 ARG A N 1
ATOM 2299 C CA . ARG A 1 319 ? 53.191 70.271 79.530 1.00 16.24 316 ARG A CA 1
ATOM 2300 C C . ARG A 1 319 ? 52.698 69.490 78.330 1.00 15.63 316 ARG A C 1
ATOM 2301 O O . ARG A 1 319 ? 53.206 69.659 77.237 1.00 16.58 316 ARG A O 1
ATOM 2309 N N . LEU A 1 320 ? 51.728 68.608 78.553 1.00 15.91 317 LEU A N 1
ATOM 2310 C CA . LEU A 1 320 ? 51.201 67.746 77.483 1.00 16.66 317 LEU A CA 1
ATOM 2311 C C . LEU A 1 320 ? 49.961 68.374 76.834 1.00 15.41 317 LEU A C 1
ATOM 2312 O O . LEU A 1 320 ? 49.057 68.830 77.539 1.00 16.86 317 LEU A O 1
ATOM 2317 N N . ASN A 1 321 ? 49.965 68.385 75.509 1.00 14.25 318 ASN A N 1
ATOM 2318 C CA . ASN A 1 321 ? 48.829 68.716 74.660 1.00 14.77 318 ASN A CA 1
ATOM 2319 C C . ASN A 1 321 ? 48.570 67.503 73.778 1.00 17.06 318 ASN A C 1
ATOM 2320 O O . ASN A 1 321 ? 49.509 66.852 73.307 1.00 15.43 318 ASN A O 1
ATOM 2325 N N . SER A 1 322 ? 47.304 67.158 73.595 1.00 13.45 319 SER A N 1
ATOM 2326 C CA . SER A 1 322 ? 46.954 65.988 72.825 1.00 15.11 319 SER A CA 1
ATOM 2327 C C . SER A 1 322 ? 45.582 66.130 72.197 1.00 15.03 319 SER A C 1
ATOM 2328 O O . SER A 1 322 ? 44.754 66.952 72.631 1.00 17.66 319 SER A O 1
ATOM 2331 N N . ALA A 1 323 ? 45.367 65.324 71.164 1.00 15.33 320 ALA A N 1
ATOM 2332 C CA . ALA A 1 323 ? 44.039 65.090 70.593 1.00 15.28 320 ALA A CA 1
ATOM 2333 C C . ALA A 1 323 ? 44.062 63.823 69.743 1.00 16.94 320 ALA A C 1
ATOM 2334 O O . ALA A 1 323 ? 45.107 63.416 69.241 1.00 16.49 320 ALA A O 1
ATOM 2336 N N . ILE A 1 324 ? 42.888 63.233 69.566 1.00 14.63 321 ILE A N 1
ATOM 2337 C CA . ILE A 1 324 ? 42.688 62.119 68.664 1.00 16.46 321 ILE A CA 1
ATOM 2338 C C . ILE A 1 324 ? 41.416 62.429 67.910 1.00 16.66 321 ILE A C 1
ATOM 2339 O O . ILE A 1 324 ? 40.341 62.519 68.517 1.00 16.49 321 ILE A O 1
ATOM 2344 N N . THR A 1 325 ? 41.524 62.667 66.612 1.00 15.90 322 THR A N 1
ATOM 2345 C CA . THR A 1 325 ? 40.359 63.014 65.828 1.00 15.82 322 THR A CA 1
ATOM 2346 C C . THR A 1 325 ? 40.203 62.069 64.649 1.00 17.62 322 THR A C 1
ATOM 2347 O O . THR A 1 325 ? 41.200 61.630 64.035 1.00 16.22 322 THR A O 1
ATOM 2351 N N . ASP A 1 326 ? 38.949 61.868 64.275 1.00 15.69 323 ASP A N 1
ATOM 2352 C CA . ASP A 1 326 ? 38.619 61.037 63.111 1.00 17.41 323 ASP A CA 1
ATOM 2353 C C . ASP A 1 326 ? 37.419 61.660 62.439 1.00 17.47 323 ASP A C 1
ATOM 2354 O O . ASP A 1 326 ? 36.327 61.718 63.010 1.00 17.78 323 ASP A O 1
ATOM 2359 N N . SER A 1 327 ? 37.646 62.185 61.250 1.00 16.54 324 SER A N 1
ATOM 2360 C CA . SER A 1 327 ? 36.632 62.925 60.537 1.00 17.39 324 SER A CA 1
ATOM 2361 C C . SER A 1 327 ? 36.338 62.325 59.161 1.00 18.93 324 SER A C 1
ATOM 2362 O O . SER A 1 327 ? 37.249 61.919 58.449 1.00 18.37 324 SER A O 1
ATOM 2365 N N . GLU A 1 328 ? 35.069 62.349 58.771 1.00 16.01 325 GLU A N 1
ATOM 2366 C CA . GLU A 1 328 ? 34.648 62.002 57.411 1.00 19.30 325 GLU A CA 1
ATOM 2367 C C . GLU A 1 328 ? 33.763 63.093 56.855 1.00 16.25 325 GLU A C 1
ATOM 2368 O O . GLU A 1 328 ? 32.860 63.588 57.549 1.00 17.28 325 GLU A O 1
ATOM 2374 N N . THR A 1 329 ? 34.016 63.463 55.611 1.00 16.31 326 THR A N 1
ATOM 2375 C CA . THR A 1 329 ? 33.249 64.546 54.987 1.00 16.14 326 THR A CA 1
ATOM 2376 C C . THR A 1 329 ? 32.804 64.135 53.588 1.00 17.66 326 THR A C 1
ATOM 2377 O O . THR A 1 329 ? 33.569 63.539 52.842 1.00 19.84 326 THR A O 1
ATOM 2381 N N . PHE A 1 330 ? 31.569 64.457 53.243 1.00 17.01 327 PHE A N 1
ATOM 2382 C CA . PHE A 1 330 ? 31.091 64.338 51.866 1.00 17.30 327 PHE A CA 1
ATOM 2383 C C . PHE A 1 330 ? 30.655 65.706 51.390 1.00 15.51 327 PHE A C 1
ATOM 2384 O O . PHE A 1 330 ? 29.912 66.404 52.092 1.00 19.04 327 PHE A O 1
ATOM 2392 N N . THR A 1 331 ? 31.102 66.074 50.194 1.00 16.89 328 THR A N 1
ATOM 2393 C CA . THR A 1 331 ? 30.691 67.333 49.578 1.00 17.00 328 THR A CA 1
ATOM 2394 C C . THR A 1 331 ? 30.259 67.066 48.139 1.00 20.65 328 THR A C 1
ATOM 2395 O O . THR A 1 331 ? 30.908 66.298 47.426 1.00 19.83 328 THR A O 1
ATOM 2399 N N . ASP A 1 332 ? 29.181 67.710 47.714 1.00 19.54 329 ASP A N 1
ATOM 2400 C CA . ASP A 1 332 ? 28.814 67.714 46.298 1.00 19.13 329 ASP A CA 1
ATOM 2401 C C . ASP A 1 332 ? 28.591 69.161 45.859 1.00 17.44 329 ASP A C 1
ATOM 2402 O O . ASP A 1 332 ? 27.843 69.892 46.509 1.00 20.17 329 ASP A O 1
ATOM 2407 N N . GLN A 1 333 ? 29.248 69.555 44.776 1.00 17.89 330 GLN A N 1
ATOM 2408 C CA . GLN A 1 333 ? 29.045 70.879 44.153 1.00 20.45 330 GLN A CA 1
ATOM 2409 C C . GLN A 1 333 ? 28.536 70.685 42.727 1.00 21.03 330 GLN A C 1
ATOM 2410 O O . GLN A 1 333 ? 29.151 69.968 41.933 1.00 23.57 330 GLN A O 1
ATOM 2416 N N . LEU A 1 334 ? 27.468 71.392 42.391 1.00 21.13 331 LEU A N 1
ATOM 2417 C CA . LEU A 1 334 ? 26.898 71.378 41.036 1.00 20.80 331 LEU A CA 1
ATOM 2418 C C . LEU A 1 334 ? 26.972 72.811 40.526 1.00 22.93 331 LEU A C 1
ATOM 2419 O O . LEU A 1 334 ? 26.482 73.719 41.195 1.00 23.27 331 LEU A O 1
ATOM 2424 N N . ALA A 1 335 ? 27.666 73.025 39.409 1.00 21.46 332 ALA A N 1
ATOM 2425 C CA . ALA A 1 335 ? 27.930 74.368 38.909 1.00 22.80 332 ALA A CA 1
ATOM 2426 C C . ALA A 1 335 ? 27.654 74.419 37.417 1.00 26.73 332 ALA A C 1
ATOM 2427 O O . ALA A 1 335 ? 28.146 73.586 36.657 1.00 24.22 332 ALA A O 1
ATOM 2429 N N . LEU A 1 336 ? 26.907 75.433 37.016 1.00 22.91 333 LEU A N 1
ATOM 2430 C CA . LEU A 1 336 ? 26.733 75.762 35.605 1.00 24.69 333 LEU A CA 1
ATOM 2431 C C . LEU A 1 336 ? 27.581 76.991 35.303 1.00 25.02 333 LEU A C 1
ATOM 2432 O O . LEU A 1 336 ? 27.399 78.057 35.916 1.00 23.94 333 LEU A O 1
ATOM 2437 N N . THR A 1 337 ? 28.514 76.845 34.369 1.00 24.11 334 THR A N 1
ATOM 2438 C CA . THR A 1 337 ? 29.428 77.905 34.042 1.00 27.70 334 THR A CA 1
ATOM 2439 C C . THR A 1 337 ? 29.404 78.220 32.551 1.00 32.32 334 THR A C 1
ATOM 2440 O O . THR A 1 337 ? 29.018 77.391 31.722 1.00 28.41 334 THR A O 1
ATOM 2444 N N . GLY A 1 338 ? 29.885 79.401 32.206 1.00 30.47 335 GLY A N 1
ATOM 2445 C CA . GLY A 1 338 ? 30.120 79.709 30.811 1.00 33.38 335 GLY A CA 1
ATOM 2446 C C . GLY A 1 338 ? 29.933 81.170 30.511 1.00 34.31 335 GLY A C 1
ATOM 2447 O O . GLY A 1 338 ? 30.148 82.033 31.370 1.00 26.90 335 GLY A O 1
ATOM 2448 N N . LYS A 1 339 ? 29.546 81.454 29.274 1.00 32.70 336 LYS A N 1
ATOM 2449 C CA . LYS A 1 339 ? 29.301 82.830 28.875 1.00 34.84 336 LYS A CA 1
ATOM 2450 C C . LYS A 1 339 ? 28.090 82.951 27.976 1.00 42.80 336 LYS A C 1
ATOM 2451 O O . LYS A 1 339 ? 27.751 82.027 27.227 1.00 39.02 336 LYS A O 1
ATOM 2457 N N . PHE A 1 340 ? 27.405 84.078 28.122 1.00 36.58 337 PHE A N 1
ATOM 2458 C CA . PHE A 1 340 ? 26.263 84.417 27.303 1.00 42.83 337 PHE A CA 1
ATOM 2459 C C . PHE A 1 340 ? 26.345 85.901 26.943 1.00 44.37 337 PHE A C 1
ATOM 2460 O O . PHE A 1 340 ? 26.460 86.758 27.819 1.00 33.79 337 PHE A O 1
ATOM 2468 N N . ASP A 1 341 ? 26.308 86.195 25.651 1.00 47.25 338 ASP A N 1
ATOM 2469 C CA . ASP A 1 341 ? 26.365 87.576 25.158 1.00 53.59 338 ASP A CA 1
ATOM 2470 C C . ASP A 1 341 ? 24.981 87.942 24.623 1.00 49.98 338 ASP A C 1
ATOM 2471 O O . ASP A 1 341 ? 24.542 87.372 23.633 1.00 57.50 338 ASP A O 1
ATOM 2476 N N . THR A 1 342 ? 24.285 88.852 25.298 1.00 55.79 339 THR A N 1
ATOM 2477 C CA . THR A 1 342 ? 22.944 89.284 24.880 1.00 61.77 339 THR A CA 1
ATOM 2478 C C . THR A 1 342 ? 22.949 90.177 23.630 1.00 70.38 339 THR A C 1
ATOM 2479 O O . THR A 1 342 ? 21.892 90.534 23.117 1.00 71.91 339 THR A O 1
ATOM 2483 N N . GLY A 1 343 ? 24.134 90.537 23.150 1.00 70.80 340 GLY A N 1
ATOM 2484 C CA . GLY A 1 343 ? 24.265 91.525 22.096 1.00 70.04 340 GLY A CA 1
ATOM 2485 C C . GLY A 1 343 ? 24.857 92.797 22.663 1.00 60.93 340 GLY A C 1
ATOM 2486 O O . GLY A 1 343 ? 25.792 93.355 22.099 1.00 73.37 340 GLY A O 1
ATOM 2487 N N . PHE A 1 344 ? 24.316 93.251 23.790 1.00 57.59 341 PHE A N 1
ATOM 2488 C CA . PHE A 1 344 ? 24.818 94.455 24.443 1.00 55.02 341 PHE A CA 1
ATOM 2489 C C . PHE A 1 344 ? 25.742 94.128 25.630 1.00 48.79 341 PHE A C 1
ATOM 2490 O O . PHE A 1 344 ? 26.776 94.765 25.814 1.00 57.57 341 PHE A O 1
ATOM 2498 N N . LEU A 1 345 ? 25.358 93.139 26.428 1.00 41.00 342 LEU A N 1
ATOM 2499 C CA . LEU A 1 345 ? 26.128 92.732 27.617 1.00 33.57 342 LEU A CA 1
ATOM 2500 C C . LEU A 1 345 ? 26.732 91.345 27.405 1.00 39.27 342 LEU A C 1
ATOM 2501 O O . LEU A 1 345 ? 26.067 90.455 26.877 1.00 38.05 342 LEU A O 1
ATOM 2506 N N . LYS A 1 346 ? 27.990 91.159 27.798 1.00 32.26 343 LYS A N 1
ATOM 2507 C CA . LYS A 1 346 ? 28.595 89.833 27.810 1.00 29.97 343 LYS A CA 1
ATOM 2508 C C . LYS A 1 346 ? 28.716 89.310 29.249 1.00 30.99 343 LYS A C 1
ATOM 2509 O O . LYS A 1 346 ? 29.425 89.900 30.075 1.00 27.65 343 LYS A O 1
ATOM 2515 N N . HIS A 1 347 ? 28.025 88.217 29.537 1.00 28.10 344 HIS A N 1
ATOM 2516 C CA . HIS A 1 347 ? 28.035 87.616 30.875 1.00 27.28 344 HIS A CA 1
ATOM 2517 C C . HIS A 1 347 ? 29.025 86.477 30.954 1.00 31.06 344 HIS A C 1
ATOM 2518 O O . HIS A 1 347 ? 29.092 85.633 30.058 1.00 30.92 344 HIS A O 1
ATOM 2525 N N . ARG A 1 348 ? 29.848 86.504 31.992 1.00 28.96 345 ARG A N 1
ATOM 2526 C CA . ARG A 1 348 ? 30.723 85.397 32.333 1.00 26.73 345 ARG A CA 1
ATOM 2527 C C . ARG A 1 348 ? 30.313 84.923 33.718 1.00 27.15 345 ARG A C 1
ATOM 2528 O O . ARG A 1 348 ? 30.389 85.687 34.687 1.00 23.98 345 ARG A O 1
ATOM 2536 N N . PHE A 1 349 ? 29.785 83.707 33.800 1.00 22.20 346 PHE A N 1
ATOM 2537 C CA . PHE A 1 349 ? 29.048 83.317 35.000 1.00 22.67 346 PHE A CA 1
ATOM 2538 C C . PHE A 1 349 ? 29.409 81.943 35.566 1.00 23.05 346 PHE A C 1
ATOM 2539 O O . PHE A 1 349 ? 29.982 81.083 34.892 1.00 24.85 346 PHE A O 1
ATOM 2547 N N . ASN A 1 350 ? 29.025 81.774 36.814 1.00 22.84 347 ASN A N 1
ATOM 2548 C CA . ASN A 1 350 ? 29.105 80.507 37.509 1.00 21.94 347 ASN A CA 1
ATOM 2549 C C . ASN A 1 350 ? 27.968 80.582 38.486 1.00 22.67 347 ASN A C 1
ATOM 2550 O O . ASN A 1 350 ? 27.925 81.474 39.363 1.00 22.11 347 ASN A O 1
ATOM 2555 N N A VAL A 1 351 ? 26.982 79.713 38.285 0.50 19.48 348 VAL A N 1
ATOM 2556 N N B VAL A 1 351 ? 27.005 79.687 38.293 0.50 21.55 348 VAL A N 1
ATOM 2557 C CA A VAL A 1 351 ? 25.853 79.607 39.186 0.50 18.83 348 VAL A CA 1
ATOM 2558 C CA B VAL A 1 351 ? 25.834 79.578 39.140 0.50 21.58 348 VAL A CA 1
ATOM 2559 C C A VAL A 1 351 ? 25.751 78.156 39.653 0.50 21.64 348 VAL A C 1
ATOM 2560 C C B VAL A 1 351 ? 25.768 78.143 39.655 0.50 23.29 348 VAL A C 1
ATOM 2561 O O A VAL A 1 351 ? 26.045 77.230 38.898 0.50 22.42 348 VAL A O 1
ATOM 2562 O O B VAL A 1 351 ? 26.090 77.208 38.924 0.50 23.51 348 VAL A O 1
ATOM 2569 N N . GLY A 1 352 ? 25.357 77.951 40.902 1.00 20.85 349 GLY A N 1
ATOM 2570 C CA . GLY A 1 352 ? 25.467 76.619 41.483 1.00 23.15 349 GLY A CA 1
ATOM 2571 C C . GLY A 1 352 ? 24.915 76.397 42.848 1.00 20.75 349 GLY A C 1
ATOM 2572 O O . GLY A 1 352 ? 24.288 77.274 43.454 1.00 20.77 349 GLY A O 1
ATOM 2573 N N . ALA A 1 353 ? 25.119 75.168 43.319 1.00 20.19 350 ALA A N 1
ATOM 2574 C CA . ALA A 1 353 ? 24.576 74.738 44.572 1.00 20.26 350 ALA A CA 1
ATOM 2575 C C . ALA A 1 353 ? 25.585 73.782 45.204 1.00 20.15 350 ALA A C 1
ATOM 2576 O O . ALA A 1 353 ? 26.360 73.151 44.496 1.00 19.46 350 ALA A O 1
ATOM 2578 N N . GLU A 1 354 ? 25.560 73.682 46.519 1.00 17.32 351 GLU A N 1
ATOM 2579 C CA . GLU A 1 354 ? 26.494 72.813 47.211 1.00 18.57 351 GLU A CA 1
ATOM 2580 C C . GLU A 1 354 ? 25.838 72.184 48.420 1.00 18.13 351 GLU A C 1
ATOM 2581 O O . GLU A 1 354 ? 24.976 72.800 49.069 1.00 20.78 351 GLU A O 1
ATOM 2587 N N . TYR A 1 355 ? 26.229 70.947 48.715 1.00 17.40 352 TYR A N 1
ATOM 2588 C CA . TYR A 1 355 ? 25.820 70.271 49.925 1.00 18.28 352 TYR A CA 1
ATOM 2589 C C . TYR A 1 355 ? 27.069 69.668 50.569 1.00 17.76 352 TYR A C 1
ATOM 2590 O O . TYR A 1 355 ? 27.891 69.107 49.889 1.00 18.91 352 TYR A O 1
ATOM 2599 N N . SER A 1 356 ? 27.191 69.747 51.881 1.00 18.63 353 SER A N 1
ATOM 2600 C CA . SER A 1 356 ? 28.231 68.958 52.557 1.00 18.83 353 SER A CA 1
ATOM 2601 C C . SER A 1 356 ? 27.808 68.501 53.910 1.00 18.33 353 SER A C 1
ATOM 2602 O O . SER A 1 356 ? 27.004 69.144 54.585 1.00 20.13 353 SER A O 1
ATOM 2605 N N . LYS A 1 357 ? 28.378 67.384 54.329 1.00 18.81 354 LYS A N 1
ATOM 2606 C CA . LYS A 1 357 ? 28.130 66.896 55.659 1.00 18.01 354 LYS A CA 1
ATOM 2607 C C . LYS A 1 357 ? 29.403 66.284 56.209 1.00 18.80 354 LYS A C 1
ATOM 2608 O O . LYS A 1 357 ? 30.060 65.476 55.549 1.00 17.51 354 LYS A O 1
ATOM 2614 N N . GLN A 1 358 ? 29.743 66.698 57.414 1.00 17.16 355 GLN A N 1
ATOM 2615 C CA . GLN A 1 358 ? 30.974 66.263 58.057 1.00 17.78 355 GLN A CA 1
ATOM 2616 C C . GLN A 1 358 ? 30.646 65.710 59.425 1.00 19.40 355 GLN A C 1
ATOM 2617 O O . GLN A 1 358 ? 29.888 66.313 60.172 1.00 17.87 355 GLN A O 1
ATOM 2623 N N . LYS A 1 359 ? 31.270 64.588 59.770 1.00 17.39 356 LYS A N 1
ATOM 2624 C CA . LYS A 1 359 ? 31.131 63.994 61.092 1.00 17.58 356 LYS A CA 1
ATOM 2625 C C . LYS A 1 359 ? 32.507 63.692 61.660 1.00 18.01 356 LYS A C 1
ATOM 2626 O O . LYS A 1 359 ? 33.363 63.091 60.996 1.00 17.09 356 LYS A O 1
ATOM 2632 N N . THR A 1 360 ? 32.696 64.087 62.907 1.00 17.19 357 THR A N 1
ATOM 2633 C CA . THR A 1 360 ? 34.015 64.005 63.583 1.00 17.01 357 THR A CA 1
ATOM 2634 C C . THR A 1 360 ? 33.836 63.425 64.957 1.00 18.73 357 THR A C 1
ATOM 2635 O O . THR A 1 360 ? 32.939 63.856 65.694 1.00 18.62 357 THR A O 1
ATOM 2639 N N . ASP A 1 361 ? 34.677 62.441 65.291 1.00 16.51 358 ASP A N 1
ATOM 2640 C CA . ASP A 1 361 ? 34.863 61.978 66.657 1.00 16.92 358 ASP A CA 1
ATOM 2641 C C . ASP A 1 361 ? 36.137 62.596 67.232 1.00 19.19 358 ASP A C 1
ATOM 2642 O O . ASP A 1 361 ? 37.167 62.641 66.558 1.00 16.21 358 ASP A O 1
ATOM 2647 N N . LYS A 1 362 ? 36.084 63.059 68.476 1.00 17.63 359 LYS A N 1
ATOM 2648 C CA . LYS A 1 362 ? 37.264 63.641 69.107 1.00 17.06 359 LYS A CA 1
ATOM 2649 C C . LYS A 1 362 ? 37.488 63.098 70.497 1.00 17.90 359 LYS A C 1
ATOM 2650 O O . LYS A 1 362 ? 36.554 63.036 71.325 1.00 17.15 359 LYS A O 1
ATOM 2656 N N . GLY A 1 363 ? 38.753 62.769 70.772 1.00 15.90 360 GLY A N 1
ATOM 2657 C CA . GLY A 1 363 ? 39.196 62.390 72.113 1.00 16.81 360 GLY A CA 1
ATOM 2658 C C . GLY A 1 363 ? 40.565 62.996 72.385 1.00 16.72 360 GLY A C 1
ATOM 2659 O O . GLY A 1 363 ? 41.090 63.838 71.599 1.00 15.62 360 GLY A O 1
ATOM 2660 N N . GLY A 1 364 ? 41.180 62.527 73.455 1.00 18.11 361 GLY A N 1
ATOM 2661 C CA . GLY A 1 364 ? 42.527 62.952 73.806 1.00 18.49 361 GLY A CA 1
ATOM 2662 C C . GLY A 1 364 ? 43.088 61.931 74.751 1.00 18.17 361 GLY A C 1
ATOM 2663 O O . GLY A 1 364 ? 42.473 60.858 74.961 1.00 20.85 361 GLY A O 1
ATOM 2664 N N . TYR A 1 365 ? 44.225 62.250 75.351 1.00 17.17 362 TYR A N 1
ATOM 2665 C CA . TYR A 1 365 ? 44.920 61.287 76.215 1.00 16.35 362 TYR A CA 1
ATOM 2666 C C . TYR A 1 365 ? 44.874 61.691 77.662 1.00 19.19 362 TYR A C 1
ATOM 2667 O O . TYR A 1 365 ? 45.054 62.879 78.003 1.00 21.05 362 TYR A O 1
ATOM 2676 N N . ASN A 1 366 ? 44.548 60.711 78.506 1.00 20.99 363 ASN A N 1
ATOM 2677 C CA . ASN A 1 366 ? 44.858 60.810 79.934 1.00 22.76 363 ASN A CA 1
ATOM 2678 C C . ASN A 1 366 ? 46.274 60.289 80.158 1.00 19.68 363 ASN A C 1
ATOM 2679 O O . ASN A 1 366 ? 46.734 59.373 79.456 1.00 21.22 363 ASN A O 1
ATOM 2684 N N . ILE A 1 367 ? 46.945 60.879 81.139 1.00 20.64 364 ILE A N 1
ATOM 2685 C CA . ILE A 1 367 ? 48.246 60.427 81.605 1.00 20.57 364 ILE A CA 1
ATOM 2686 C C . ILE A 1 367 ? 48.042 59.802 82.992 1.00 20.89 364 ILE A C 1
ATOM 2687 O O . ILE A 1 367 ? 47.400 60.405 83.839 1.00 19.16 364 ILE A O 1
ATOM 2692 N N . ILE A 1 368 ? 48.579 58.602 83.195 1.00 21.28 365 ILE A N 1
ATOM 2693 C CA . ILE A 1 368 ? 48.342 57.843 84.428 1.00 23.07 365 ILE A CA 1
ATOM 2694 C C . ILE A 1 368 ? 49.694 57.440 84.994 1.00 22.35 365 ILE A C 1
ATOM 2695 O O . ILE A 1 368 ? 50.506 56.849 84.290 1.00 23.46 365 ILE A O 1
ATOM 2700 N N . ASP A 1 369 ? 49.974 57.834 86.226 1.00 19.72 366 ASP A N 1
ATOM 2701 C CA . ASP A 1 369 ? 51.259 57.466 86.809 1.00 23.94 366 ASP A CA 1
ATOM 2702 C C . ASP A 1 369 ? 51.164 56.127 87.569 1.00 29.86 366 ASP A C 1
ATOM 2703 O O . ASP A 1 369 ? 50.109 55.492 87.597 1.00 26.51 366 ASP A O 1
ATOM 2708 N N . ALA A 1 370 ? 52.271 55.718 88.186 1.00 32.67 367 ALA A N 1
ATOM 2709 C CA . ALA A 1 370 ? 52.377 54.366 88.744 1.00 34.11 367 ALA A CA 1
ATOM 2710 C C . ALA A 1 370 ? 51.445 54.195 89.953 1.00 34.42 367 ALA A C 1
ATOM 2711 O O . ALA A 1 370 ? 51.055 53.083 90.273 1.00 41.75 367 ALA A O 1
ATOM 2713 N N . LYS A 1 371 ? 51.059 55.290 90.600 1.00 34.68 368 LYS A N 1
ATOM 2714 C CA . LYS A 1 371 ? 50.113 55.213 91.707 1.00 38.63 368 LYS A CA 1
ATOM 2715 C C . LYS A 1 371 ? 48.660 55.387 91.281 1.00 42.11 368 LYS A C 1
ATOM 2716 O O . LYS A 1 371 ? 47.760 55.385 92.115 1.00 38.49 368 LYS A O 1
ATOM 2722 N N . GLY A 1 372 ? 48.421 55.539 89.988 1.00 31.85 369 GLY A N 1
ATOM 2723 C CA . GLY A 1 372 ? 47.060 55.653 89.489 1.00 32.28 369 GLY A CA 1
ATOM 2724 C C . GLY A 1 372 ? 46.491 57.061 89.442 1.00 28.70 369 GLY A C 1
ATOM 2725 O O . GLY A 1 372 ? 45.325 57.227 89.176 1.00 33.59 369 GLY A O 1
ATOM 2726 N N . ASN A 1 373 ? 47.293 58.074 89.730 1.00 29.05 370 ASN A N 1
ATOM 2727 C CA . ASN A 1 373 ? 46.851 59.447 89.526 1.00 29.07 370 ASN A CA 1
ATOM 2728 C C . ASN A 1 373 ? 46.676 59.693 88.028 1.00 24.94 370 ASN A C 1
ATOM 2729 O O . ASN A 1 373 ? 47.462 59.184 87.218 1.00 24.22 370 ASN A O 1
ATOM 2734 N N . VAL A 1 374 ? 45.673 60.481 87.693 1.00 23.73 371 VAL A N 1
ATOM 2735 C CA . VAL A 1 374 ? 45.298 60.794 86.302 1.00 25.81 371 VAL A CA 1
ATOM 2736 C C . VAL A 1 374 ? 45.338 62.295 86.046 1.00 25.66 371 VAL A C 1
ATOM 2737 O O . VAL A 1 374 ? 44.860 63.069 86.855 1.00 26.12 371 VAL A O 1
ATOM 2741 N N . SER A 1 375 ? 45.923 62.708 84.921 1.00 22.47 372 SER A N 1
ATOM 2742 C CA . SER A 1 375 ? 45.906 64.116 84.503 1.00 20.88 372 SER A CA 1
ATOM 2743 C C . SER A 1 375 ? 45.763 64.165 82.991 1.00 18.44 372 SER A C 1
ATOM 2744 O O . SER A 1 375 ? 46.133 63.218 82.293 1.00 20.97 372 SER A O 1
ATOM 2747 N N . SER A 1 376 ? 45.246 65.271 82.488 1.00 18.21 373 SER A N 1
ATOM 2748 C CA . SER A 1 376 ? 45.230 65.515 81.064 1.00 21.19 373 SER A CA 1
ATOM 2749 C C . SER A 1 376 ? 46.331 66.491 80.641 1.00 21.89 373 SER A C 1
ATOM 2750 O O . SER A 1 376 ? 46.517 66.731 79.437 1.00 20.34 373 SER A O 1
ATOM 2753 N N . THR A 1 377 ? 47.090 67.008 81.625 1.00 19.62 374 THR A N 1
ATOM 2754 C CA . THR A 1 377 ? 48.065 68.066 81.396 1.00 17.42 374 THR A CA 1
ATOM 2755 C C . THR A 1 377 ? 49.481 67.648 81.782 1.00 17.49 374 THR A C 1
ATOM 2756 O O . THR A 1 377 ? 50.447 67.974 81.094 1.00 16.89 374 THR A O 1
ATOM 2760 N N . GLY A 1 378 ? 49.627 66.915 82.889 1.00 18.78 375 GLY A N 1
ATOM 2761 C CA . GLY A 1 378 ? 50.932 66.431 83.287 1.00 21.67 375 GLY A CA 1
ATOM 2762 C C . GLY A 1 378 ? 51.178 66.405 84.783 1.00 22.83 375 GLY A C 1
ATOM 2763 O O . GLY A 1 378 ? 50.356 66.871 85.557 1.00 21.35 375 GLY A O 1
ATOM 2764 N N . PHE A 1 379 ? 52.329 65.873 85.176 1.00 19.25 376 PHE A N 1
ATOM 2765 C CA . PHE A 1 379 ? 52.699 65.789 86.588 1.00 18.45 376 PHE A CA 1
ATOM 2766 C C . PHE A 1 379 ? 53.903 66.682 86.903 1.00 20.47 376 PHE A C 1
ATOM 2767 O O . PHE A 1 379 ? 54.728 66.992 86.023 1.00 18.16 376 PHE A O 1
ATOM 2775 N N . TYR A 1 380 ? 53.995 67.103 88.162 1.00 20.51 377 TYR A N 1
ATOM 2776 C CA . TYR A 1 380 ? 55.133 67.867 88.679 1.00 20.76 377 TYR A CA 1
ATOM 2777 C C . TYR A 1 380 ? 55.360 69.159 87.910 1.00 18.76 377 TYR A C 1
ATOM 2778 O O . TYR A 1 380 ? 56.479 69.464 87.515 1.00 20.76 377 TYR A O 1
ATOM 2787 N N . SER A 1 381 ? 54.304 69.925 87.716 1.00 18.86 378 SER A N 1
ATOM 2788 C CA . SER A 1 381 ? 54.415 71.177 86.990 1.00 21.07 378 SER A CA 1
ATOM 2789 C C . SER A 1 381 ? 55.258 72.213 87.739 1.00 21.58 378 SER A C 1
ATOM 2790 O O . SER A 1 381 ? 55.629 73.239 87.174 1.00 23.09 378 SER A O 1
ATOM 2793 N N . ASP A 1 382 ? 55.549 71.942 89.007 1.00 22.32 379 ASP A N 1
ATOM 2794 C CA . ASP A 1 382 ? 56.483 72.759 89.777 1.00 23.85 379 ASP A CA 1
ATOM 2795 C C . ASP A 1 382 ? 57.920 72.204 89.801 1.00 26.45 379 ASP A C 1
ATOM 2796 O O . ASP A 1 382 ? 58.796 72.747 90.498 1.00 24.21 379 ASP A O 1
ATOM 2801 N N . CYS A 1 383 ? 58.174 71.163 89.017 1.00 22.04 380 CYS A N 1
ATOM 2802 C CA . CYS A 1 383 ? 59.511 70.576 88.874 1.00 24.85 380 CYS A CA 1
ATOM 2803 C C . CYS A 1 383 ? 60.139 70.165 90.225 1.00 27.74 380 CYS A C 1
ATOM 2804 O O . CYS A 1 383 ? 61.357 70.188 90.393 1.00 25.70 380 CYS A O 1
ATOM 2807 N N . SER A 1 384 ? 59.298 69.748 91.161 1.00 28.16 381 SER A N 1
ATOM 2808 C CA . SER A 1 384 ? 59.761 69.387 92.512 1.00 31.85 381 SER A CA 1
ATOM 2809 C C . SER A 1 384 ? 60.364 67.988 92.552 1.00 30.14 381 SER A C 1
ATOM 2810 O O . SER A 1 384 ? 61.085 67.640 93.467 1.00 29.87 381 SER A O 1
ATOM 2813 N N . ASP A 1 385 ? 60.063 67.174 91.558 1.00 27.90 382 ASP A N 1
ATOM 2814 C CA . ASP A 1 385 ? 60.517 65.788 91.539 1.00 29.36 382 ASP A CA 1
ATOM 2815 C C . ASP A 1 385 ? 60.788 65.421 90.088 1.00 30.10 382 ASP A C 1
ATOM 2816 O O . ASP A 1 385 ? 59.872 65.424 89.269 1.00 25.51 382 ASP A O 1
ATOM 2821 N N . LEU A 1 386 ? 62.046 65.129 89.765 1.00 22.81 383 LEU A N 1
ATOM 2822 C CA . LEU A 1 386 ? 62.427 64.819 88.393 1.00 23.63 383 LEU A CA 1
ATOM 2823 C C . LEU A 1 386 ? 62.606 63.322 88.142 1.00 27.77 383 LEU A C 1
ATOM 2824 O O . LEU A 1 386 ? 63.078 62.914 87.083 1.00 22.72 383 LEU A O 1
ATOM 2829 N N . SER A 1 387 ? 62.230 62.486 89.101 1.00 24.79 384 SER A N 1
ATOM 2830 C CA . SER A 1 387 ? 62.503 61.058 88.953 1.00 25.81 384 SER A CA 1
ATOM 2831 C C . SER A 1 387 ? 61.747 60.409 87.797 1.00 29.15 384 SER A C 1
ATOM 2832 O O . SER A 1 387 ? 62.153 59.361 87.309 1.00 26.50 384 SER A O 1
ATOM 2835 N N . THR A 1 388 ? 60.659 61.016 87.337 1.00 22.75 385 THR A N 1
ATOM 2836 C CA . THR A 1 388 ? 59.966 60.482 86.162 1.00 22.52 385 THR A CA 1
ATOM 2837 C C . THR A 1 388 ? 60.074 61.434 84.941 1.00 24.24 385 THR A C 1
ATOM 2838 O O . THR A 1 388 ? 59.315 61.315 83.976 1.00 21.04 385 THR A O 1
ATOM 2842 N N . ASN A 1 389 ? 61.039 62.356 85.008 1.00 19.39 386 ASN A N 1
ATOM 2843 C CA . ASN A 1 389 ? 61.506 63.128 83.864 1.00 22.12 386 ASN A CA 1
ATOM 2844 C C . ASN A 1 389 ? 60.514 64.170 83.299 1.00 20.02 386 ASN A C 1
ATOM 2845 O O . ASN A 1 389 ? 60.648 64.552 82.129 1.00 18.14 386 ASN A O 1
ATOM 2850 N N . TRP A 1 390 ? 59.610 64.658 84.150 1.00 18.44 387 TRP A N 1
ATOM 2851 C CA . TRP A 1 390 ? 58.578 65.604 83.756 1.00 22.75 387 TRP A CA 1
ATOM 2852 C C . TRP A 1 390 ? 59.075 67.006 83.456 1.00 20.05 387 TRP A C 1
ATOM 2853 O O . TRP A 1 390 ? 58.337 67.775 82.846 1.00 19.17 387 TRP A O 1
ATOM 2864 N N . CYS A 1 391 ? 60.269 67.361 83.938 1.00 18.79 388 CYS A N 1
ATOM 2865 C CA . CYS A 1 391 ? 60.909 68.606 83.592 1.00 19.65 388 CYS A CA 1
ATOM 2866 C C . CYS A 1 391 ? 62.288 68.337 83.043 1.00 21.10 388 CYS A C 1
ATOM 2867 O O . CYS A 1 391 ? 62.924 67.339 83.391 1.00 19.29 388 CYS A O 1
ATOM 2870 N N . THR A 1 392 ? 62.758 69.240 82.203 1.00 17.79 389 THR A N 1
ATOM 2871 C CA . THR A 1 392 ? 64.098 69.134 81.642 1.00 20.70 389 THR A CA 1
ATOM 2872 C C . THR A 1 392 ? 64.859 70.443 81.868 1.00 19.21 389 THR A C 1
ATOM 2873 O O . THR A 1 392 ? 64.300 71.426 82.399 1.00 20.45 389 THR A O 1
ATOM 2877 N N . SER A 1 393 ? 66.122 70.477 81.472 1.00 18.39 390 SER A N 1
ATOM 2878 C CA . SER A 1 393 ? 66.931 71.668 81.657 1.00 18.09 390 SER A CA 1
ATOM 2879 C C . SER A 1 393 ? 66.569 72.739 80.620 1.00 16.24 390 SER A C 1
ATOM 2880 O O . SER A 1 393 ? 66.384 72.436 79.448 1.00 17.22 390 SER A O 1
ATOM 2883 N N . LEU A 1 394 ? 66.429 73.975 81.053 1.00 15.20 391 LEU A N 1
ATOM 2884 C CA . LEU A 1 394 ? 66.230 75.085 80.109 1.00 15.63 391 LEU A CA 1
ATOM 2885 C C . LEU A 1 394 ? 67.418 75.150 79.153 1.00 20.07 391 LEU A C 1
ATOM 2886 O O . LEU A 1 394 ? 67.274 75.273 77.935 1.00 18.23 391 LEU A O 1
ATOM 2891 N N . ASN A 1 395 ? 68.615 75.060 79.711 1.00 16.74 392 ASN A N 1
ATOM 2892 C CA . ASN A 1 395 ? 69.814 75.065 78.892 1.00 17.59 392 ASN A CA 1
ATOM 2893 C C . ASN A 1 395 ? 70.392 73.655 78.759 1.00 18.52 392 ASN A C 1
ATOM 2894 O O . ASN A 1 395 ? 70.669 72.991 79.750 1.00 22.09 392 ASN A O 1
ATOM 2899 N N . GLY A 1 396 ? 70.532 73.172 77.531 1.00 20.98 393 GLY A N 1
ATOM 2900 C CA . GLY A 1 396 ? 71.016 71.809 77.279 1.00 23.09 393 GLY A CA 1
ATOM 2901 C C . GLY A 1 396 ? 70.127 70.663 77.745 1.00 22.94 393 GLY A C 1
ATOM 2902 O O . GLY A 1 396 ? 70.602 69.740 78.408 1.00 20.05 393 GLY A O 1
ATOM 2903 N N . PRO A 1 397 ? 68.820 70.696 77.401 1.00 19.62 394 PRO A N 1
ATOM 2904 C CA . PRO A 1 397 ? 67.962 69.569 77.754 1.00 19.00 394 PRO A CA 1
ATOM 2905 C C . PRO A 1 397 ? 68.472 68.254 77.187 1.00 20.43 394 PRO A C 1
ATOM 2906 O O . PRO A 1 397 ? 68.990 68.230 76.072 1.00 21.86 394 PRO A O 1
ATOM 2910 N N . THR A 1 398 ? 68.301 67.169 77.935 1.00 16.79 395 THR A N 1
ATOM 2911 C CA . THR A 1 398 ? 68.626 65.859 77.423 1.00 21.32 395 THR A CA 1
ATOM 2912 C C . THR A 1 398 ? 67.387 64.984 77.379 1.00 20.31 395 THR A C 1
ATOM 2913 O O . THR A 1 398 ? 66.517 65.083 78.251 1.00 22.59 395 THR A O 1
ATOM 2917 N N . GLN A 1 399 ? 67.305 64.106 76.381 1.00 20.60 396 GLN A N 1
ATOM 2918 C CA . GLN A 1 399 ? 66.132 63.248 76.205 1.00 19.92 396 GLN A CA 1
ATOM 2919 C C . GLN A 1 399 ? 66.137 62.082 77.180 1.00 25.10 396 GLN A C 1
ATOM 2920 O O . GLN A 1 399 ? 67.151 61.397 77.335 1.00 21.97 396 GLN A O 1
ATOM 2926 N N . LYS A 1 400 ? 64.998 61.866 77.826 1.00 19.91 397 LYS A N 1
ATOM 2927 C CA . LYS A 1 400 ? 64.804 60.839 78.861 1.00 20.75 397 LYS A CA 1
ATOM 2928 C C . LYS A 1 400 ? 63.600 59.964 78.580 1.00 24.13 397 LYS A C 1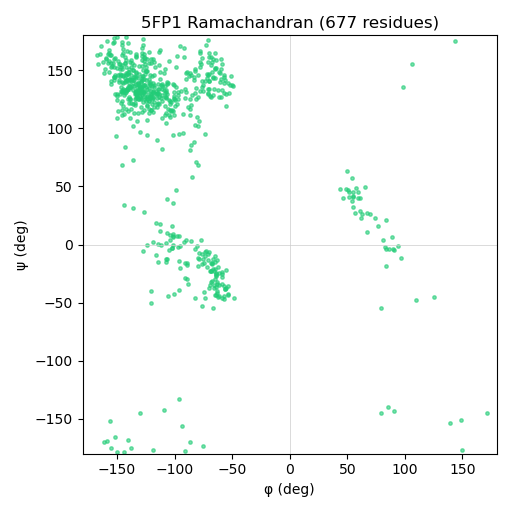
ATOM 2929 O O . LYS A 1 400 ? 62.721 60.341 77.804 1.00 23.01 397 LYS A O 1
ATOM 2935 N N . PRO A 1 401 ? 63.526 58.795 79.232 1.00 24.27 398 PRO A N 1
ATOM 2936 C CA . PRO A 1 401 ? 62.355 57.935 79.074 1.00 23.13 398 PRO A CA 1
ATOM 2937 C C . PRO A 1 401 ? 61.043 58.517 79.604 1.00 17.77 398 PRO A C 1
ATOM 2938 O O . PRO A 1 401 ? 61.008 59.305 80.545 1.00 18.28 398 PRO A O 1
ATOM 2942 N N . PHE A 1 402 ? 59.953 58.105 78.983 1.00 19.59 399 PHE A N 1
ATOM 2943 C CA . PHE A 1 402 ? 58.631 58.402 79.486 1.00 18.86 399 PHE A CA 1
ATOM 2944 C C . PHE A 1 402 ? 58.169 57.151 80.201 1.00 21.72 399 PHE A C 1
ATOM 2945 O O . PHE A 1 402 ? 58.077 56.105 79.579 1.00 21.47 399 PHE A O 1
ATOM 2953 N N . VAL A 1 403 ? 57.899 57.240 81.497 1.00 23.90 400 VAL A N 1
ATOM 2954 C CA . VAL A 1 403 ? 57.597 56.023 82.247 1.00 27.23 400 VAL A CA 1
ATOM 2955 C C . VAL A 1 403 ? 56.187 55.945 82.772 1.00 28.56 400 VAL A C 1
ATOM 2956 O O . VAL A 1 403 ? 55.824 54.958 83.386 1.00 29.32 400 VAL A O 1
ATOM 2960 N N . ASP A 1 404 ? 55.373 56.960 82.506 1.00 25.03 401 ASP A N 1
ATOM 2961 C CA . ASP A 1 404 ? 53.955 56.880 82.817 1.00 24.08 401 ASP A CA 1
ATOM 2962 C C . ASP A 1 404 ? 53.218 56.214 81.641 1.00 20.98 401 ASP A C 1
ATOM 2963 O O . ASP A 1 404 ? 53.848 55.700 80.760 1.00 26.42 401 ASP A O 1
ATOM 2968 N N . ARG A 1 405 ? 51.895 56.242 81.642 1.00 21.40 402 ARG A N 1
ATOM 2969 C CA . ARG A 1 405 ? 51.095 55.587 80.609 1.00 26.87 402 ARG A CA 1
ATOM 2970 C C . ARG A 1 405 ? 50.100 56.587 80.042 1.00 22.59 402 ARG A C 1
ATOM 2971 O O . ARG A 1 405 ? 49.532 57.406 80.770 1.00 24.29 402 ARG A O 1
ATOM 2979 N N . LEU A 1 406 ? 49.867 56.493 78.745 1.00 21.98 403 LEU A N 1
ATOM 2980 C CA . LEU A 1 406 ? 48.836 57.279 78.071 1.00 21.06 403 LEU A CA 1
ATOM 2981 C C . LEU A 1 406 ? 47.627 56.417 77.840 1.00 22.93 403 LEU A C 1
ATOM 2982 O O . LEU A 1 406 ? 47.758 55.252 77.438 1.00 22.59 403 LEU A O 1
ATOM 2987 N N . GLN A 1 407 ? 46.440 56.965 78.069 1.00 18.83 404 GLN A N 1
ATOM 2988 C CA . GLN A 1 407 ? 45.239 56.223 77.763 1.00 23.31 404 GLN A CA 1
ATOM 2989 C C . GLN A 1 407 ? 44.242 57.079 77.011 1.00 19.82 404 GLN A C 1
ATOM 2990 O O . GLN A 1 407 ? 43.899 58.168 77.447 1.00 19.76 404 GLN A O 1
ATOM 2996 N N . ALA A 1 408 ? 43.741 56.555 75.911 1.00 19.38 405 ALA A N 1
ATOM 2997 C CA . ALA A 1 408 ? 42.817 57.318 75.072 1.00 23.79 405 ALA A CA 1
ATOM 2998 C C . ALA A 1 408 ? 41.519 57.544 75.835 1.00 25.55 405 ALA A C 1
ATOM 2999 O O . ALA A 1 408 ? 41.076 56.676 76.588 1.00 24.33 405 ALA A O 1
ATOM 3001 N N . ARG A 1 409 ? 40.918 58.708 75.645 1.00 19.58 406 ARG A N 1
ATOM 3002 C CA . ARG A 1 409 ? 39.714 59.131 76.352 1.00 22.09 406 ARG A CA 1
ATOM 3003 C C . ARG A 1 409 ? 38.816 59.860 75.326 1.00 23.95 406 ARG A C 1
ATOM 3004 O O . ARG A 1 409 ? 39.264 60.822 74.729 1.00 21.55 406 ARG A O 1
ATOM 3012 N N . PRO A 1 410 ? 37.549 59.432 75.157 1.00 21.12 407 PRO A N 1
ATOM 3013 C CA . PRO A 1 410 ? 36.646 60.116 74.220 1.00 22.20 407 PRO A CA 1
ATOM 3014 C C . PRO A 1 410 ? 36.084 61.380 74.846 1.00 18.91 407 PRO A C 1
ATOM 3015 O O . PRO A 1 410 ? 35.889 61.416 76.049 1.00 19.44 407 PRO A O 1
ATOM 3019 N N . ASP A 1 411 ? 35.856 62.429 74.048 1.00 17.03 408 ASP A N 1
ATOM 3020 C CA . ASP A 1 411 ? 35.360 63.706 74.572 1.00 17.35 408 ASP A CA 1
ATOM 3021 C C . ASP A 1 411 ? 34.023 64.123 73.959 1.00 17.34 408 ASP A C 1
ATOM 3022 O O . ASP A 1 411 ? 33.073 64.461 74.694 1.00 18.52 408 ASP A O 1
ATOM 3027 N N . PHE A 1 412 ? 33.927 64.101 72.640 1.00 17.63 409 PHE A N 1
ATOM 3028 C CA . PHE A 1 412 ? 32.690 64.515 71.963 1.00 18.96 409 PHE A CA 1
ATOM 3029 C C . PHE A 1 412 ? 32.659 64.064 70.532 1.00 19.51 409 PHE A C 1
ATOM 3030 O O . PHE A 1 412 ? 33.663 63.593 69.992 1.00 17.65 409 PHE A O 1
ATOM 3038 N N . ASP A 1 413 ? 31.499 64.225 69.904 1.00 17.21 410 ASP A N 1
ATOM 3039 C CA . ASP A 1 413 ? 31.427 64.133 68.446 1.00 18.19 410 ASP A CA 1
ATOM 3040 C C . ASP A 1 413 ? 30.766 65.376 67.902 1.00 20.41 410 ASP A C 1
ATOM 3041 O O . ASP A 1 413 ? 30.119 66.103 68.639 1.00 20.46 410 ASP A O 1
ATOM 3046 N N . ALA A 1 414 ? 30.923 65.597 66.603 1.00 18.51 411 ALA A N 1
ATOM 3047 C CA . ALA A 1 414 ? 30.426 66.820 65.963 1.00 18.40 411 ALA A CA 1
ATOM 3048 C C . ALA A 1 414 ? 29.963 66.549 64.556 1.00 19.58 411 ALA A C 1
ATOM 3049 O O . ALA A 1 414 ? 30.623 65.861 63.820 1.00 20.66 411 ALA A O 1
ATOM 3051 N N . THR A 1 415 ? 28.855 67.170 64.178 1.00 17.36 412 THR A N 1
ATOM 3052 C CA . THR A 1 415 ? 28.296 67.042 62.847 1.00 18.90 412 THR A CA 1
ATOM 3053 C C . THR A 1 415 ? 27.981 68.413 62.287 1.00 18.52 412 THR A C 1
ATOM 3054 O O . THR A 1 415 ? 27.290 69.214 62.924 1.00 20.47 412 THR A O 1
ATOM 3058 N N . VAL A 1 416 ? 28.530 68.704 61.117 1.00 18.67 413 VAL A N 1
ATOM 3059 C CA . VAL A 1 416 ? 28.252 69.981 60.432 1.00 18.45 413 VAL A CA 1
ATOM 3060 C C . VAL A 1 416 ? 27.630 69.649 59.085 1.00 18.22 413 VAL A C 1
ATOM 3061 O O . VAL A 1 416 ? 28.172 68.865 58.284 1.00 18.12 413 VAL A O 1
ATOM 3065 N N . GLU A 1 417 ? 26.487 70.254 58.841 1.00 18.57 414 GLU A N 1
ATOM 3066 C CA . GLU A 1 417 ? 25.772 70.061 57.599 1.00 18.66 414 GLU A CA 1
ATOM 3067 C C . GLU A 1 417 ? 25.508 71.438 56.993 1.00 17.21 414 GLU A C 1
ATOM 3068 O O . GLU A 1 417 ? 25.037 72.360 57.679 1.00 18.72 414 GLU A O 1
ATOM 3074 N N A SER A 1 418 ? 25.778 71.577 55.707 0.50 19.08 415 SER A N 1
ATOM 3075 N N B SER A 1 418 ? 25.863 71.577 55.719 0.50 18.56 415 SER A N 1
ATOM 3076 C CA A SER A 1 418 ? 25.550 72.841 55.027 0.50 19.43 415 SER A CA 1
ATOM 3077 C CA B SER A 1 418 ? 25.846 72.861 55.011 0.50 18.32 415 SER A CA 1
ATOM 3078 C C A SER A 1 418 ? 24.867 72.645 53.694 0.50 18.99 415 SER A C 1
ATOM 3079 C C B SER A 1 418 ? 25.182 72.709 53.626 0.50 18.63 415 SER A C 1
ATOM 3080 O O A SER A 1 418 ? 24.950 71.581 53.070 0.50 16.53 415 SER A O 1
ATOM 3081 O O B SER A 1 418 ? 25.523 71.806 52.845 0.50 15.63 415 SER A O 1
ATOM 3086 N N A THR A 1 419 ? 24.213 73.704 53.255 0.50 20.35 416 THR A N 1
ATOM 3087 N N B THR A 1 419 ? 24.215 73.567 53.331 0.50 19.32 416 THR A N 1
ATOM 3088 C CA A THR A 1 419 ? 23.567 73.738 51.966 0.50 19.41 416 THR A CA 1
ATOM 3089 C CA B THR A 1 419 ? 23.711 73.710 51.962 0.50 19.17 416 THR A CA 1
ATOM 3090 C C A THR A 1 419 ? 23.577 75.158 51.447 0.50 19.74 416 THR A C 1
ATOM 3091 C C B THR A 1 419 ? 23.843 75.151 51.497 0.50 19.71 416 THR A C 1
ATOM 3092 O O A THR A 1 419 ? 23.217 76.085 52.166 0.50 21.60 416 THR A O 1
ATOM 3093 O O B THR A 1 419 ? 23.896 76.087 52.312 0.50 18.96 416 THR A O 1
ATOM 3100 N N . SER A 1 420 ? 23.946 75.330 50.187 1.00 19.89 417 SER A N 1
ATOM 3101 C CA . SER A 1 420 ? 24.069 76.660 49.649 1.00 20.51 417 SER A CA 1
ATOM 3102 C C . SER A 1 420 ? 23.742 76.754 48.189 1.00 19.28 417 SER A C 1
ATOM 3103 O O . SER A 1 420 ? 23.809 75.775 47.446 1.00 20.33 417 SER A O 1
ATOM 3106 N N A VAL A 1 421 ? 23.414 77.971 47.774 0.50 18.75 418 VAL A N 1
ATOM 3107 N N B VAL A 1 421 ? 23.398 77.959 47.765 0.50 18.35 418 VAL A N 1
ATOM 3108 C CA A VAL A 1 421 ? 23.144 78.297 46.390 0.50 18.73 418 VAL A CA 1
ATOM 3109 C CA B VAL A 1 421 ? 23.233 78.252 46.364 0.50 18.05 418 VAL A CA 1
ATOM 3110 C C A VAL A 1 421 ? 23.812 79.649 46.135 0.50 19.15 418 VAL A C 1
ATOM 3111 C C B VAL A 1 421 ? 23.813 79.635 46.128 0.50 18.76 418 VAL A C 1
ATOM 3112 O O A VAL A 1 421 ? 23.801 80.506 47.016 0.50 17.41 418 VAL A O 1
ATOM 3113 O O B VAL A 1 421 ? 23.740 80.493 47.007 0.50 16.79 418 VAL A O 1
ATOM 3120 N N . TYR A 1 422 ? 24.394 79.842 44.953 1.00 17.94 419 TYR A N 1
ATOM 3121 C CA . TYR A 1 422 ? 25.045 81.083 44.637 1.00 20.98 419 TYR A CA 1
ATOM 3122 C C . TYR A 1 422 ? 24.931 81.441 43.147 1.00 20.58 419 TYR A C 1
ATOM 3123 O O . TYR A 1 422 ? 24.666 80.599 42.290 1.00 21.23 419 TYR A O 1
ATOM 3132 N N . LEU A 1 423 ? 25.151 82.718 42.874 1.00 21.19 420 LEU A N 1
ATOM 3133 C CA . LEU A 1 423 ? 25.311 83.235 41.518 1.00 23.13 420 LEU A CA 1
ATOM 3134 C C . LEU A 1 423 ? 26.533 84.126 41.487 1.00 22.97 420 LEU A C 1
ATOM 3135 O O . LEU A 1 423 ? 26.662 85.042 42.323 1.00 20.77 420 LEU A O 1
ATOM 3140 N N . LEU A 1 424 ? 27.406 83.891 40.521 1.00 21.75 421 LEU A N 1
ATOM 3141 C CA . LEU A 1 424 ? 28.540 84.754 40.277 1.00 21.25 421 LEU A CA 1
ATOM 3142 C C . LEU A 1 424 ? 28.483 85.141 38.809 1.00 24.17 421 LEU A C 1
ATOM 3143 O O . LEU A 1 424 ? 28.289 84.286 37.950 1.00 24.08 421 LEU A O 1
ATOM 3148 N N . ASP A 1 425 ? 28.621 86.433 38.526 1.00 23.28 422 ASP A N 1
ATOM 3149 C CA . ASP A 1 425 ? 28.531 86.927 37.143 1.00 25.93 422 ASP A CA 1
ATOM 3150 C C . ASP A 1 425 ? 29.413 88.158 36.997 1.00 26.89 422 ASP A C 1
ATOM 3151 O O . ASP A 1 425 ? 29.305 89.112 37.776 1.00 26.02 422 ASP A O 1
ATOM 3156 N N . ASN A 1 426 ? 30.327 88.109 36.042 1.00 24.98 423 ASN A N 1
ATOM 3157 C CA . ASN A 1 426 ? 31.104 89.264 35.693 1.00 26.83 423 ASN A CA 1
ATOM 3158 C C . ASN A 1 426 ? 30.607 89.766 34.330 1.00 30.27 423 ASN A C 1
ATOM 3159 O O . ASN A 1 426 ? 30.731 89.068 33.335 1.00 34.52 423 ASN A O 1
ATOM 3164 N N . ILE A 1 427 ? 30.006 90.954 34.323 1.00 24.83 424 ILE A N 1
ATOM 3165 C CA . ILE A 1 427 ? 29.339 91.482 33.139 1.00 26.69 424 ILE A CA 1
ATOM 3166 C C . ILE A 1 427 ? 30.219 92.513 32.423 1.00 30.46 424 ILE A C 1
ATOM 3167 O O . ILE A 1 427 ? 30.521 93.572 32.969 1.00 25.74 424 ILE A O 1
ATOM 3172 N N . GLU A 1 428 ? 30.635 92.182 31.206 1.00 27.04 425 GLU A N 1
ATOM 3173 C CA . GLU A 1 428 ? 31.346 93.132 30.358 1.00 30.31 425 GLU A CA 1
ATOM 3174 C C . GLU A 1 428 ? 30.328 94.054 29.694 1.00 33.81 425 GLU A C 1
ATOM 3175 O O . GLU A 1 428 ? 29.514 93.630 28.858 1.00 30.08 425 GLU A O 1
ATOM 3181 N N . ILE A 1 429 ? 30.331 95.304 30.135 1.00 28.66 426 ILE A N 1
ATOM 3182 C CA . ILE A 1 429 ? 29.419 96.310 29.625 1.00 32.78 426 ILE A CA 1
ATOM 3183 C C . ILE A 1 429 ? 29.976 96.889 28.328 1.00 35.18 426 ILE A C 1
ATOM 3184 O O . ILE A 1 429 ? 29.253 97.002 27.356 1.00 35.87 426 ILE A O 1
ATOM 3189 N N . THR A 1 430 ? 31.259 97.228 28.323 1.00 28.82 427 THR A N 1
ATOM 3190 C CA . THR A 1 430 ? 32.010 97.471 27.117 1.00 27.44 427 THR A CA 1
ATOM 3191 C C . THR A 1 430 ? 33.367 96.899 27.418 1.00 31.51 427 THR A C 1
ATOM 3192 O O . THR A 1 430 ? 33.589 96.444 28.523 1.00 32.41 427 THR A O 1
ATOM 3196 N N . PRO A 1 431 ? 34.306 96.953 26.461 1.00 38.23 428 PRO A N 1
ATOM 3197 C CA . PRO A 1 431 ? 35.613 96.363 26.756 1.00 29.17 428 PRO A CA 1
ATOM 3198 C C . PRO A 1 431 ? 36.382 97.057 27.857 1.00 29.81 428 PRO A C 1
ATOM 3199 O O . PRO A 1 431 ? 37.431 96.550 28.299 1.00 29.55 428 PRO A O 1
ATOM 3203 N N . LYS A 1 432 ? 35.896 98.218 28.286 1.00 27.22 429 LYS A N 1
ATOM 3204 C CA . LYS A 1 432 ? 36.590 99.008 29.295 1.00 25.47 429 LYS A CA 1
ATOM 3205 C C . LYS A 1 432 ? 35.878 98.969 30.641 1.00 22.52 429 LYS A C 1
ATOM 3206 O O . LYS A 1 432 ? 36.400 99.486 31.628 1.00 25.57 429 LYS A O 1
ATOM 3212 N N . TRP A 1 433 ? 34.642 98.471 30.661 1.00 24.07 430 TRP A N 1
ATOM 3213 C CA . TRP A 1 433 ? 33.829 98.498 31.868 1.00 23.30 430 TRP A CA 1
ATOM 3214 C C . TRP A 1 433 ? 33.303 97.111 32.233 1.00 26.72 430 TRP A C 1
ATOM 3215 O O . TRP A 1 433 ? 32.512 96.524 31.482 1.00 25.96 430 TRP A O 1
ATOM 3226 N N . LEU A 1 434 ? 33.741 96.596 33.386 1.00 21.85 431 LEU A N 1
ATOM 3227 C CA . LEU A 1 434 ? 33.289 95.269 33.873 1.00 24.40 431 LEU A CA 1
ATOM 3228 C C . LEU A 1 434 ? 32.634 95.377 35.239 1.00 23.80 431 LEU A C 1
ATOM 3229 O O . LEU A 1 434 ? 33.224 95.932 36.159 1.00 26.11 431 LEU A O 1
ATOM 3234 N N . LEU A 1 435 ? 31.411 94.867 35.352 1.00 22.03 432 LEU A N 1
ATOM 3235 C CA . LEU A 1 435 ? 30.671 94.843 36.603 1.00 22.31 432 LEU A CA 1
ATOM 3236 C C . LEU A 1 435 ? 30.727 93.422 37.195 1.00 24.23 432 LEU A C 1
ATOM 3237 O O . LEU A 1 435 ? 30.264 92.472 36.571 1.00 26.12 432 LEU A O 1
ATOM 3242 N N . ASP A 1 436 ? 31.349 93.283 38.361 1.00 21.01 433 ASP A N 1
ATOM 3243 C CA . ASP A 1 436 ? 31.514 91.961 39.004 1.00 20.81 433 ASP A CA 1
ATOM 3244 C C . ASP A 1 436 ? 30.480 91.791 40.109 1.00 21.06 433 ASP A C 1
ATOM 3245 O O . ASP A 1 436 ? 30.325 92.684 40.955 1.00 25.53 433 ASP A O 1
ATOM 3250 N N . LEU A 1 437 ? 29.732 90.686 40.095 1.00 19.15 434 LEU A N 1
ATOM 3251 C CA . LEU A 1 437 ? 28.666 90.486 41.071 1.00 20.16 434 LEU A CA 1
ATOM 3252 C C . LEU A 1 437 ? 28.728 89.080 41.629 1.00 20.14 434 LEU A C 1
ATOM 3253 O O . LEU A 1 437 ? 29.004 88.125 40.907 1.00 21.58 434 LEU A O 1
ATOM 3258 N N . GLY A 1 438 ? 28.398 88.952 42.901 1.00 21.09 435 GLY A N 1
ATOM 3259 C CA . GLY A 1 438 ? 28.235 87.627 43.498 1.00 21.65 435 GLY A CA 1
ATOM 3260 C C . GLY A 1 438 ? 27.260 87.704 44.638 1.00 21.59 435 GLY A C 1
ATOM 3261 O O . GLY A 1 438 ? 27.218 88.704 45.385 1.00 18.79 435 GLY A O 1
ATOM 3262 N N . LEU A 1 439 ? 26.474 86.645 44.775 1.00 19.94 436 LEU A N 1
ATOM 3263 C CA . LEU A 1 439 ? 25.458 86.550 45.807 1.00 19.49 436 LEU A CA 1
ATOM 3264 C C . LEU A 1 439 ? 25.355 85.084 46.230 1.00 20.34 436 LEU A C 1
ATOM 3265 O O . LEU A 1 439 ? 25.246 84.220 45.386 1.00 21.30 436 LEU A O 1
ATOM 3270 N N . ARG A 1 440 ? 25.357 84.817 47.528 1.00 20.15 437 ARG A N 1
ATOM 3271 C CA . ARG A 1 440 ? 25.321 83.438 47.998 1.00 18.34 437 ARG A CA 1
ATOM 3272 C C . ARG A 1 440 ? 24.463 83.334 49.234 1.00 21.13 437 ARG A C 1
ATOM 3273 O O . ARG A 1 440 ? 24.527 84.201 50.113 1.00 20.23 437 ARG A O 1
ATOM 3281 N N . TRP A 1 441 ? 23.685 82.254 49.315 1.00 15.95 438 TRP A N 1
ATOM 3282 C CA . TRP A 1 441 ? 22.899 81.964 50.484 1.00 18.74 438 TRP A CA 1
ATOM 3283 C C . TRP A 1 441 ? 23.355 80.631 51.069 1.00 18.87 438 TRP A C 1
ATOM 3284 O O . TRP A 1 441 ? 23.428 79.623 50.345 1.00 20.99 438 TRP A O 1
ATOM 3295 N N . ASP A 1 442 ? 23.693 80.642 52.354 1.00 18.59 439 ASP A N 1
ATOM 3296 C CA . ASP A 1 442 ? 24.172 79.456 53.060 1.00 18.52 439 ASP A CA 1
ATOM 3297 C C . ASP A 1 442 ? 23.229 79.106 54.199 1.00 18.79 439 ASP A C 1
ATOM 3298 O O . ASP A 1 442 ? 22.750 79.986 54.924 1.00 18.67 439 ASP A O 1
ATOM 3303 N N . LYS A 1 443 ? 22.979 77.810 54.357 1.00 17.20 440 LYS A N 1
ATOM 3304 C CA . LYS A 1 443 ? 22.405 77.295 55.581 1.00 19.91 440 LYS A CA 1
ATOM 3305 C C . LYS A 1 443 ? 23.435 76.411 56.259 1.00 21.98 440 LYS A C 1
ATOM 3306 O O . LYS A 1 443 ? 24.080 75.581 55.602 1.00 22.16 440 LYS A O 1
ATOM 3312 N N . PHE A 1 444 ? 23.599 76.600 57.558 1.00 19.87 441 PHE A N 1
ATOM 3313 C CA . PHE A 1 444 ? 24.675 75.955 58.303 1.00 18.84 441 PHE A CA 1
ATOM 3314 C C . PHE A 1 444 ? 24.064 75.375 59.578 1.00 19.89 441 PHE A C 1
ATOM 3315 O O . PHE A 1 444 ? 23.324 76.051 60.305 1.00 20.46 441 PHE A O 1
ATOM 3323 N N . GLU A 1 445 ? 24.390 74.132 59.862 1.00 18.33 442 GLU A N 1
ATOM 3324 C CA . GLU A 1 445 ? 24.063 73.557 61.150 1.00 20.74 442 GLU A CA 1
ATOM 3325 C C . GLU A 1 445 ? 25.258 72.813 61.755 1.00 23.38 442 GLU A C 1
ATOM 3326 O O . GLU A 1 445 ? 25.884 71.980 61.094 1.00 23.53 442 GLU A O 1
ATOM 3332 N N . ALA A 1 446 ? 25.574 73.125 63.011 1.00 20.30 443 ALA A N 1
ATOM 3333 C CA . ALA A 1 446 ? 26.641 72.432 63.725 1.00 21.04 443 ALA A CA 1
ATOM 3334 C C . ALA A 1 446 ? 26.058 71.870 64.997 1.00 24.58 443 ALA A C 1
ATOM 3335 O O . ALA A 1 446 ? 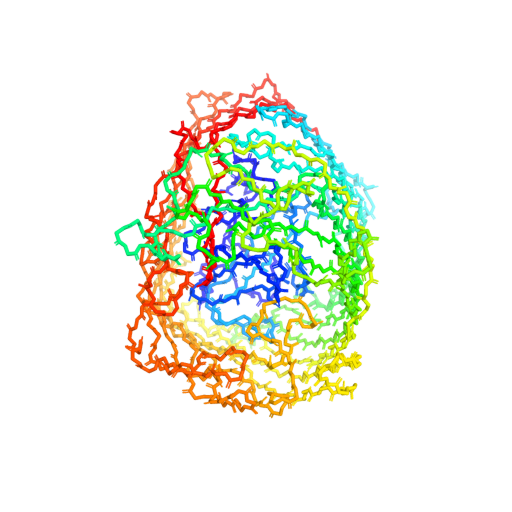25.395 72.582 65.757 1.00 23.86 443 ALA A O 1
ATOM 3337 N N . GLU A 1 447 ? 26.278 70.582 65.214 1.00 20.03 444 GLU A N 1
ATOM 3338 C CA . GLU A 1 447 ? 25.817 69.929 66.433 1.00 18.69 444 GLU A CA 1
ATOM 3339 C C . GLU A 1 447 ? 26.942 69.156 67.069 1.00 19.11 444 GLU A C 1
ATOM 3340 O O . GLU A 1 447 ? 27.590 68.345 66.408 1.00 23.07 444 GLU A O 1
ATOM 3346 N N . GLN A 1 448 ? 27.148 69.358 68.363 1.00 16.92 445 GLN A N 1
ATOM 3347 C CA . GLN A 1 448 ? 28.206 68.691 69.061 1.00 19.77 445 GLN A CA 1
ATOM 3348 C C . GLN A 1 448 ? 27.670 68.043 70.314 1.00 19.37 445 GLN A C 1
ATOM 3349 O O . GLN A 1 448 ? 27.049 68.708 71.120 1.00 21.77 445 GLN A O 1
ATOM 3355 N N . ASN A 1 449 ? 27.908 66.740 70.446 1.00 19.63 446 ASN A N 1
ATOM 3356 C CA . ASN A 1 449 ? 27.487 65.956 71.615 1.00 18.64 446 ASN A CA 1
ATOM 3357 C C . ASN A 1 449 ? 28.662 65.730 72.572 1.00 20.82 446 ASN A C 1
ATOM 3358 O O . ASN A 1 449 ? 29.612 65.011 72.236 1.00 18.63 446 ASN A O 1
ATOM 3363 N N . PHE A 1 450 ? 28.612 66.355 73.747 1.00 17.09 447 PHE A N 1
ATOM 3364 C CA . PHE A 1 450 ? 29.695 66.282 74.705 1.00 17.61 447 PHE A CA 1
ATOM 3365 C C . PHE A 1 450 ? 29.419 65.218 75.761 1.00 20.18 447 PHE A C 1
ATOM 3366 O O . PHE A 1 450 ? 28.348 65.232 76.388 1.00 20.63 447 PHE A O 1
ATOM 3374 N N . LEU A 1 451 ? 30.376 64.325 75.972 1.00 17.31 448 LEU A N 1
ATOM 3375 C CA . LEU A 1 451 ? 30.300 63.368 77.087 1.00 20.39 448 LEU A CA 1
ATOM 3376 C C . LEU A 1 451 ? 30.443 64.093 78.401 1.00 21.78 448 LEU A C 1
ATOM 3377 O O . LEU A 1 451 ? 31.019 65.194 78.461 1.00 17.58 448 LEU A O 1
ATOM 3382 N N . ALA A 1 452 ? 29.885 63.499 79.462 1.00 20.18 449 ALA A N 1
ATOM 3383 C CA . ALA A 1 452 ? 30.057 64.015 80.813 1.00 22.18 449 ALA A CA 1
ATOM 3384 C C . ALA A 1 452 ? 31.522 64.097 81.167 1.00 24.93 449 ALA A C 1
ATOM 3385 O O . ALA A 1 452 ? 32.321 63.266 80.752 1.00 22.71 449 ALA A O 1
ATOM 3387 N N . THR A 1 453 ? 31.855 65.113 81.945 1.00 22.65 450 THR A N 1
ATOM 3388 C CA . THR A 1 453 ? 33.183 65.291 82.511 1.00 26.49 450 THR A CA 1
ATOM 3389 C C . THR A 1 453 ? 33.061 65.275 84.019 1.00 31.83 450 THR A C 1
ATOM 3390 O O . THR A 1 453 ? 31.966 65.132 84.555 1.00 28.41 450 THR A O 1
ATOM 3394 N N . SER A 1 454 ? 34.173 65.490 84.717 1.00 33.57 451 SER A N 1
ATOM 3395 C CA . SER A 1 454 ? 34.131 65.560 86.170 1.00 36.12 451 SER A CA 1
ATOM 3396 C C . SER A 1 454 ? 33.354 66.790 86.642 1.00 37.33 451 SER A C 1
ATOM 3397 O O . SER A 1 454 ? 32.859 66.816 87.757 1.00 40.76 451 SER A O 1
ATOM 3400 N N . SER A 1 455 ? 33.211 67.794 85.789 1.00 31.38 452 SER A N 1
ATOM 3401 C CA . SER A 1 455 ? 32.588 69.045 86.204 1.00 32.78 452 SER A CA 1
ATOM 3402 C C . SER A 1 455 ? 31.290 69.435 85.449 1.00 32.97 452 SER A C 1
ATOM 3403 O O . SER A 1 455 ? 30.730 70.505 85.681 1.00 30.84 452 SER A O 1
ATOM 3406 N N . ALA A 1 456 ? 30.835 68.596 84.528 1.00 24.09 453 ALA A N 1
ATOM 3407 C CA . ALA A 1 456 ? 29.638 68.907 83.757 1.00 25.61 453 ALA A CA 1
ATOM 3408 C C . ALA A 1 456 ? 28.966 67.648 83.251 1.00 27.03 453 ALA A C 1
ATOM 3409 O O . ALA A 1 456 ? 29.623 66.699 82.801 1.00 23.15 453 ALA A O 1
ATOM 3411 N N . ALA A 1 457 ? 27.636 67.658 83.280 1.00 22.06 454 ALA A N 1
ATOM 3412 C CA . ALA A 1 457 ? 26.874 66.573 82.701 1.00 21.57 454 ALA A CA 1
ATOM 3413 C C . ALA A 1 457 ? 27.038 66.580 81.179 1.00 20.42 454 ALA A C 1
ATOM 3414 O O . ALA A 1 457 ? 27.412 67.585 80.592 1.00 19.69 454 ALA A O 1
ATOM 3416 N N . ALA A 1 458 ? 26.722 65.460 80.559 1.00 18.68 455 ALA A N 1
ATOM 3417 C CA . ALA A 1 458 ? 26.626 65.377 79.109 1.00 21.30 455 ALA A CA 1
ATOM 3418 C C . ALA A 1 458 ? 25.634 66.402 78.579 1.00 21.28 455 ALA A C 1
ATOM 3419 O O . ALA A 1 458 ? 24.579 66.660 79.166 1.00 18.03 455 ALA A O 1
ATOM 3421 N N . TYR A 1 459 ? 25.963 66.999 77.445 1.00 17.75 456 TYR A N 1
ATOM 3422 C CA . TYR A 1 459 ? 25.032 67.900 76.821 1.00 17.02 456 TYR A CA 1
ATOM 3423 C C . TYR A 1 459 ? 25.298 67.992 75.330 1.00 17.97 456 TYR A C 1
ATOM 3424 O O . TYR A 1 459 ? 26.348 67.544 74.856 1.00 18.82 456 TYR A O 1
ATOM 3433 N N . THR A 1 460 ? 24.312 68.496 74.592 1.00 18.18 457 THR A N 1
ATOM 3434 C CA . THR A 1 460 ? 24.420 68.725 73.178 1.00 19.00 457 THR A CA 1
ATOM 3435 C C . THR A 1 460 ? 24.316 70.223 72.896 1.00 22.98 457 THR A C 1
ATOM 3436 O O . THR A 1 460 ? 23.386 70.905 73.360 1.00 23.00 457 THR A O 1
ATOM 3440 N N . ALA A 1 461 ? 25.270 70.745 72.123 1.00 18.88 458 ALA A N 1
ATOM 3441 C CA . ALA A 1 461 ? 25.201 72.122 71.641 1.00 18.81 458 ALA A CA 1
ATOM 3442 C C . ALA A 1 461 ? 24.861 72.112 70.171 1.00 20.88 458 ALA A C 1
ATOM 3443 O O . ALA A 1 461 ? 25.393 71.296 69.395 1.00 20.21 458 ALA A O 1
ATOM 3445 N N . LYS A 1 462 ? 23.984 73.006 69.750 1.00 18.76 459 LYS A N 1
ATOM 3446 C CA . LYS A 1 462 ? 23.620 73.048 68.341 1.00 18.69 459 LYS A CA 1
ATOM 3447 C C . LYS A 1 462 ? 23.451 74.489 67.868 1.00 19.16 459 LYS A C 1
ATOM 3448 O O . LYS A 1 462 ? 22.806 75.298 68.522 1.00 19.98 459 LYS A O 1
ATOM 3454 N N . ASN A 1 463 ? 24.023 74.803 66.726 1.00 18.66 460 ASN A N 1
ATOM 3455 C CA . ASN A 1 463 ? 23.797 76.104 66.088 1.00 18.99 460 ASN A CA 1
ATOM 3456 C C . ASN A 1 463 ? 23.147 75.875 64.749 1.00 20.32 460 ASN A C 1
ATOM 3457 O O . ASN A 1 463 ? 23.537 74.979 63.999 1.00 20.05 460 ASN A O 1
ATOM 3462 N N . ASN A 1 464 ? 22.165 76.694 64.448 1.00 17.37 461 ASN A N 1
ATOM 3463 C CA . ASN A 1 464 ? 21.600 76.792 63.118 1.00 19.81 461 ASN A CA 1
ATOM 3464 C C . ASN A 1 464 ? 21.721 78.249 62.713 1.00 24.36 461 ASN A C 1
ATOM 3465 O O . ASN A 1 464 ? 21.287 79.135 63.448 1.00 20.80 461 ASN A O 1
ATOM 3470 N N . SER A 1 465 ? 22.351 78.488 61.569 1.00 20.44 462 SER A N 1
ATOM 3471 C CA . SER A 1 465 ? 22.571 79.849 61.060 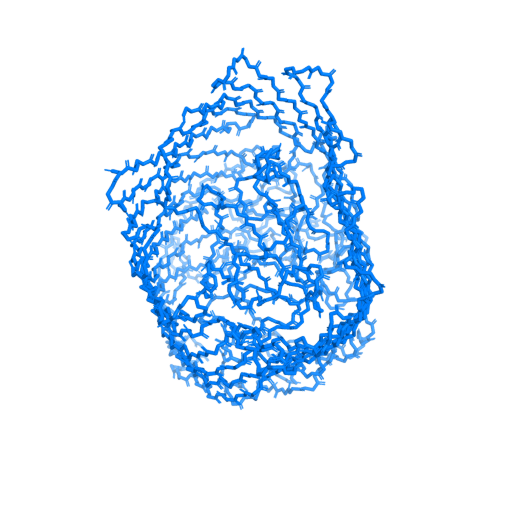1.00 21.14 462 SER A CA 1
ATOM 3472 C C . SER A 1 465 ? 22.229 79.797 59.581 1.00 22.40 462 SER A C 1
ATOM 3473 O O . SER A 1 465 ? 22.445 78.787 58.908 1.00 22.57 462 SER A O 1
ATOM 3476 N N . ASP A 1 466 ? 21.657 80.857 59.065 1.00 20.68 463 ASP A N 1
ATOM 3477 C CA . ASP A 1 466 ? 21.589 80.980 57.641 1.00 22.01 463 ASP A CA 1
ATOM 3478 C C . ASP A 1 466 ? 21.882 82.427 57.278 1.00 23.27 463 ASP A C 1
ATOM 3479 O O . ASP A 1 466 ? 21.557 83.347 58.024 1.00 23.48 463 ASP A O 1
ATOM 3484 N N . PHE A 1 467 ? 22.584 82.631 56.183 1.00 20.89 464 PHE A N 1
ATOM 3485 C CA . PHE A 1 467 ? 23.135 83.973 55.957 1.00 22.43 464 PHE A CA 1
ATOM 3486 C C . PHE A 1 467 ? 23.346 84.190 54.480 1.00 20.46 464 PHE A C 1
ATOM 3487 O O . PHE A 1 467 ? 23.518 83.242 53.708 1.00 22.45 464 PHE A O 1
ATOM 3495 N N . VAL A 1 468 ? 23.283 85.443 54.071 1.00 18.63 465 VAL A N 1
ATOM 3496 C CA . VAL A 1 468 ? 23.505 85.797 52.683 1.00 17.65 465 VAL A CA 1
ATOM 3497 C C . VAL A 1 468 ? 24.765 86.623 52.633 1.00 20.80 465 VAL A C 1
ATOM 3498 O O . VAL A 1 468 ? 24.934 87.538 53.444 1.00 19.42 465 VAL A O 1
ATOM 3502 N N . THR A 1 469 ? 25.650 86.306 51.698 1.00 18.79 466 THR A N 1
ATOM 3503 C CA . THR A 1 469 ? 26.845 87.098 51.523 1.00 17.76 466 THR A CA 1
ATOM 3504 C C . THR A 1 469 ? 26.957 87.531 50.068 1.00 20.66 466 THR A C 1
ATOM 3505 O O . THR A 1 469 ? 26.294 86.968 49.164 1.00 17.78 466 THR A O 1
ATOM 3509 N N . TYR A 1 470 ? 27.761 88.557 49.834 1.00 19.29 467 TYR A N 1
ATOM 3510 C CA . TYR A 1 470 ? 27.880 89.052 48.481 1.00 21.04 467 TYR A CA 1
ATOM 3511 C C . TYR A 1 470 ? 29.168 89.741 48.139 1.00 20.84 467 TYR A C 1
ATOM 3512 O O . TYR A 1 470 ? 30.038 89.959 48.979 1.00 19.18 467 TYR A O 1
ATOM 3521 N N . GLN A 1 471 ? 29.295 90.062 46.859 1.00 20.21 468 GLN A N 1
ATOM 3522 C CA . GLN A 1 471 ? 30.399 90.829 46.371 1.00 21.16 468 GLN A CA 1
ATOM 3523 C C . GLN A 1 471 ? 29.916 91.701 45.225 1.00 23.58 468 GLN A C 1
ATOM 3524 O O . GLN A 1 471 ? 29.046 91.295 44.451 1.00 19.06 468 GLN A O 1
ATOM 3530 N N . ALA A 1 472 ? 30.495 92.888 45.125 1.00 19.42 469 ALA A N 1
ATOM 3531 C CA . ALA A 1 472 ? 30.215 93.800 44.028 1.00 20.77 469 ALA A CA 1
ATOM 3532 C C . ALA A 1 472 ? 31.480 94.553 43.711 1.00 23.76 469 ALA A C 1
ATOM 3533 O O . ALA A 1 472 ? 32.143 95.087 44.615 1.00 22.57 469 ALA A O 1
ATOM 3535 N N . GLY A 1 473 ? 31.832 94.618 42.436 1.00 20.08 470 GLY A N 1
ATOM 3536 C CA . GLY A 1 473 ? 32.987 95.394 42.049 1.00 20.50 470 GLY A CA 1
ATOM 3537 C C . GLY A 1 473 ? 32.823 95.990 40.657 1.00 23.59 470 GLY A C 1
ATOM 3538 O O . GLY A 1 473 ? 32.072 95.469 39.834 1.00 19.68 470 GLY A O 1
ATOM 3539 N N . ILE A 1 474 ? 33.527 97.084 40.416 1.00 21.70 471 ILE A N 1
ATOM 3540 C CA . ILE A 1 474 ? 33.629 97.656 39.074 1.00 24.15 471 ILE A CA 1
ATOM 3541 C C . ILE A 1 474 ? 35.079 97.743 38.684 1.00 22.80 471 ILE A C 1
ATOM 3542 O O . ILE A 1 474 ? 35.898 98.237 39.456 1.00 22.42 471 ILE A O 1
ATOM 3547 N N . THR A 1 475 ? 35.391 97.267 37.487 1.00 21.63 472 THR A N 1
ATOM 3548 C CA . THR A 1 475 ? 36.716 97.356 36.928 1.00 21.55 472 THR A CA 1
ATOM 3549 C C . THR A 1 475 ? 36.663 98.294 35.696 1.00 27.95 472 THR A C 1
ATOM 3550 O O . THR A 1 475 ? 35.813 98.115 34.811 1.00 25.58 472 THR A O 1
ATOM 3554 N N . PHE A 1 476 ? 37.528 99.302 35.685 1.00 24.86 473 PHE A N 1
ATOM 3555 C CA . PHE A 1 476 ? 37.717 100.163 34.502 1.00 25.78 473 PHE A CA 1
ATOM 3556 C C . PHE A 1 476 ? 39.037 99.808 33.879 1.00 21.65 473 PHE A C 1
ATOM 3557 O O . PHE A 1 476 ? 40.063 99.735 34.549 1.00 22.17 473 PHE A O 1
ATOM 3565 N N . LYS A 1 477 ? 39.035 99.557 32.578 1.00 20.69 474 LYS A N 1
ATOM 3566 C CA . LYS A 1 477 ? 40.270 99.231 31.896 1.00 19.30 474 LYS A CA 1
ATOM 3567 C C . LYS A 1 477 ? 40.765 100.400 30.991 1.00 25.16 474 LYS A C 1
ATOM 3568 O O . LYS A 1 477 ? 40.230 100.601 29.901 1.00 25.14 474 LYS A O 1
ATOM 3574 N N . PRO A 1 478 ? 41.800 101.134 31.429 1.00 25.30 475 PRO A N 1
ATOM 3575 C CA . PRO A 1 478 ? 42.291 102.229 30.581 1.00 27.35 475 PRO A CA 1
ATOM 3576 C C . PRO A 1 478 ? 42.846 101.738 29.269 1.00 32.86 475 PRO A C 1
ATOM 3577 O O . PRO A 1 478 ? 42.736 102.449 28.270 1.00 28.45 475 PRO A O 1
ATOM 3581 N N . THR A 1 479 ? 43.463 100.558 29.298 1.00 27.68 476 THR A N 1
ATOM 3582 C CA . THR A 1 479 ? 43.914 99.833 28.119 1.00 28.35 476 THR A CA 1
ATOM 3583 C C . THR A 1 479 ? 43.629 98.361 28.359 1.00 32.22 476 THR A C 1
ATOM 3584 O O . THR A 1 479 ? 43.234 97.965 29.476 1.00 25.59 476 THR A O 1
ATOM 3588 N N . GLU A 1 480 ? 43.845 97.531 27.341 1.00 24.26 477 GLU A N 1
ATOM 3589 C CA . GLU A 1 480 ? 43.512 96.116 27.495 1.00 30.59 477 GLU A CA 1
ATOM 3590 C C . GLU A 1 480 ? 44.413 95.446 28.561 1.00 29.43 477 GLU A C 1
ATOM 3591 O O . GLU A 1 480 ? 44.024 94.445 29.162 1.00 30.76 477 GLU A O 1
ATOM 3597 N N . ASN A 1 481 ? 45.580 96.033 28.818 1.00 27.55 478 ASN A N 1
ATOM 3598 C CA . ASN A 1 481 ? 46.550 95.459 29.739 1.00 29.19 478 ASN A CA 1
ATOM 3599 C C . ASN A 1 481 ? 46.491 96.065 31.147 1.00 25.38 478 ASN A C 1
ATOM 3600 O O . ASN A 1 481 ? 47.364 95.810 31.975 1.00 28.20 478 ASN A O 1
ATOM 3605 N N . GLY A 1 482 ? 45.498 96.903 31.401 1.00 24.19 479 GLY A N 1
ATOM 3606 C CA . GLY A 1 482 ? 45.385 97.585 32.677 1.00 25.97 479 GLY A CA 1
ATOM 3607 C C . GLY A 1 482 ? 44.006 97.523 33.267 1.00 23.76 479 GLY A C 1
ATOM 3608 O O . GLY A 1 482 ? 43.032 97.346 32.551 1.00 26.22 479 GLY A O 1
ATOM 3609 N N A SER A 1 483 ? 43.936 97.657 34.592 0.50 23.52 480 SER A N 1
ATOM 3610 N N B SER A 1 483 ? 43.928 97.707 34.585 0.50 21.48 480 SER A N 1
ATOM 3611 C CA A SER A 1 483 ? 42.683 97.673 35.331 0.50 21.95 480 SER A CA 1
ATOM 3612 C CA B SER A 1 483 ? 42.678 97.648 35.323 0.50 18.82 480 SER A CA 1
ATOM 3613 C C A SER A 1 483 ? 42.787 98.593 36.526 0.50 23.39 480 SER A C 1
ATOM 3614 C C B SER A 1 483 ? 42.764 98.542 36.548 0.50 21.13 480 SER A C 1
ATOM 3615 O O A SER A 1 483 ? 43.838 98.678 37.167 0.50 24.18 480 SER A O 1
ATOM 3616 O O B SER A 1 483 ? 43.796 98.571 37.222 0.50 21.36 480 SER A O 1
ATOM 3621 N N . ILE A 1 484 ? 41.688 99.276 36.826 1.00 21.60 481 ILE A N 1
ATOM 3622 C CA . ILE A 1 484 ? 41.554 100.023 38.067 1.00 25.84 481 ILE A CA 1
ATOM 3623 C C . ILE A 1 484 ? 40.202 99.649 38.603 1.00 25.69 481 ILE A C 1
ATOM 3624 O O . ILE A 1 484 ? 39.209 99.625 37.845 1.00 22.18 481 ILE A O 1
ATOM 3629 N N . TYR A 1 485 ? 40.131 99.314 39.895 1.00 22.68 482 TYR A N 1
ATOM 3630 C CA . TYR A 1 485 ? 38.888 98.796 40.423 1.00 17.67 482 TYR A CA 1
ATOM 3631 C C . TYR A 1 485 ? 38.596 99.242 41.816 1.00 17.85 482 TYR A C 1
ATOM 3632 O O . TYR A 1 485 ? 39.489 99.691 42.547 1.00 19.40 482 TYR A O 1
ATOM 3641 N N . THR A 1 486 ? 37.317 99.112 42.153 1.00 18.52 483 THR A N 1
ATOM 3642 C CA . THR A 1 486 ? 36.786 99.271 43.506 1.00 20.98 483 THR A CA 1
ATOM 3643 C C . THR A 1 486 ? 35.905 98.065 43.757 1.00 21.96 483 THR A C 1
ATOM 3644 O O . THR A 1 486 ? 35.121 97.690 42.885 1.00 21.37 483 THR A O 1
ATOM 3648 N N . SER A 1 487 ? 35.976 97.484 44.952 1.00 19.22 484 SER A N 1
ATOM 3649 C CA . SER A 1 487 ? 35.086 96.379 45.272 1.00 17.51 484 SER A CA 1
ATOM 3650 C C . SER A 1 487 ? 34.725 96.291 46.731 1.00 17.18 484 SER A C 1
ATOM 3651 O O . SER A 1 487 ? 35.408 96.815 47.602 1.00 17.60 484 SER A O 1
ATOM 3654 N N . TYR A 1 488 ? 33.617 95.625 46.968 1.00 16.45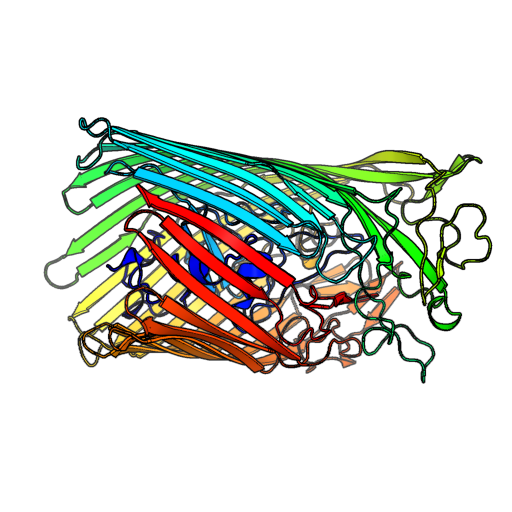 485 TYR A N 1
ATOM 3655 C CA . TYR A 1 488 ? 33.113 95.384 48.297 1.00 18.38 485 TYR A CA 1
ATOM 3656 C C . TYR A 1 488 ? 32.670 93.927 48.399 1.00 18.07 485 TYR A C 1
ATOM 3657 O O . TYR A 1 488 ? 31.990 93.410 47.520 1.00 17.77 485 TYR A O 1
ATOM 3666 N N . ALA A 1 489 ? 33.013 93.272 49.498 1.00 16.51 486 ALA A N 1
ATOM 3667 C CA . ALA A 1 489 ? 32.643 91.849 49.681 1.00 17.82 486 ALA A CA 1
ATOM 3668 C C . ALA A 1 489 ? 32.446 91.565 51.151 1.00 18.12 486 ALA A C 1
ATOM 3669 O O . ALA A 1 489 ? 33.111 92.183 52.012 1.00 17.02 486 ALA A O 1
ATOM 3671 N N . THR A 1 490 ? 31.509 90.669 51.444 1.00 16.78 487 THR A N 1
ATOM 3672 C CA . THR A 1 490 ? 31.194 90.348 52.817 1.00 17.69 487 THR A CA 1
ATOM 3673 C C . THR A 1 490 ? 31.602 88.919 53.180 1.00 17.38 487 THR A C 1
ATOM 3674 O O . THR A 1 490 ? 31.887 88.068 52.314 1.00 18.09 487 THR A O 1
ATOM 3678 N N . SER A 1 491 ? 31.583 88.669 54.483 1.00 18.34 488 SER A N 1
ATOM 3679 C CA . SER A 1 491 ? 31.818 87.349 55.026 1.00 17.43 488 SER A CA 1
ATOM 3680 C C . SER A 1 491 ? 30.976 87.152 56.272 1.00 19.77 488 SER A C 1
ATOM 3681 O O . SER A 1 491 ? 30.678 88.102 56.980 1.00 17.15 488 SER A O 1
ATOM 3684 N N . ALA A 1 492 ? 30.615 85.902 56.535 1.00 17.96 489 ALA A N 1
ATOM 3685 C CA . ALA A 1 492 ? 29.932 85.492 57.754 1.00 16.85 489 ALA A CA 1
ATOM 3686 C C . ALA A 1 492 ? 30.618 84.207 58.268 1.00 19.42 489 ALA A C 1
ATOM 3687 O O . ALA A 1 492 ? 31.049 83.355 57.472 1.00 18.76 489 ALA A O 1
ATOM 3689 N N . SER A 1 493 ? 30.752 84.108 59.588 1.00 16.16 490 SER A N 1
ATOM 3690 C CA . SER A 1 493 ? 31.474 82.993 60.235 1.00 17.31 490 SER A CA 1
ATOM 3691 C C . SER A 1 493 ? 30.658 82.509 61.427 1.00 16.68 490 SER A C 1
ATOM 3692 O O . SER A 1 493 ? 30.593 83.182 62.463 1.00 16.60 490 SER A O 1
ATOM 3695 N N . PRO A 1 494 ? 29.963 81.387 61.257 1.00 17.17 491 PRO A N 1
ATOM 3696 C CA . PRO A 1 494 ? 29.071 80.889 62.299 1.00 17.83 491 PRO A CA 1
ATOM 3697 C C . PRO A 1 494 ? 29.838 80.210 63.422 1.00 19.51 491 PRO A C 1
ATOM 3698 O O . PRO A 1 494 ? 30.959 79.725 63.223 1.00 18.36 491 PRO A O 1
ATOM 3702 N N A VAL A 1 495 ? 29.264 80.192 64.616 0.50 17.19 492 VAL A N 1
ATOM 3703 N N B VAL A 1 495 ? 29.205 80.165 64.585 0.50 17.12 492 VAL A N 1
ATOM 3704 C CA A VAL A 1 495 ? 29.862 79.434 65.709 0.50 18.28 492 VAL A CA 1
ATOM 3705 C CA B VAL A 1 495 ? 29.647 79.359 65.717 0.50 17.86 492 VAL A CA 1
ATOM 3706 C C A VAL A 1 495 ? 29.832 77.951 65.334 0.50 17.01 492 VAL A C 1
ATOM 3707 C C B VAL A 1 495 ? 29.796 77.891 65.308 0.50 16.76 492 VAL A C 1
ATOM 3708 O O A VAL A 1 495 ? 28.916 77.484 64.679 0.50 17.09 492 VAL A O 1
ATOM 3709 O O B VAL A 1 495 ? 28.952 77.357 64.606 0.50 17.03 492 VAL A O 1
ATOM 3716 N N . GLY A 1 496 ? 30.870 77.237 65.739 1.00 17.19 493 GLY A N 1
ATOM 3717 C CA . GLY A 1 496 ? 31.047 75.805 65.432 1.00 18.08 493 GLY A CA 1
ATOM 3718 C C . GLY A 1 496 ? 31.688 75.519 64.079 1.00 18.81 493 GLY A C 1
ATOM 3719 O O . GLY A 1 496 ? 31.744 74.383 63.644 1.00 18.78 493 GLY A O 1
ATOM 3720 N N . LEU A 1 497 ? 32.154 76.559 63.392 1.00 20.27 494 LEU A N 1
ATOM 3721 C CA . LEU A 1 497 ? 32.723 76.380 62.056 1.00 19.80 494 LEU A CA 1
ATOM 3722 C C . LEU A 1 497 ? 33.920 75.418 62.011 1.00 18.29 494 LEU A C 1
ATOM 3723 O O . LEU A 1 497 ? 34.199 74.829 60.964 1.00 21.59 494 LEU A O 1
ATOM 3728 N N . ASN A 1 498 ? 34.646 75.252 63.115 1.00 18.54 495 ASN A N 1
ATOM 3729 C CA . ASN A 1 498 ? 35.800 74.351 63.094 1.00 18.98 495 ASN A CA 1
ATOM 3730 C C . ASN A 1 498 ? 35.400 72.869 63.011 1.00 20.24 495 ASN A C 1
ATOM 3731 O O . ASN A 1 498 ? 36.251 71.983 62.873 1.00 21.32 495 ASN A O 1
ATOM 3736 N N . ALA A 1 499 ? 34.098 72.610 63.147 1.00 17.21 496 ALA A N 1
ATOM 3737 C CA . ALA A 1 499 ? 33.512 71.259 62.954 1.00 19.15 496 ALA A CA 1
ATOM 3738 C C . ALA A 1 499 ? 34.047 70.278 63.965 1.00 19.91 496 ALA A C 1
ATOM 3739 O O . ALA A 1 499 ? 34.084 69.060 63.720 1.00 22.73 496 ALA A O 1
ATOM 3741 N N . GLY A 1 500 ? 34.461 70.810 65.109 1.00 19.44 497 GLY A N 1
ATOM 3742 C CA . GLY A 1 500 ? 34.827 69.974 66.230 1.00 18.53 497 GLY A CA 1
ATOM 3743 C C . GLY A 1 500 ? 36.220 70.243 66.764 1.00 19.68 497 GLY A C 1
ATOM 3744 O O . GLY A 1 500 ? 36.430 70.302 67.976 1.00 21.26 497 GLY A O 1
ATOM 3745 N N . TRP A 1 501 ? 37.200 70.378 65.885 1.00 18.18 498 TRP A N 1
ATOM 3746 C CA . TRP A 1 501 ? 38.576 70.537 66.373 1.00 17.11 498 TRP A CA 1
ATOM 3747 C C . TRP A 1 501 ? 39.348 71.387 65.368 1.00 17.22 498 TRP A C 1
ATOM 3748 O O . TRP A 1 501 ? 39.519 71.018 64.210 1.00 17.80 498 TRP A O 1
ATOM 3759 N N . GLY A 1 502 ? 39.758 72.557 65.812 1.00 14.85 499 GLY A N 1
ATOM 3760 C CA . GLY A 1 502 ? 40.378 73.533 64.948 1.00 16.36 499 GLY A CA 1
ATOM 3761 C C . GLY A 1 502 ? 40.511 74.822 65.736 1.00 16.82 499 GLY A C 1
ATOM 3762 O O . GLY A 1 502 ? 40.711 74.810 66.955 1.00 17.64 499 GLY A O 1
ATOM 3763 N N . ASP A 1 503 ? 40.361 75.928 65.038 1.00 16.58 500 ASP A N 1
ATOM 3764 C CA . ASP A 1 503 ? 40.586 77.246 65.624 1.00 18.03 500 ASP A CA 1
ATOM 3765 C C . ASP A 1 503 ? 39.694 77.380 66.861 1.00 18.08 500 ASP A C 1
ATOM 3766 O O . ASP A 1 503 ? 38.474 77.269 66.749 1.00 17.69 500 ASP A O 1
ATOM 3771 N N . ASN A 1 504 ? 40.288 77.577 68.037 1.00 17.73 501 ASN A N 1
ATOM 3772 C CA . ASN A 1 504 ? 39.522 77.590 69.272 1.00 25.55 501 ASN A CA 1
ATOM 3773 C C . ASN A 1 504 ? 38.569 78.789 69.387 1.00 25.51 501 ASN A C 1
ATOM 3774 O O . ASN A 1 504 ? 37.620 78.734 70.169 1.00 24.17 501 ASN A O 1
ATOM 3779 N N . SER A 1 505 ? 38.761 79.829 68.569 1.00 20.89 502 SER A N 1
ATOM 3780 C CA . SER A 1 505 ? 37.828 80.943 68.593 1.00 23.88 502 SER A CA 1
ATOM 3781 C C . SER A 1 505 ? 36.468 80.513 68.033 1.00 25.91 502 SER A C 1
ATOM 3782 O O . SER A 1 505 ? 35.469 81.183 68.275 1.00 24.97 502 SER A O 1
ATOM 3785 N N . GLU A 1 506 ? 36.422 79.373 67.329 1.00 20.89 503 GLU A N 1
ATOM 3786 C CA . GLU A 1 506 ? 35.202 78.913 66.659 1.00 20.16 503 GLU A CA 1
ATOM 3787 C C . GLU A 1 506 ? 34.449 77.791 67.413 1.00 22.08 503 GLU A C 1
ATOM 3788 O O . GLU A 1 506 ? 33.411 77.302 66.977 1.00 22.04 503 GLU A O 1
ATOM 3794 N N . THR A 1 507 ? 34.982 77.392 68.538 1.00 18.63 504 THR A N 1
ATOM 3795 C CA . THR A 1 507 ? 34.497 76.231 69.270 1.00 20.68 504 THR A CA 1
ATOM 3796 C C . THR A 1 507 ? 33.128 76.559 69.890 1.00 19.42 504 THR A C 1
ATOM 3797 O O . THR A 1 507 ? 32.933 77.611 70.503 1.00 17.78 504 THR A O 1
ATOM 3801 N N . ILE A 1 508 ? 32.178 75.673 69.653 1.00 16.96 505 ILE A N 1
ATOM 3802 C CA . ILE A 1 508 ? 30.823 75.818 70.143 1.00 18.48 505 ILE A CA 1
ATOM 3803 C C . ILE A 1 508 ? 30.731 75.259 71.567 1.00 16.96 505 ILE A C 1
ATOM 3804 O O . ILE A 1 508 ? 31.438 74.288 71.948 1.00 18.66 505 ILE A O 1
ATOM 3809 N N . ASN A 1 509 ? 29.884 75.897 72.364 1.00 18.47 506 ASN A N 1
ATOM 3810 C CA . ASN A 1 509 ? 29.598 75.427 73.709 1.00 16.39 506 ASN A CA 1
ATOM 3811 C C . ASN A 1 509 ? 28.164 75.809 74.107 1.00 16.54 506 ASN A C 1
ATOM 3812 O O . ASN A 1 509 ? 27.414 76.370 73.312 1.00 18.07 506 ASN A O 1
ATOM 3817 N N . ALA A 1 510 ? 27.777 75.464 75.323 1.00 16.28 507 ALA A N 1
ATOM 3818 C CA . ALA A 1 510 ? 26.388 75.692 75.766 1.00 18.10 507 ALA A CA 1
ATOM 3819 C C . ALA A 1 510 ? 26.024 77.153 75.642 1.00 16.94 507 ALA A C 1
ATOM 3820 O O . ALA A 1 510 ? 24.887 77.475 75.368 1.00 20.58 507 ALA A O 1
ATOM 3822 N N . ASN A 1 511 ? 26.990 78.034 75.900 1.00 17.29 508 ASN A N 1
ATOM 3823 C CA . ASN A 1 511 ? 26.697 79.449 76.048 1.00 18.60 508 ASN A CA 1
ATOM 3824 C C . ASN A 1 511 ? 26.789 80.290 74.764 1.00 20.59 508 ASN A C 1
ATOM 3825 O O . ASN A 1 511 ? 26.266 81.390 74.736 1.00 22.67 508 ASN A O 1
ATOM 3830 N N . ASN A 1 512 ? 27.428 79.775 73.713 1.00 20.68 509 ASN A N 1
ATOM 3831 C CA . ASN A 1 512 ? 27.507 80.527 72.447 1.00 20.68 509 ASN A CA 1
ATOM 3832 C C . ASN A 1 512 ? 26.715 79.908 71.303 1.00 20.89 509 ASN A C 1
ATOM 3833 O O . ASN A 1 512 ? 26.660 80.450 70.177 1.00 18.56 509 ASN A O 1
ATOM 3838 N N . GLN A 1 513 ? 26.067 78.780 71.587 1.00 20.14 510 GLN A N 1
ATOM 3839 C CA . GLN A 1 513 ? 25.433 77.989 70.537 1.00 18.32 510 GLN A CA 1
ATOM 3840 C C . GLN A 1 513 ? 24.305 78.721 69.841 1.00 19.52 510 GLN A C 1
ATOM 3841 O O . GLN A 1 513 ? 24.000 78.409 68.708 1.00 19.51 510 GLN A O 1
ATOM 3847 N N . MET A 1 514 ? 23.686 79.688 70.515 1.00 20.41 511 MET A N 1
ATOM 3848 C CA . MET A 1 514 ? 22.552 80.405 69.935 1.00 20.62 511 MET A CA 1
ATOM 3849 C C . MET A 1 514 ? 22.999 81.713 69.254 1.00 23.92 511 MET A C 1
ATOM 3850 O O . MET A 1 514 ? 22.182 82.414 68.680 1.00 23.97 511 MET A O 1
ATOM 3855 N N . ILE A 1 515 ? 24.285 82.035 69.295 1.00 21.60 512 ILE A N 1
ATOM 3856 C CA . ILE A 1 515 ? 24.743 83.336 68.805 1.00 21.65 512 ILE A CA 1
ATOM 3857 C C . ILE A 1 515 ? 24.765 83.339 67.270 1.00 20.80 512 ILE A C 1
ATOM 3858 O O . ILE A 1 515 ? 25.117 82.329 66.622 1.00 20.79 512 ILE A O 1
ATOM 3863 N N . ASP A 1 516 ? 24.363 84.463 66.677 1.00 22.12 513 ASP A N 1
ATOM 3864 C CA . ASP A 1 516 ? 24.362 84.627 65.228 1.00 22.55 513 ASP A CA 1
ATOM 3865 C C . ASP A 1 516 ? 25.821 84.711 64.720 1.00 17.47 513 ASP A C 1
ATOM 3866 O O . ASP A 1 516 ? 26.751 84.942 65.495 1.00 17.73 513 ASP A O 1
ATOM 3871 N N . PRO A 1 517 ? 26.015 84.542 63.422 1.00 18.20 514 PRO A N 1
ATOM 3872 C CA . PRO A 1 517 ? 27.388 84.537 62.900 1.00 17.67 514 PRO A CA 1
ATOM 3873 C C . PRO A 1 517 ? 28.126 85.851 63.035 1.00 21.34 514 PRO A C 1
ATOM 3874 O O . PRO A 1 517 ? 27.516 86.926 63.021 1.00 20.07 514 PRO A O 1
ATOM 3878 N N . GLU A 1 518 ? 29.446 85.758 63.135 1.00 19.26 515 GLU A N 1
ATOM 3879 C CA . GLU A 1 518 ? 30.291 86.935 63.017 1.00 19.08 515 GLU A CA 1
ATOM 3880 C C . GLU A 1 518 ? 30.149 87.491 61.623 1.00 19.14 515 GLU A C 1
ATOM 3881 O O . GLU A 1 518 ? 29.871 86.761 60.686 1.00 16.71 515 GLU A O 1
ATOM 3887 N N . GLU A 1 519 ? 30.349 88.793 61.489 1.00 16.64 516 GLU A N 1
ATOM 3888 C CA . GLU A 1 519 ? 30.171 89.469 60.219 1.00 17.70 516 GLU A CA 1
ATOM 3889 C C . GLU A 1 519 ? 31.411 90.274 59.916 1.00 16.97 516 GLU A C 1
ATOM 3890 O O . GLU A 1 519 ? 31.959 90.966 60.799 1.00 18.44 516 GLU A O 1
ATOM 3896 N N . ALA A 1 520 ? 31.876 90.157 58.682 1.00 17.27 517 ALA A N 1
ATOM 3897 C CA . ALA A 1 520 ? 33.090 90.831 58.254 1.00 15.34 517 ALA A CA 1
ATOM 3898 C C . ALA A 1 520 ? 32.875 91.395 56.863 1.00 16.69 517 ALA A C 1
ATOM 3899 O O . ALA A 1 520 ? 31.942 90.995 56.138 1.00 16.76 517 ALA A O 1
ATOM 3901 N N . GLN A 1 521 ? 33.768 92.280 56.475 1.00 15.65 518 GLN A N 1
ATOM 3902 C CA . GLN A 1 521 ? 33.687 92.889 55.167 1.00 18.91 518 GLN A CA 1
ATOM 3903 C C . GLN A 1 521 ? 35.034 93.422 54.714 1.00 15.86 518 GLN A C 1
ATOM 3904 O O . GLN A 1 521 ? 35.924 93.722 55.526 1.00 17.29 518 GLN A O 1
ATOM 3910 N N . THR A 1 522 ? 35.187 93.531 53.393 1.00 16.81 519 THR A N 1
ATOM 3911 C CA . THR A 1 522 ? 36.353 94.130 52.788 1.00 16.94 519 THR A CA 1
ATOM 3912 C C . THR A 1 522 ? 35.939 95.186 51.767 1.00 18.74 519 THR A C 1
ATOM 3913 O O . THR A 1 522 ? 35.116 94.922 50.882 1.00 16.87 519 THR A O 1
ATOM 3917 N N . PHE A 1 523 ? 36.476 96.385 51.948 1.00 19.06 520 PHE A N 1
ATOM 3918 C CA . PHE A 1 523 ? 36.414 97.452 50.928 1.00 17.96 520 PHE A CA 1
ATOM 3919 C C . PHE A 1 523 ? 37.806 97.612 50.325 1.00 17.29 520 PHE A C 1
ATOM 3920 O O . PHE A 1 523 ? 38.793 97.790 51.043 1.00 18.59 520 PHE A O 1
ATOM 3928 N N . GLU A 1 524 ? 37.918 97.531 49.006 1.00 17.24 521 GLU A N 1
ATOM 3929 C CA . GLU A 1 524 ? 39.224 97.574 48.360 1.00 16.53 521 GLU A CA 1
ATOM 3930 C C . GLU A 1 524 ? 39.184 98.422 47.084 1.00 19.99 521 GLU A C 1
ATOM 3931 O O . GLU A 1 524 ? 38.198 98.421 46.341 1.00 19.51 521 GLU A O 1
ATOM 3937 N N . ILE A 1 525 ? 40.274 99.142 46.875 1.00 19.81 522 ILE A N 1
ATOM 3938 C CA . ILE A 1 525 ? 40.547 99.792 45.619 1.00 20.08 522 ILE A CA 1
ATOM 3939 C C . ILE A 1 525 ? 41.893 99.317 45.177 1.00 18.08 522 ILE A C 1
ATOM 3940 O O . ILE A 1 525 ? 42.810 99.135 45.985 1.00 20.56 522 ILE A O 1
ATOM 3945 N N . GLY A 1 526 ? 42.031 99.100 43.882 1.00 19.38 523 GLY A N 1
ATOM 3946 C CA . GLY A 1 526 ? 43.270 98.602 43.377 1.00 20.09 523 GLY A CA 1
ATOM 3947 C C . GLY A 1 526 ? 43.518 98.851 41.906 1.00 20.48 523 GLY A C 1
ATOM 3948 O O . GLY A 1 526 ? 42.645 99.352 41.164 1.00 21.49 523 GLY A O 1
ATOM 3949 N N . THR A 1 527 ? 44.718 98.474 41.493 1.00 19.81 524 THR A N 1
ATOM 3950 C CA . THR A 1 527 ? 45.085 98.531 40.098 1.00 21.56 524 THR A CA 1
ATOM 3951 C C . THR A 1 527 ? 46.001 97.362 39.754 1.00 21.76 524 THR A C 1
ATOM 3952 O O . THR A 1 527 ? 46.797 96.887 40.593 1.00 22.60 524 THR A O 1
ATOM 3956 N N . LYS A 1 528 ? 45.852 96.863 38.536 1.00 20.41 525 LYS A N 1
ATOM 3957 C CA . LYS A 1 528 ? 46.653 95.753 38.027 1.00 21.17 525 LYS A CA 1
ATOM 3958 C C . LYS A 1 528 ? 47.087 96.030 36.596 1.00 23.93 525 LYS A C 1
ATOM 3959 O O . LYS A 1 528 ? 46.296 96.539 35.814 1.00 21.63 525 LYS A O 1
ATOM 3965 N N . TRP A 1 529 ? 48.308 95.633 36.251 1.00 21.94 526 TRP A N 1
ATOM 3966 C CA . TRP A 1 529 ? 48.889 95.934 34.925 1.00 26.80 526 TRP A CA 1
ATOM 3967 C C . TRP A 1 529 ? 49.732 94.798 34.433 1.00 25.69 526 TRP A C 1
ATOM 3968 O O . TRP A 1 529 ? 50.617 94.323 35.155 1.00 28.48 526 TRP A O 1
ATOM 3979 N N . ASP A 1 530 ? 49.464 94.360 33.205 1.00 24.77 527 ASP A N 1
ATOM 3980 C CA . ASP A 1 530 ? 50.405 93.514 32.466 1.00 27.47 527 ASP A CA 1
ATOM 3981 C C . ASP A 1 530 ? 51.344 94.401 31.661 1.00 33.94 527 ASP A C 1
ATOM 3982 O O . ASP A 1 530 ? 50.870 95.281 30.953 1.00 31.53 527 ASP A O 1
ATOM 3987 N N . PHE A 1 531 ? 52.651 94.139 31.759 1.00 30.69 528 PHE A N 1
ATOM 3988 C CA . PHE A 1 531 ? 53.714 94.945 31.147 1.00 33.83 528 PHE A CA 1
ATOM 3989 C C . PHE A 1 531 ? 54.637 94.067 30.337 1.00 35.89 528 PHE A C 1
ATOM 3990 O O . PHE A 1 531 ? 54.642 92.832 30.476 1.00 32.84 528 PHE A O 1
ATOM 3998 N N . LEU A 1 532 ? 55.495 94.729 29.558 1.00 35.30 529 LEU A N 1
ATOM 3999 C CA . LEU A 1 532 ? 56.560 94.052 28.813 1.00 33.87 529 LEU A CA 1
ATOM 4000 C C . LEU A 1 532 ? 56.027 92.955 27.971 1.00 30.25 529 LEU A C 1
ATOM 4001 O O . LEU A 1 532 ? 56.449 91.806 28.106 1.00 36.23 529 LEU A O 1
ATOM 4006 N N . ASP A 1 533 ? 55.100 93.281 27.085 1.00 38.91 530 ASP A N 1
ATOM 4007 C CA . ASP A 1 533 ? 54.530 92.275 26.200 1.00 39.33 530 ASP A CA 1
ATOM 4008 C C . ASP A 1 533 ? 53.967 91.105 26.986 1.00 39.16 530 ASP A C 1
ATOM 4009 O O . ASP A 1 533 ? 54.104 89.951 26.584 1.00 33.01 530 ASP A O 1
ATOM 4014 N N . ASN A 1 534 ? 53.305 91.432 28.092 1.00 35.70 531 ASN A N 1
ATOM 4015 C CA . ASN A 1 534 ? 52.605 90.467 28.935 1.00 34.51 531 ASN A CA 1
ATOM 4016 C C . ASN A 1 534 ? 53.528 89.476 29.650 1.00 29.78 531 ASN A C 1
ATOM 4017 O O . ASN A 1 534 ? 53.114 88.377 29.993 1.00 32.91 531 ASN A O 1
ATOM 4022 N N . HIS A 1 535 ? 54.760 89.894 29.901 1.00 31.28 532 HIS A N 1
ATOM 4023 C CA . HIS A 1 535 ? 55.708 89.064 30.637 1.00 34.97 532 HIS A CA 1
ATOM 4024 C C . HIS A 1 535 ? 55.750 89.383 32.140 1.00 29.84 532 HIS A C 1
ATOM 4025 O O . HIS A 1 535 ? 56.229 88.566 32.920 1.00 32.13 532 HIS A O 1
ATOM 4032 N N . LEU A 1 536 ? 55.281 90.567 32.517 1.00 27.78 533 LEU A N 1
ATOM 4033 C CA . LEU A 1 536 ? 55.290 91.025 33.899 1.00 31.67 533 LEU A CA 1
ATOM 4034 C C . LEU A 1 536 ? 53.900 91.464 34.286 1.00 35.22 533 LEU A C 1
ATOM 4035 O O . LEU A 1 536 ? 53.152 91.993 33.444 1.00 27.23 533 LEU A O 1
ATOM 4040 N N . ASN A 1 537 ? 53.546 91.217 35.549 1.00 28.44 534 ASN A N 1
ATOM 4041 C CA . ASN A 1 537 ? 52.303 91.708 36.107 1.00 25.89 534 ASN A CA 1
ATOM 4042 C C . ASN A 1 537 ? 52.594 92.390 37.438 1.00 29.08 534 ASN A C 1
ATOM 4043 O O . ASN A 1 537 ? 53.314 91.861 38.297 1.00 25.93 534 ASN A O 1
ATOM 4048 N N . LEU A 1 538 ? 52.042 93.582 37.579 1.00 23.80 535 LEU A N 1
ATOM 4049 C CA . LEU A 1 538 ? 52.126 94.357 38.805 1.00 24.28 535 LEU A CA 1
ATOM 4050 C C . LEU A 1 538 ? 50.723 94.474 39.384 1.00 24.16 535 LEU A C 1
ATOM 4051 O O . LEU A 1 538 ? 49.751 94.691 38.639 1.00 25.53 535 LEU A O 1
ATOM 4056 N N . THR A 1 539 ? 50.598 94.332 40.699 1.00 21.64 536 THR A N 1
ATOM 4057 C CA . THR A 1 539 ? 49.315 94.558 41.372 1.00 23.01 536 THR A CA 1
ATOM 4058 C C . THR A 1 539 ? 49.538 95.484 42.574 1.00 22.33 536 THR A C 1
ATOM 4059 O O . THR A 1 539 ? 50.584 95.455 43.236 1.00 22.03 536 THR A O 1
ATOM 4063 N N . ALA A 1 540 ? 48.545 96.310 42.850 1.00 20.11 537 ALA A N 1
ATOM 4064 C CA . ALA A 1 540 ? 48.532 97.155 44.031 1.00 21.64 537 ALA A CA 1
ATOM 4065 C C . ALA A 1 540 ? 47.110 97.240 44.543 1.00 22.53 537 ALA A C 1
ATOM 4066 O O . ALA A 1 540 ? 46.166 97.295 43.757 1.00 26.07 537 ALA A O 1
ATOM 4068 N N . ALA A 1 541 ? 46.955 97.277 45.865 1.00 19.69 538 ALA A N 1
ATOM 4069 C CA . ALA A 1 541 ? 45.647 97.369 46.481 1.00 17.79 538 ALA A CA 1
ATOM 4070 C C . ALA A 1 541 ? 45.736 98.058 47.813 1.00 19.87 538 ALA A C 1
ATOM 4071 O O . ALA A 1 541 ? 46.724 97.885 48.558 1.00 20.75 538 ALA A O 1
ATOM 4073 N N . ILE A 1 542 ? 44.682 98.811 48.123 1.00 18.33 539 ILE A N 1
ATOM 4074 C CA . ILE A 1 542 ? 44.519 99.493 49.389 1.00 19.90 539 ILE A CA 1
ATOM 4075 C C . ILE A 1 542 ? 43.160 99.040 49.870 1.00 20.57 539 ILE A C 1
ATOM 4076 O O . ILE A 1 542 ? 42.221 98.970 49.090 1.00 20.53 539 ILE A O 1
ATOM 4081 N N . PHE A 1 543 ? 43.036 98.726 51.156 1.00 18.73 540 PHE A N 1
ATOM 4082 C CA . PHE A 1 543 ? 41.834 98.053 51.629 1.00 16.95 540 PHE A CA 1
ATOM 4083 C C . PHE A 1 543 ? 41.595 98.267 53.102 1.00 16.21 540 PHE A C 1
ATOM 4084 O O . PHE A 1 543 ? 42.512 98.575 53.865 1.00 18.63 540 PHE A O 1
ATOM 4092 N N . ARG A 1 544 ? 40.348 98.100 53.493 1.00 16.73 541 ARG A N 1
ATOM 4093 C CA . ARG A 1 544 ? 39.989 97.824 54.867 1.00 18.65 541 ARG A CA 1
ATOM 4094 C C . ARG A 1 544 ? 39.259 96.484 54.905 1.00 16.69 541 ARG A C 1
ATOM 4095 O O . ARG A 1 544 ? 38.205 96.305 54.269 1.00 15.97 541 ARG A O 1
ATOM 4103 N N . THR A 1 545 ? 39.886 95.536 55.583 1.00 16.71 542 THR A N 1
ATOM 4104 C CA . THR A 1 545 ? 39.326 94.185 55.823 1.00 15.37 542 THR A CA 1
ATOM 4105 C C . THR A 1 545 ? 39.100 94.118 57.315 1.00 16.55 542 THR A C 1
ATOM 4106 O O . THR A 1 545 ? 40.032 94.355 58.107 1.00 15.89 542 THR A O 1
ATOM 4110 N N . GLU A 1 546 ? 37.857 93.883 57.716 1.00 17.32 543 GLU A N 1
ATOM 4111 C CA . GLU A 1 546 ? 37.479 94.030 59.091 1.00 20.10 543 GLU A CA 1
ATOM 4112 C C . GLU A 1 546 ? 36.420 93.065 59.510 1.00 16.70 543 GLU A C 1
ATOM 4113 O O . GLU A 1 546 ? 35.605 92.615 58.698 1.00 17.25 543 GLU A O 1
ATOM 4119 N N . LYS A 1 547 ? 36.404 92.796 60.806 1.00 15.76 544 LYS A N 1
ATOM 4120 C CA . LYS A 1 547 ? 35.336 92.002 61.397 1.00 18.50 544 LYS A CA 1
ATOM 4121 C C . LYS A 1 547 ? 34.573 92.908 62.355 1.00 19.63 544 LYS A C 1
ATOM 4122 O O . LYS A 1 547 ? 34.919 93.030 63.534 1.00 19.31 544 LYS A O 1
ATOM 4128 N N . GLN A 1 548 ? 33.552 93.570 61.819 1.00 19.77 545 GLN A N 1
ATOM 4129 C CA . GLN A 1 548 ? 32.858 94.620 62.550 1.00 22.55 545 GLN A CA 1
ATOM 4130 C C . GLN A 1 548 ? 31.877 94.033 63.555 1.00 24.56 545 GLN A C 1
ATOM 4131 O O . GLN A 1 548 ? 31.385 94.730 64.415 1.00 21.25 545 GLN A O 1
ATOM 4137 N N . ASN A 1 549 ? 31.594 92.740 63.455 1.00 20.38 546 ASN A N 1
ATOM 4138 C CA . ASN A 1 549 ? 30.853 92.050 64.493 1.00 21.89 546 ASN A CA 1
ATOM 4139 C C . ASN A 1 549 ? 31.597 90.793 64.872 1.00 20.62 546 ASN A C 1
ATOM 4140 O O . ASN A 1 549 ? 31.493 89.753 64.185 1.00 21.98 546 ASN A O 1
ATOM 4145 N N . THR A 1 550 ? 32.370 90.908 65.946 1.00 20.15 547 THR A N 1
ATOM 4146 C CA . THR A 1 550 ? 33.197 89.827 66.455 1.00 20.27 547 THR A CA 1
ATOM 4147 C C . THR A 1 550 ? 32.558 89.265 67.698 1.00 19.75 547 THR A C 1
ATOM 4148 O O . THR A 1 550 ? 32.050 90.025 68.550 1.00 21.67 547 THR A O 1
ATOM 4152 N N . ARG A 1 551 ? 32.588 87.944 67.828 1.00 19.78 548 ARG A N 1
ATOM 4153 C CA . ARG A 1 551 ? 32.038 87.294 69.001 1.00 18.84 548 ARG A CA 1
ATOM 4154 C C . ARG A 1 551 ? 33.006 87.497 70.153 1.00 22.31 548 ARG A C 1
ATOM 4155 O O . ARG A 1 551 ? 34.188 87.271 70.002 1.00 18.17 548 ARG A O 1
ATOM 4163 N N . VAL A 1 552 ? 32.527 87.907 71.320 1.00 19.13 549 VAL A N 1
ATOM 4164 C CA . VAL A 1 552 ? 33.407 88.065 72.459 1.00 20.75 549 VAL A CA 1
ATOM 4165 C C . VAL A 1 552 ? 32.710 87.514 73.703 1.00 22.76 549 VAL A C 1
ATOM 4166 O O . VAL A 1 552 ? 31.508 87.321 73.700 1.00 21.61 549 VAL A O 1
ATOM 4170 N N . GLN A 1 553 ? 33.504 87.184 74.715 1.00 21.17 550 GLN A N 1
ATOM 4171 C CA . GLN A 1 553 ? 32.995 86.690 75.982 1.00 28.42 550 GLN A CA 1
ATOM 4172 C C . GLN A 1 553 ? 32.775 87.891 76.894 1.00 33.49 550 GLN A C 1
ATOM 4173 O O . GLN A 1 553 ? 33.628 88.789 76.976 1.00 31.60 550 GLN A O 1
ATOM 4179 N N . ILE A 1 554 ? 31.610 87.897 77.545 1.00 28.98 551 ILE A N 1
ATOM 4180 C CA . ILE A 1 554 ? 31.178 88.903 78.522 1.00 31.99 551 ILE A CA 1
ATOM 4181 C C . ILE A 1 554 ? 31.438 88.470 79.974 1.00 32.02 551 ILE A C 1
ATOM 4182 O O . ILE A 1 554 ? 31.801 89.287 80.804 1.00 34.72 551 ILE A O 1
ATOM 4187 N N . ASP A 1 555 ? 31.228 87.192 80.283 1.00 28.36 552 ASP A N 1
ATOM 4188 C CA . ASP A 1 555 ? 31.563 86.648 81.589 1.00 27.37 552 ASP A CA 1
ATOM 4189 C C . ASP A 1 555 ? 31.774 85.175 81.376 1.00 30.18 552 ASP A C 1
ATOM 4190 O O . ASP A 1 555 ? 31.765 84.723 80.244 1.00 28.44 552 ASP A O 1
ATOM 4195 N N . PRO A 1 556 ? 32.005 84.413 82.444 1.00 28.93 553 PRO A N 1
ATOM 4196 C CA . PRO A 1 556 ? 32.496 83.064 82.150 1.00 30.74 553 PRO A CA 1
ATOM 4197 C C . PRO A 1 556 ? 31.546 82.183 81.349 1.00 29.67 553 PRO A C 1
ATOM 4198 O O . PRO A 1 556 ? 31.984 81.172 80.776 1.00 30.34 553 PRO A O 1
ATOM 4202 N N . THR A 1 557 ? 30.261 82.529 81.325 1.00 22.88 554 THR A N 1
ATOM 4203 C CA . THR A 1 557 ? 29.267 81.700 80.645 1.00 24.09 554 THR A CA 1
ATOM 4204 C C . THR A 1 557 ? 28.309 82.565 79.831 1.00 26.58 554 THR A C 1
ATOM 4205 O O . THR A 1 557 ? 27.158 82.175 79.598 1.00 23.69 554 THR A O 1
ATOM 4209 N N . THR A 1 558 ? 28.801 83.692 79.321 1.00 25.67 555 THR A N 1
ATOM 4210 C CA . THR A 1 558 ? 28.006 84.564 78.460 1.00 24.90 555 THR A CA 1
ATOM 4211 C C . THR A 1 558 ? 28.835 85.139 77.277 1.00 28.17 555 THR A C 1
ATOM 4212 O O . THR A 1 558 ? 29.944 85.644 77.480 1.00 26.45 555 THR A O 1
ATOM 4216 N N . TYR A 1 559 ? 28.273 85.086 76.069 1.00 24.92 556 TYR A N 1
ATOM 4217 C CA . TYR A 1 559 ? 28.896 85.646 74.863 1.00 25.24 556 TYR A CA 1
ATOM 4218 C C . TYR A 1 559 ? 27.993 86.643 74.187 1.00 28.87 556 TYR A C 1
ATOM 4219 O O . TYR A 1 559 ? 26.791 86.621 74.386 1.00 33.84 556 TYR A O 1
ATOM 4228 N N . ALA A 1 560 ? 28.574 87.502 73.353 1.00 24.07 557 ALA A N 1
ATOM 4229 C CA . ALA A 1 560 ? 27.820 88.427 72.530 1.00 25.05 557 ALA A CA 1
ATOM 4230 C C . ALA A 1 560 ? 28.648 88.827 71.313 1.00 24.59 557 ALA A C 1
ATOM 4231 O O . ALA A 1 560 ? 29.850 88.691 71.326 1.00 32.97 557 ALA A O 1
ATOM 4233 N N . ASN A 1 561 ? 28.002 89.381 70.297 1.00 22.66 558 ASN A N 1
ATOM 4234 C CA . ASN A 1 561 ? 28.658 89.743 69.037 1.00 22.33 558 ASN A CA 1
ATOM 4235 C C . ASN A 1 561 ? 29.030 91.227 68.935 1.00 33.41 558 ASN A C 1
ATOM 4236 O O . ASN A 1 561 ? 28.826 91.842 67.887 1.00 37.83 558 ASN A O 1
ATOM 4241 N N . VAL A 1 562 ? 29.637 91.774 69.980 1.00 24.89 559 VAL A N 1
ATOM 4242 C CA . VAL A 1 562 ? 29.840 93.214 70.092 1.00 34.36 559 VAL A CA 1
ATOM 4243 C C . VAL A 1 562 ? 31.292 93.637 69.887 1.00 31.66 559 VAL A C 1
ATOM 4244 O O . VAL A 1 562 ? 31.604 94.818 69.978 1.00 29.49 559 VAL A O 1
ATOM 4248 N N . GLY A 1 563 ? 32.184 92.690 69.612 1.00 25.02 560 GLY A N 1
ATOM 4249 C CA . GLY A 1 563 ? 33.574 93.034 69.398 1.00 18.85 560 GLY A CA 1
ATOM 4250 C C . GLY A 1 563 ? 33.806 93.603 68.002 1.00 17.94 560 GLY A C 1
ATOM 4251 O O . GLY A 1 563 ? 32.957 93.476 67.116 1.00 20.93 560 GLY A O 1
ATOM 4252 N N . GLU A 1 564 ? 34.957 94.232 67.810 1.00 16.48 561 GLU A N 1
ATOM 4253 C CA . GLU A 1 564 ? 35.307 94.809 66.525 1.00 15.34 561 GLU A CA 1
ATOM 4254 C C . GLU A 1 564 ? 36.787 94.822 66.353 1.00 15.09 561 GLU A C 1
ATOM 4255 O O . GLU A 1 564 ? 37.533 95.113 67.287 1.00 19.36 561 GLU A O 1
ATOM 4261 N N . SER A 1 565 ? 37.227 94.595 65.121 1.00 16.68 562 SER A N 1
ATOM 4262 C CA . SER A 1 565 ? 38.612 94.747 64.761 1.00 15.36 562 SER A CA 1
ATOM 4263 C C . SER A 1 565 ? 38.674 95.108 63.293 1.00 17.05 562 SER A C 1
ATOM 4264 O O . SER A 1 565 ? 37.707 94.900 62.547 1.00 16.92 562 SER A O 1
ATOM 4267 N N . LYS A 1 566 ? 39.806 95.671 62.885 1.00 16.65 563 LYS A N 1
ATOM 4268 C CA . LYS A 1 566 ? 40.008 96.066 61.504 1.00 16.16 563 LYS A CA 1
ATOM 4269 C C . LYS A 1 566 ? 41.453 96.090 61.113 1.00 15.83 563 LYS A C 1
ATOM 4270 O O . LYS A 1 566 ? 42.342 96.280 61.948 1.00 19.50 563 LYS A O 1
ATOM 4276 N N . VAL A 1 567 ? 41.677 95.888 59.814 1.00 16.71 564 VAL A N 1
ATOM 4277 C CA . VAL A 1 567 ? 42.989 95.950 59.236 1.00 17.06 564 VAL A CA 1
ATOM 4278 C C . VAL A 1 567 ? 42.931 96.892 58.031 1.00 18.25 564 VAL A C 1
ATOM 4279 O O . VAL A 1 567 ? 42.237 96.604 57.045 1.00 19.73 564 VAL A O 1
ATOM 4283 N N . ASP A 1 568 ? 43.629 98.032 58.127 1.00 18.17 565 ASP A N 1
ATOM 4284 C CA . ASP A 1 568 ? 43.800 98.947 56.998 1.00 21.24 565 ASP A CA 1
ATOM 4285 C C . ASP A 1 568 ? 45.151 98.677 56.362 1.00 19.05 565 ASP A C 1
ATOM 4286 O O . ASP A 1 568 ? 46.204 98.761 57.022 1.00 21.80 565 ASP A O 1
ATOM 4291 N N . GLY A 1 569 ? 45.159 98.333 55.102 1.00 17.21 566 GLY A N 1
ATOM 4292 C CA . GLY A 1 569 ? 46.371 97.830 54.522 1.00 19.26 566 GLY A CA 1
ATOM 4293 C C . GLY A 1 569 ? 46.624 98.186 53.088 1.00 22.14 566 GLY A C 1
ATOM 4294 O O . GLY A 1 569 ? 45.748 98.722 52.383 1.00 21.12 566 GLY A O 1
ATOM 4295 N N . PHE A 1 570 ? 47.828 97.836 52.680 1.00 19.92 567 PHE A N 1
ATOM 4296 C CA . PHE A 1 570 ? 48.333 98.033 51.335 1.00 21.13 567 PHE A CA 1
ATOM 4297 C C . PHE A 1 570 ? 49.113 96.798 50.915 1.00 20.94 567 PHE A C 1
ATOM 4298 O O . PHE A 1 570 ? 49.907 96.238 51.693 1.00 21.54 567 PHE A O 1
ATOM 4306 N N . GLU A 1 571 ? 48.886 96.346 49.690 1.00 17.25 568 GLU A N 1
ATOM 4307 C CA . GLU A 1 571 ? 49.605 95.199 49.168 1.00 18.15 568 GLU A CA 1
ATOM 4308 C C . GLU A 1 571 ? 50.118 95.560 47.778 1.00 22.40 568 GLU A C 1
ATOM 4309 O O . GLU A 1 571 ? 49.416 96.198 46.988 1.00 22.89 568 GLU A O 1
ATOM 4315 N N . LEU A 1 572 ? 51.300 95.078 47.463 1.00 21.76 569 LEU A N 1
ATOM 4316 C CA . LEU A 1 572 ? 51.923 95.231 46.143 1.00 23.22 569 LEU A CA 1
ATOM 4317 C C . LEU A 1 572 ? 52.535 93.885 45.740 1.00 25.51 569 LEU A C 1
ATOM 4318 O O . LEU A 1 572 ? 53.123 93.190 46.567 1.00 23.01 569 LEU A O 1
ATOM 4323 N N . GLY A 1 573 ? 52.382 93.511 44.475 1.00 22.43 570 GLY A N 1
ATOM 4324 C CA . GLY A 1 573 ? 52.895 92.254 43.952 1.00 23.70 570 GLY A CA 1
ATOM 4325 C C . GLY A 1 573 ? 53.510 92.464 42.574 1.00 26.18 570 GLY A C 1
ATOM 4326 O O . GLY A 1 573 ? 53.049 93.313 41.809 1.00 24.46 570 GLY A O 1
ATOM 4327 N N . LEU A 1 574 ? 54.563 91.719 42.271 1.00 25.14 571 LEU A N 1
ATOM 4328 C CA . LEU A 1 574 ? 55.222 91.783 40.953 1.00 25.69 571 LEU A CA 1
ATOM 4329 C C . LEU A 1 574 ? 55.708 90.402 40.586 1.00 23.93 571 LEU A C 1
ATOM 4330 O O . LEU A 1 574 ? 56.499 89.817 41.323 1.00 25.70 571 LEU A O 1
ATOM 4335 N N . ASN A 1 575 ? 55.215 89.859 39.473 1.00 20.39 572 ASN A N 1
ATOM 4336 C CA . ASN A 1 575 ? 55.609 88.542 39.008 1.00 25.17 572 ASN A CA 1
ATOM 4337 C C . ASN A 1 575 ? 55.880 88.487 37.502 1.00 30.80 572 ASN A C 1
ATOM 4338 O O . ASN A 1 575 ? 55.153 89.098 36.716 1.00 27.45 572 ASN A O 1
ATOM 4343 N N . GLY A 1 576 ? 56.901 87.725 37.112 1.00 27.70 573 GLY A N 1
ATOM 4344 C CA . GLY A 1 576 ? 57.079 87.326 35.707 1.00 27.66 573 GLY A CA 1
ATOM 4345 C C . GLY A 1 576 ? 58.532 87.387 35.258 1.00 30.51 573 GLY A C 1
ATOM 4346 O O . GLY A 1 576 ? 59.465 87.259 36.067 1.00 25.48 573 GLY A O 1
ATOM 4347 N N . GLU A 1 577 ? 58.718 87.591 33.956 1.00 31.65 574 GLU A N 1
ATOM 4348 C CA . GLU A 1 577 ? 60.045 87.656 33.346 1.00 31.01 574 GLU A CA 1
ATOM 4349 C C . GLU A 1 577 ? 60.429 89.094 33.020 1.00 33.08 574 GLU A C 1
ATOM 4350 O O . GLU A 1 577 ? 59.772 89.753 32.217 1.00 32.83 574 GLU A O 1
ATOM 4356 N N . ILE A 1 578 ? 61.470 89.586 33.683 1.00 31.84 575 ILE A N 1
ATOM 4357 C CA . ILE A 1 578 ? 62.000 90.909 33.429 1.00 36.34 575 ILE A CA 1
ATOM 4358 C C . ILE A 1 578 ? 62.784 90.915 32.099 1.00 44.72 575 ILE A C 1
ATOM 4359 O O . ILE A 1 578 ? 62.679 91.859 31.333 1.00 40.02 575 ILE A O 1
ATOM 4364 N N . THR A 1 579 ? 63.563 89.863 31.849 1.00 41.37 576 THR A N 1
ATOM 4365 C CA . THR A 1 579 ? 64.164 89.617 30.540 1.00 43.24 576 THR A CA 1
ATOM 4366 C C . THR A 1 579 ? 64.030 88.140 30.274 1.00 49.67 576 THR A C 1
ATOM 4367 O O . THR A 1 579 ? 63.438 87.406 31.078 1.00 39.48 576 THR A O 1
ATOM 4371 N N . ASP A 1 580 ? 64.605 87.668 29.178 1.00 38.39 577 ASP A N 1
ATOM 4372 C CA . ASP A 1 580 ? 64.464 86.258 28.865 1.00 41.41 577 ASP A CA 1
ATOM 4373 C C . ASP A 1 580 ? 65.454 85.435 29.683 1.00 31.85 577 ASP A C 1
ATOM 4374 O O . ASP A 1 580 ? 65.458 84.218 29.592 1.00 44.48 577 ASP A O 1
ATOM 4379 N N . LYS A 1 581 ? 66.263 86.102 30.499 1.00 33.27 578 LYS A N 1
ATOM 4380 C CA . LYS A 1 581 ? 67.146 85.415 31.453 1.00 37.92 578 LYS A CA 1
ATOM 4381 C C . LYS A 1 581 ? 66.813 85.659 32.947 1.00 36.85 578 LYS A C 1
ATOM 4382 O O . LYS A 1 581 ? 67.328 84.959 33.825 1.00 34.34 578 LYS A O 1
ATOM 4388 N N . TRP A 1 582 ? 66.007 86.673 33.222 1.00 33.32 579 TRP A N 1
ATOM 4389 C CA . TRP A 1 582 ? 65.802 87.167 34.583 1.00 34.18 579 TRP A CA 1
ATOM 4390 C C . TRP A 1 582 ? 64.308 87.151 34.980 1.00 33.46 579 TRP A C 1
ATOM 4391 O O . TRP A 1 582 ? 63.470 87.799 34.333 1.00 31.91 579 TRP A O 1
ATOM 4402 N N . ASN A 1 583 ? 63.965 86.391 36.017 1.00 31.98 580 ASN A N 1
ATOM 4403 C CA . ASN A 1 583 ? 62.571 86.369 36.478 1.00 29.95 580 ASN A CA 1
ATOM 4404 C C . ASN A 1 583 ? 62.421 86.781 37.932 1.00 27.88 580 ASN A C 1
ATOM 4405 O O . ASN A 1 583 ? 63.420 86.914 38.668 1.00 26.94 580 ASN A O 1
ATOM 4410 N N . ILE A 1 584 ? 61.180 87.065 38.324 1.00 25.34 581 ILE A N 1
ATOM 4411 C CA . ILE A 1 584 ? 60.956 87.632 39.644 1.00 24.69 581 ILE A CA 1
ATOM 4412 C C . ILE A 1 584 ? 59.566 87.282 40.185 1.00 27.19 581 ILE A C 1
ATOM 4413 O O . ILE A 1 584 ? 58.589 87.183 39.431 1.00 21.73 581 ILE A O 1
ATOM 4418 N N . SER A 1 585 ? 59.514 87.062 41.497 1.00 27.29 582 SER A N 1
ATOM 4419 C CA . SER A 1 585 ? 58.242 86.994 42.229 1.00 22.86 582 SER A CA 1
ATOM 4420 C C . SER A 1 585 ? 58.477 87.760 43.499 1.00 24.03 582 SER A C 1
ATOM 4421 O O . SER A 1 585 ? 59.333 87.372 44.315 1.00 24.36 582 SER A O 1
ATOM 4424 N N . ALA A 1 586 ? 57.752 88.862 43.672 1.00 21.84 583 ALA A N 1
ATOM 4425 C CA . ALA A 1 586 ? 57.984 89.744 44.787 1.00 22.92 583 ALA A CA 1
ATOM 4426 C C . ALA A 1 586 ? 56.695 90.290 45.325 1.00 22.19 583 ALA A C 1
ATOM 4427 O O . ALA A 1 586 ? 55.706 90.436 44.596 1.00 22.91 583 ALA A O 1
ATOM 4429 N N . GLY A 1 587 ? 56.721 90.617 46.606 1.00 21.25 584 GLY A N 1
ATOM 4430 C CA . GLY A 1 587 ? 55.559 91.187 47.266 1.00 23.38 584 GLY A CA 1
ATOM 4431 C C . GLY A 1 587 ? 55.880 92.060 48.441 1.00 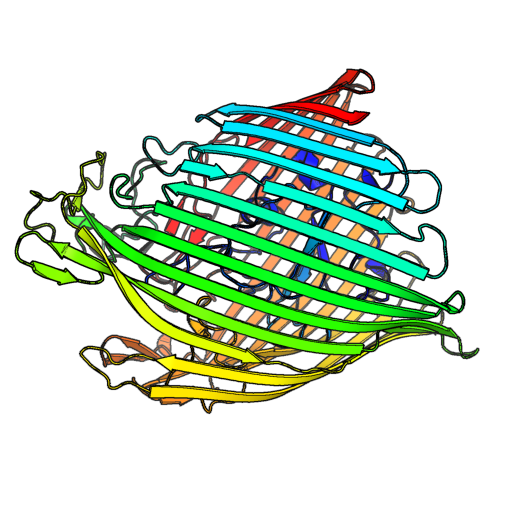22.53 584 GLY A C 1
ATOM 4432 O O . GLY A 1 587 ? 56.879 91.871 49.110 1.00 21.22 584 GLY A O 1
ATOM 4433 N N . TYR A 1 588 ? 55.002 93.013 48.722 1.00 19.89 585 TYR A N 1
ATOM 4434 C CA . TYR A 1 588 ? 55.144 93.846 49.889 1.00 20.32 585 TYR A CA 1
ATOM 4435 C C . TYR A 1 588 ? 53.785 94.073 50.511 1.00 19.96 585 TYR A C 1
ATOM 4436 O O . TYR A 1 588 ? 52.768 94.158 49.804 1.00 20.36 585 TYR A O 1
ATOM 4445 N N . THR A 1 589 ? 53.744 94.231 51.826 1.00 19.06 586 THR A N 1
ATOM 4446 C CA . THR A 1 589 ? 52.478 94.576 52.467 1.00 18.49 586 THR A CA 1
ATOM 4447 C C . THR A 1 589 ? 52.688 95.421 53.700 1.00 22.20 586 THR A C 1
ATOM 4448 O O . THR A 1 589 ? 53.663 95.236 54.430 1.00 21.30 586 THR A O 1
ATOM 4452 N N . TYR A 1 590 ? 51.792 96.384 53.881 1.00 19.81 587 TYR A N 1
ATOM 4453 C CA . TYR A 1 590 ? 51.706 97.181 55.079 1.00 19.12 587 TYR A CA 1
ATOM 4454 C C . TYR A 1 590 ? 50.332 96.947 55.691 1.00 21.67 587 TYR A C 1
ATOM 4455 O O . TYR A 1 590 ? 49.307 97.052 55.013 1.00 21.61 587 TYR A O 1
ATOM 4464 N N . LEU A 1 591 ? 50.301 96.579 56.968 1.00 21.38 588 LEU A N 1
ATOM 4465 C CA . LEU A 1 591 ? 49.057 96.198 57.602 1.00 19.02 588 LEU A CA 1
ATOM 4466 C C . LEU A 1 591 ? 48.902 96.895 58.935 1.00 22.11 588 LEU A C 1
ATOM 4467 O O . LEU A 1 591 ? 49.551 96.538 59.925 1.00 27.82 588 LEU A O 1
ATOM 4472 N N . ASP A 1 592 ? 48.022 97.879 58.962 1.00 20.21 589 ASP A N 1
ATOM 4473 C CA . ASP A 1 592 ? 47.739 98.636 60.156 1.00 19.65 589 ASP A CA 1
ATOM 4474 C C . ASP A 1 592 ? 46.501 98.045 60.842 1.00 21.62 589 ASP A C 1
ATOM 4475 O O . ASP A 1 592 ? 45.355 98.346 60.487 1.00 19.36 589 ASP A O 1
ATOM 4480 N N . SER A 1 593 ? 46.745 97.156 61.808 1.00 20.69 590 SER A N 1
ATOM 4481 C CA . SER A 1 593 ? 45.672 96.391 62.428 1.00 17.31 590 SER A CA 1
ATOM 4482 C C . SER A 1 593 ? 45.279 97.018 63.741 1.00 19.68 590 SER A C 1
ATOM 4483 O O . SER A 1 593 ? 46.093 97.606 64.411 1.00 20.92 590 SER A O 1
ATOM 4486 N N . GLU A 1 594 ? 44.031 96.824 64.139 1.00 18.97 591 GLU A N 1
ATOM 4487 C CA . GLU A 1 594 ? 43.542 97.391 65.365 1.00 19.72 591 GLU A CA 1
ATOM 4488 C C . GLU A 1 594 ? 42.458 96.541 65.989 1.00 18.88 591 GLU A C 1
ATOM 4489 O O . GLU A 1 594 ? 41.449 96.196 65.364 1.00 19.52 591 GLU A O 1
ATOM 4495 N N . LEU A 1 595 ? 42.673 96.232 67.256 1.00 17.41 592 LEU A N 1
ATOM 4496 C CA . LEU A 1 595 ? 41.681 95.576 68.073 1.00 19.77 592 LEU A CA 1
ATOM 4497 C C . LEU A 1 595 ? 40.786 96.658 68.660 1.00 22.42 592 LEU A C 1
ATOM 4498 O O . LEU A 1 595 ? 40.985 97.106 69.782 1.00 20.53 592 LEU A O 1
ATOM 4503 N N . THR A 1 596 ? 39.837 97.105 67.863 1.00 21.53 593 THR A N 1
ATOM 4504 C CA . THR A 1 596 ? 39.047 98.301 68.173 1.00 22.23 593 THR A CA 1
ATOM 4505 C C . THR A 1 596 ? 38.233 98.166 69.454 1.00 26.21 593 THR A C 1
ATOM 4506 O O . THR A 1 596 ? 38.204 99.057 70.304 1.00 21.18 593 THR A O 1
ATOM 4510 N N . LYS A 1 597 ? 37.576 97.033 69.597 1.00 19.32 594 LYS A N 1
ATOM 4511 C CA . LYS A 1 597 ? 36.748 96.794 70.742 1.00 22.99 594 LYS A CA 1
ATOM 4512 C C . LYS A 1 597 ? 36.862 95.337 71.179 1.00 22.23 594 LYS A C 1
ATOM 4513 O O . LYS A 1 597 ? 36.511 94.409 70.432 1.00 20.32 594 LYS A O 1
ATOM 4519 N N . ASN A 1 598 ? 37.370 95.140 72.389 1.00 20.69 595 ASN A N 1
ATOM 4520 C CA . ASN A 1 598 ? 37.602 93.801 72.943 1.00 21.68 595 ASN A CA 1
ATOM 4521 C C . ASN A 1 598 ? 36.563 93.429 73.977 1.00 26.61 595 ASN A C 1
ATOM 4522 O O . ASN A 1 598 ? 35.950 94.308 74.590 1.00 27.54 595 ASN A O 1
ATOM 4527 N N . GLY A 1 599 ? 36.397 92.135 74.209 1.00 24.28 596 GLY A N 1
ATOM 4528 C CA . GLY A 1 599 ? 35.571 91.653 75.316 1.00 27.41 596 GLY A CA 1
ATOM 4529 C C . GLY A 1 599 ? 36.402 91.329 76.547 1.00 28.36 596 GLY A C 1
ATOM 4530 O O . GLY A 1 599 ? 37.239 92.133 76.967 1.00 36.91 596 GLY A O 1
ATOM 4531 N N . LYS A 1 600 ? 36.158 90.171 77.145 1.00 24.13 597 LYS A N 1
ATOM 4532 C CA . LYS A 1 600 ? 36.922 89.734 78.312 1.00 24.20 597 LYS A CA 1
ATOM 4533 C C . LYS A 1 600 ? 37.621 88.433 78.025 1.00 26.71 597 LYS A C 1
ATOM 4534 O O . LYS A 1 600 ? 37.201 87.690 77.160 1.00 26.23 597 LYS A O 1
ATOM 4540 N N . SER A 1 601 ? 38.698 88.187 78.760 1.00 24.49 598 SER A N 1
ATOM 4541 C CA . SER A 1 601 ? 39.417 86.949 78.734 1.00 31.01 598 SER A CA 1
ATOM 4542 C C . SER A 1 601 ? 39.047 86.194 80.009 1.00 37.08 598 SER A C 1
ATOM 4543 O O . SER A 1 601 ? 39.226 86.721 81.097 1.00 31.64 598 SER A O 1
ATOM 4546 N N . CYS A 1 602 ? 38.540 84.973 79.891 1.00 33.62 599 CYS A N 1
ATOM 4547 C CA . CYS A 1 602 ? 38.091 84.239 81.082 1.00 41.35 599 CYS A CA 1
ATOM 4548 C C . CYS A 1 602 ? 38.825 82.917 81.234 1.00 43.26 599 CYS A C 1
ATOM 4549 O O . CYS A 1 602 ? 39.052 82.224 80.262 1.00 42.15 599 CYS A O 1
ATOM 4552 N N . ARG A 1 603 ? 39.186 82.569 82.460 1.00 47.66 600 ARG A N 1
ATOM 4553 C CA . ARG A 1 603 ? 39.834 81.290 82.716 1.00 56.28 600 ARG A CA 1
ATOM 4554 C C . ARG A 1 603 ? 39.466 80.830 84.117 1.00 50.31 600 ARG A C 1
ATOM 4555 O O . ARG A 1 603 ? 39.558 81.605 85.078 1.00 47.98 600 ARG A O 1
ATOM 4563 N N . SER A 1 604 ? 39.001 79.586 84.218 1.00 56.01 601 SER A N 1
ATOM 4564 C CA . SER A 1 604 ? 38.615 78.999 85.502 1.00 51.62 601 SER A CA 1
ATOM 4565 C C . SER A 1 604 ? 37.673 79.900 86.292 1.00 49.09 601 SER A C 1
ATOM 4566 O O . SER A 1 604 ? 37.877 80.137 87.482 1.00 48.80 601 SER A O 1
ATOM 4569 N N . GLY A 1 605 ? 36.650 80.423 85.624 1.00 49.52 602 GLY A N 1
ATOM 4570 C CA . GLY A 1 605 ? 35.627 81.217 86.303 1.00 43.63 602 GLY A CA 1
ATOM 4571 C C . GLY A 1 605 ? 35.959 82.684 86.542 1.00 46.17 602 GLY A C 1
ATOM 4572 O O . GLY A 1 605 ? 35.136 83.427 87.077 1.00 51.87 602 GLY A O 1
ATOM 4573 N N . LYS A 1 606 ? 37.154 83.121 86.154 1.00 40.81 603 LYS A N 1
ATOM 4574 C CA . LYS A 1 606 ? 37.553 84.506 86.389 1.00 53.63 603 LYS A CA 1
ATOM 4575 C C . LYS A 1 606 ? 37.830 85.211 85.063 1.00 43.78 603 LYS A C 1
ATOM 4576 O O . LYS A 1 606 ? 38.562 84.688 84.230 1.00 42.35 603 LYS A O 1
ATOM 4582 N N . CYS A 1 607 ? 37.251 86.396 84.892 1.00 39.79 604 CYS A N 1
ATOM 4583 C CA . CYS A 1 607 ? 37.393 87.158 83.656 1.00 47.07 604 CYS A CA 1
ATOM 4584 C C . CYS A 1 607 ? 38.219 88.420 83.852 1.00 48.47 604 CYS A C 1
ATOM 4585 O O . CYS A 1 607 ? 38.037 89.144 84.830 1.00 45.09 604 CYS A O 1
ATOM 4588 N N . THR A 1 608 ? 39.117 88.684 82.908 1.00 33.77 605 THR A N 1
ATOM 4589 C CA . THR A 1 608 ? 39.881 89.925 82.900 1.00 36.55 605 THR A CA 1
ATOM 4590 C C . THR A 1 608 ? 39.349 90.781 81.772 1.00 33.58 605 THR A C 1
ATOM 4591 O O . THR A 1 608 ? 39.235 90.313 80.632 1.00 31.24 605 THR A O 1
ATOM 4595 N N . ASP A 1 609 ? 38.988 92.014 82.085 1.00 26.83 606 ASP A N 1
ATOM 4596 C CA . ASP A 1 609 ? 38.466 92.930 81.088 1.00 35.41 606 ASP A CA 1
ATOM 4597 C C . ASP A 1 609 ? 39.573 93.378 80.125 1.00 32.25 606 ASP A C 1
ATOM 4598 O O . ASP A 1 609 ? 40.657 93.765 80.547 1.00 29.78 606 ASP A O 1
ATOM 4603 N N . GLN A 1 610 ? 39.311 93.290 78.827 1.00 27.44 607 GLN A N 1
ATOM 4604 C CA . GLN A 1 610 ? 40.320 93.631 77.830 1.00 24.35 607 GLN A CA 1
ATOM 4605 C C . GLN A 1 610 ? 40.027 94.960 77.149 1.00 30.30 607 GLN A C 1
ATOM 4606 O O . GLN A 1 610 ? 40.701 95.318 76.178 1.00 24.13 607 GLN A O 1
ATOM 4612 N N . SER A 1 611 ? 39.062 95.726 77.659 1.00 24.25 608 SER A N 1
ATOM 4613 C CA . SER A 1 611 ? 38.767 97.026 77.058 1.00 28.32 608 SER A CA 1
ATOM 4614 C C . SER A 1 611 ? 39.959 97.959 77.204 1.00 25.03 608 SER A C 1
ATOM 4615 O O . SER A 1 611 ? 40.169 98.849 76.389 1.00 22.98 608 SER A O 1
ATOM 4618 N N . ILE A 1 612 ? 40.799 97.720 78.205 1.00 25.50 609 ILE A N 1
ATOM 4619 C CA . ILE A 1 612 ? 42.029 98.512 78.346 1.00 27.26 609 ILE A CA 1
ATOM 4620 C C . ILE A 1 612 ? 42.998 98.302 77.188 1.00 26.86 609 ILE A C 1
ATOM 4621 O O . ILE A 1 612 ? 43.940 99.077 77.002 1.00 24.63 609 ILE A O 1
ATOM 4626 N N . TYR A 1 613 ? 42.778 97.249 76.398 1.00 24.58 610 TYR A N 1
ATOM 4627 C CA . TYR A 1 613 ? 43.632 97.006 75.223 1.00 23.39 610 TYR A CA 1
ATOM 4628 C C . TYR A 1 613 ? 42.990 97.433 73.903 1.00 22.48 610 TYR A C 1
ATOM 4629 O O . TYR A 1 613 ? 43.530 97.179 72.813 1.00 20.98 610 TYR A O 1
ATOM 4638 N N . ASN A 1 614 ? 41.836 98.084 73.988 1.00 23.25 611 ASN A N 1
ATOM 4639 C CA . ASN A 1 614 ? 41.205 98.651 72.797 1.00 24.00 611 ASN A CA 1
ATOM 4640 C C . ASN A 1 614 ? 42.190 99.583 72.085 1.00 27.75 611 ASN A C 1
ATOM 4641 O O . ASN A 1 614 ? 42.847 100.418 72.720 1.00 23.25 611 ASN A O 1
ATOM 4646 N N . GLY A 1 615 ? 42.351 99.380 70.776 1.00 22.31 612 GLY A N 1
ATOM 4647 C CA . GLY A 1 615 ? 43.348 100.093 69.989 1.00 22.68 612 GLY A CA 1
ATOM 4648 C C . GLY A 1 615 ? 44.671 99.364 69.770 1.00 25.98 612 GLY A C 1
ATOM 4649 O O . GLY A 1 615 ? 45.467 99.801 68.960 1.00 20.47 612 GLY A O 1
ATOM 4650 N N . ASN A 1 616 ? 44.921 98.259 70.487 1.00 21.88 613 ASN A N 1
ATOM 4651 C CA . ASN A 1 616 ? 46.158 97.512 70.324 1.00 22.69 613 ASN A CA 1
ATOM 4652 C C . ASN A 1 616 ? 46.280 96.889 68.922 1.00 20.24 613 ASN A C 1
ATOM 4653 O O . ASN A 1 616 ? 45.322 96.818 68.161 1.00 17.55 613 ASN A O 1
ATOM 4658 N N . GLN A 1 617 ? 47.487 96.468 68.592 1.00 19.55 614 GLN A N 1
ATOM 4659 C CA . GLN A 1 617 ? 47.743 95.779 67.344 1.00 18.40 614 GLN A CA 1
ATOM 4660 C C . GLN A 1 617 ? 47.145 94.381 67.448 1.00 18.54 614 GLN A C 1
ATOM 4661 O O . GLN A 1 617 ? 47.181 93.762 68.512 1.00 18.04 614 GLN A O 1
ATOM 4667 N N . MET A 1 618 ? 46.594 93.883 66.348 1.00 18.53 615 MET A N 1
ATOM 4668 C CA . MET A 1 618 ? 46.120 92.516 66.319 1.00 18.08 615 MET A CA 1
ATOM 4669 C C . MET A 1 618 ? 47.285 91.521 66.350 1.00 17.22 615 MET A C 1
ATOM 4670 O O . MET A 1 618 ? 48.326 91.721 65.692 1.00 17.46 615 MET A O 1
ATOM 4675 N N . PRO A 1 619 ? 47.101 90.428 67.085 1.00 18.30 616 PRO A N 1
ATOM 4676 C CA . PRO A 1 619 ? 48.084 89.358 67.051 1.00 19.32 616 PRO A CA 1
ATOM 4677 C C . PRO A 1 619 ? 48.149 88.679 65.704 1.00 19.22 616 PRO A C 1
ATOM 4678 O O . PRO A 1 619 ? 47.213 88.773 64.889 1.00 19.59 616 PRO A O 1
ATOM 4682 N N . ASN A 1 620 ? 49.271 88.016 65.460 1.00 17.61 617 ASN A N 1
ATOM 4683 C CA . ASN A 1 620 ? 49.454 87.240 64.265 1.00 18.14 617 ASN A CA 1
ATOM 4684 C C . ASN A 1 620 ? 49.355 88.086 62.991 1.00 21.08 617 ASN A C 1
ATOM 4685 O O . ASN A 1 620 ? 48.962 87.586 61.934 1.00 21.91 617 ASN A O 1
ATOM 4690 N N . VAL A 1 621 ? 49.713 89.361 63.104 1.00 20.19 618 VAL A N 1
ATOM 4691 C CA . VAL A 1 621 ? 49.882 90.213 61.930 1.00 25.24 618 VAL A CA 1
ATOM 4692 C C . VAL A 1 621 ? 50.978 91.253 62.062 1.00 21.13 618 VAL A C 1
ATOM 4693 O O . VAL A 1 621 ? 51.009 92.078 62.985 1.00 25.74 618 VAL A O 1
ATOM 4697 N N . PRO A 1 622 ? 51.926 91.213 61.125 1.00 20.00 619 PRO A N 1
ATOM 4698 C CA . PRO A 1 622 ? 53.008 92.182 61.150 1.00 20.83 619 PRO A CA 1
ATOM 4699 C C . PRO A 1 622 ? 52.582 93.487 60.513 1.00 25.27 619 PRO A C 1
ATOM 4700 O O . PRO A 1 622 ? 51.769 93.492 59.580 1.00 24.12 619 PRO A O 1
ATOM 4704 N N . LYS A 1 623 ? 53.145 94.591 60.989 1.00 23.24 620 LYS A N 1
ATOM 4705 C CA . LYS A 1 623 ? 52.840 95.885 60.388 1.00 24.28 620 LYS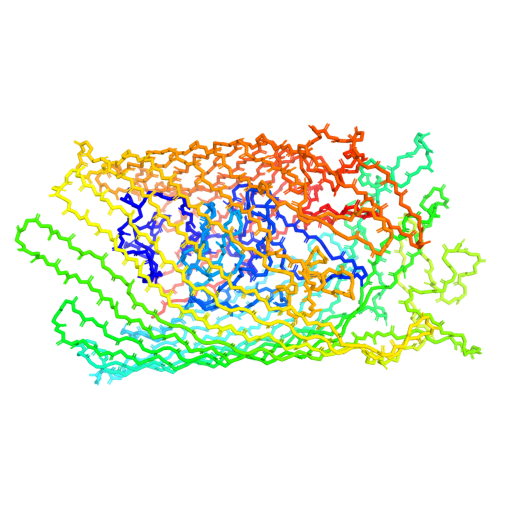 A CA 1
ATOM 4706 C C . LYS A 1 623 ? 53.355 95.975 58.951 1.00 21.25 620 LYS A C 1
ATOM 4707 O O . LYS A 1 623 ? 52.751 96.649 58.108 1.00 22.65 620 LYS A O 1
ATOM 4713 N N . GLN A 1 624 ? 54.496 95.342 58.702 1.00 19.88 621 GLN A N 1
ATOM 4714 C CA . GLN A 1 624 ? 55.101 95.280 57.362 1.00 23.43 621 GLN A CA 1
ATOM 4715 C C . GLN A 1 624 ? 55.649 93.896 57.131 1.00 21.04 621 GLN A C 1
ATOM 4716 O O . GLN A 1 624 ? 56.123 93.256 58.076 1.00 24.18 621 GLN A O 1
ATOM 4722 N N . ALA A 1 625 ? 55.624 93.464 55.875 1.00 18.19 622 ALA A N 1
ATOM 4723 C CA . ALA A 1 625 ? 56.297 92.258 55.449 1.00 21.20 622 ALA A CA 1
ATOM 4724 C C . ALA A 1 625 ? 56.621 92.317 53.943 1.00 22.62 622 ALA A C 1
ATOM 4725 O O . ALA A 1 625 ? 55.963 93.037 53.190 1.00 22.12 622 ALA A O 1
ATOM 4727 N N . ALA A 1 626 ? 57.619 91.558 53.505 1.00 19.64 623 ALA A N 1
ATOM 4728 C CA . ALA A 1 626 ? 57.998 91.550 52.089 1.00 21.59 623 ALA A CA 1
ATOM 4729 C C . ALA A 1 626 ? 58.720 90.282 51.729 1.00 23.11 623 ALA A C 1
ATOM 4730 O O . ALA A 1 626 ? 59.397 89.693 52.572 1.00 23.11 623 ALA A O 1
ATOM 4732 N N . THR A 1 627 ? 58.553 89.829 50.485 1.00 20.01 624 THR A N 1
ATOM 4733 C CA . THR A 1 627 ? 59.270 88.672 50.018 1.00 20.69 624 THR A CA 1
ATOM 4734 C C . THR A 1 627 ? 59.767 88.938 48.605 1.00 24.32 624 THR A C 1
ATOM 4735 O O . THR A 1 627 ? 59.168 89.708 47.816 1.00 21.12 624 THR A O 1
ATOM 4739 N N . LEU A 1 628 ? 60.846 88.264 48.293 1.00 21.29 625 LEU A N 1
ATOM 4740 C CA . LEU A 1 628 ? 61.474 88.376 46.961 1.00 24.45 625 LEU A CA 1
ATOM 4741 C C . LEU A 1 628 ? 62.100 87.048 46.602 1.00 26.02 625 LEU A C 1
ATOM 4742 O O . LEU A 1 628 ? 62.836 86.457 47.410 1.00 24.27 625 LEU A O 1
ATOM 4747 N N . TRP A 1 629 ? 61.781 86.571 45.399 1.00 23.84 626 TRP A N 1
ATOM 4748 C CA . TRP A 1 629 ? 62.484 85.461 44.784 1.00 22.10 626 TRP A CA 1
ATOM 4749 C C . TRP A 1 629 ? 62.856 85.885 43.375 1.00 27.63 626 TRP A C 1
ATOM 4750 O O . TRP A 1 629 ? 61.997 86.332 42.624 1.00 26.01 626 TRP A O 1
ATOM 4761 N N . THR A 1 630 ? 64.130 85.757 43.027 1.00 24.32 627 THR A N 1
ATOM 4762 C CA . THR A 1 630 ? 64.565 86.106 41.696 1.00 26.76 627 THR A CA 1
ATOM 4763 C C . THR A 1 630 ? 65.626 85.136 41.182 1.00 30.21 627 THR A C 1
ATOM 4764 O O . THR A 1 630 ? 66.456 84.641 41.956 1.00 30.37 627 THR A O 1
ATOM 4768 N N . THR A 1 631 ? 65.541 84.807 39.891 1.00 27.19 628 THR A N 1
ATOM 4769 C CA . THR A 1 631 ? 66.503 83.904 39.277 1.00 30.03 628 THR A CA 1
ATOM 4770 C C . THR A 1 631 ? 67.054 84.474 37.973 1.00 33.34 628 THR A C 1
ATOM 4771 O O . THR A 1 631 ? 66.401 85.284 37.296 1.00 28.09 628 THR A O 1
ATOM 4775 N N . TYR A 1 632 ? 68.264 84.024 37.653 1.00 33.45 629 TYR A N 1
ATOM 4776 C CA . TYR A 1 632 ? 69.000 84.509 36.487 1.00 33.76 629 TYR A CA 1
ATOM 4777 C C . TYR A 1 632 ? 69.691 83.355 35.762 1.00 33.51 629 TYR A C 1
ATOM 4778 O O . TYR A 1 632 ? 70.280 82.464 36.376 1.00 30.37 629 TYR A O 1
ATOM 4787 N N . LYS A 1 633 ? 69.579 83.354 34.439 1.00 36.48 630 LYS A N 1
ATOM 4788 C CA . LYS A 1 633 ? 70.205 82.322 33.622 1.00 41.06 630 LYS A CA 1
ATOM 4789 C C . LYS A 1 633 ? 71.639 82.755 33.358 1.00 47.08 630 LYS A C 1
ATOM 4790 O O . LYS A 1 633 ? 71.906 83.408 32.346 1.00 42.68 630 LYS A O 1
ATOM 4796 N N . VAL A 1 634 ? 72.544 82.437 34.281 1.00 38.55 631 VAL A N 1
ATOM 4797 C CA . VAL A 1 634 ? 73.926 82.888 34.158 1.00 41.73 631 VAL A CA 1
ATOM 4798 C C . VAL A 1 634 ? 74.628 82.179 32.995 1.00 42.62 631 VAL A C 1
ATOM 4799 O O . VAL A 1 634 ? 75.449 82.776 32.326 1.00 52.53 631 VAL A O 1
ATOM 4803 N N . LEU A 1 635 ? 74.302 80.919 32.754 1.00 46.22 632 LEU A N 1
ATOM 4804 C CA . LEU A 1 635 ? 74.761 80.237 31.546 1.00 44.44 632 LEU A CA 1
ATOM 4805 C C . LEU A 1 635 ? 73.557 79.536 30.994 1.00 54.30 632 LEU A C 1
ATOM 4806 O O . LEU A 1 635 ? 72.558 79.390 31.695 1.00 49.57 632 LEU A O 1
ATOM 4811 N N . PRO A 1 636 ? 73.626 79.107 29.733 1.00 53.74 633 PRO A N 1
ATOM 4812 C CA . PRO A 1 636 ? 72.450 78.449 29.183 1.00 50.96 633 PRO A CA 1
ATOM 4813 C C . PRO A 1 636 ? 72.061 77.170 29.925 1.00 49.66 633 PRO A C 1
ATOM 4814 O O . PRO A 1 636 ? 70.903 76.770 29.887 1.00 51.84 633 PRO A O 1
ATOM 4818 N N . GLN A 1 637 ? 73.016 76.534 30.595 1.00 44.79 634 GLN A N 1
ATOM 4819 C CA . GLN A 1 637 ? 72.727 75.333 31.364 1.00 43.74 634 GLN A CA 1
ATOM 4820 C C . GLN A 1 637 ? 72.679 75.590 32.888 1.00 36.51 634 GLN A C 1
ATOM 4821 O O . GLN A 1 637 ? 72.653 74.637 33.665 1.00 42.07 634 GLN A O 1
ATOM 4827 N N . LEU A 1 638 ? 72.729 76.852 33.309 1.00 36.15 635 LEU A N 1
ATOM 4828 C CA . LEU A 1 638 ? 72.877 77.172 34.734 1.00 40.20 635 LEU A CA 1
ATOM 4829 C C . LEU A 1 638 ? 72.031 78.358 35.160 1.00 42.10 635 LEU A C 1
ATOM 4830 O O . LEU A 1 638 ? 72.263 79.491 34.736 1.00 37.22 635 LEU A O 1
ATOM 4835 N N . THR A 1 639 ? 71.069 78.075 36.033 1.00 35.61 636 THR A N 1
ATOM 4836 C CA . THR A 1 639 ? 70.248 79.094 36.664 1.00 32.22 636 THR A CA 1
ATOM 4837 C C . THR A 1 639 ? 70.627 79.228 38.134 1.00 30.68 636 THR A C 1
ATOM 4838 O O . THR A 1 639 ? 70.838 78.218 38.833 1.00 34.07 636 THR A O 1
ATOM 4842 N N . VAL A 1 640 ? 70.723 80.467 38.593 1.00 29.11 637 VAL A N 1
ATOM 4843 C CA . VAL A 1 640 ? 70.991 80.762 39.997 1.00 33.61 637 VAL A CA 1
ATOM 4844 C C . VAL A 1 640 ? 69.818 81.582 40.553 1.00 35.21 637 VAL A C 1
ATOM 4845 O O . VAL A 1 640 ? 69.328 82.498 39.888 1.00 31.67 637 VAL A O 1
ATOM 4849 N N . GLY A 1 641 ? 69.361 81.231 41.756 1.00 29.69 638 GLY A N 1
ATOM 4850 C CA . GLY A 1 641 ? 68.243 81.952 42.411 1.00 26.58 638 GLY A CA 1
ATOM 4851 C C . GLY A 1 641 ? 68.590 82.487 43.784 1.00 24.98 638 GLY A C 1
ATOM 4852 O O . GLY A 1 641 ? 69.416 81.918 44.497 1.00 28.71 638 GLY A O 1
ATOM 4853 N N . ALA A 1 642 ? 67.959 83.593 44.147 1.00 26.34 639 ALA A N 1
ATOM 4854 C CA . ALA A 1 642 ? 68.139 84.211 45.436 1.00 30.00 639 ALA A CA 1
ATOM 4855 C C . ALA A 1 642 ? 66.784 84.677 45.974 1.00 30.41 639 ALA A C 1
ATOM 4856 O O . ALA A 1 642 ? 65.949 85.200 45.231 1.00 26.95 639 ALA A O 1
ATOM 4858 N N . GLY A 1 643 ? 66.602 84.515 47.282 1.00 27.75 640 GLY A N 1
ATOM 4859 C CA . GLY A 1 643 ? 65.379 84.956 47.941 1.00 23.26 640 GLY A CA 1
ATOM 4860 C C . GLY A 1 643 ? 65.646 85.673 49.224 1.00 23.99 640 GLY A C 1
ATOM 4861 O O . GLY A 1 643 ? 66.690 85.468 49.879 1.00 23.30 640 GLY A O 1
ATOM 4862 N N . ALA A 1 644 ? 64.709 86.535 49.588 1.00 22.41 641 ALA A N 1
ATOM 4863 C CA . ALA A 1 644 ? 64.707 87.193 50.879 1.00 24.02 641 ALA A CA 1
ATOM 4864 C C . ALA A 1 644 ? 63.260 87.226 51.364 1.00 27.93 641 ALA A C 1
ATOM 4865 O O . ALA A 1 644 ? 62.360 87.524 50.584 1.00 23.91 641 ALA A O 1
ATOM 4867 N N . VAL A 1 645 ? 63.061 86.911 52.639 1.00 24.30 642 VAL A N 1
ATOM 4868 C CA . VAL A 1 645 ? 61.757 86.984 53.328 1.00 22.50 642 VAL A CA 1
ATOM 4869 C C . VAL A 1 645 ? 61.937 87.872 54.560 1.00 23.39 642 VAL A C 1
ATOM 4870 O O . VAL A 1 645 ? 62.800 87.599 55.401 1.00 24.00 642 VAL A O 1
ATOM 4874 N N . TYR A 1 646 ? 61.135 88.931 54.653 1.00 21.00 643 TYR A N 1
ATOM 4875 C CA . TYR A 1 646 ? 61.160 89.853 55.748 1.00 20.84 643 TYR A CA 1
ATOM 4876 C C . TYR A 1 646 ? 59.790 89.926 56.418 1.00 19.30 643 TYR A C 1
ATOM 4877 O O . TYR A 1 646 ? 58.764 90.008 55.760 1.00 20.29 643 TYR A O 1
ATOM 4886 N N . SER A 1 647 ? 59.800 89.980 57.728 1.00 19.77 644 SER A N 1
ATOM 4887 C CA . SER A 1 647 ? 58.603 90.313 58.501 1.00 21.01 644 SER A CA 1
ATOM 4888 C C . SER A 1 647 ? 58.957 91.234 59.640 1.00 22.17 644 SER A C 1
ATOM 4889 O O . SER A 1 647 ? 60.002 91.075 60.282 1.00 23.65 644 SER A O 1
ATOM 4892 N N . ASP A 1 648 ? 58.090 92.190 59.917 1.00 21.02 645 ASP A N 1
ATOM 4893 C CA . ASP A 1 648 ? 58.197 92.946 61.159 1.00 21.57 645 ASP A CA 1
ATOM 4894 C C . ASP A 1 648 ? 57.807 92.016 62.326 1.00 23.16 645 ASP A C 1
ATOM 4895 O O . ASP A 1 648 ? 57.395 90.854 62.123 1.00 19.65 645 ASP A O 1
ATOM 4900 N N . LYS A 1 649 ? 57.932 92.528 63.535 1.00 20.51 646 LYS A N 1
ATOM 4901 C CA . LYS A 1 649 ? 57.529 91.790 64.726 1.00 22.85 646 LYS A CA 1
ATOM 4902 C C . LYS A 1 649 ? 56.059 91.401 64.736 1.00 19.76 646 LYS A C 1
ATOM 4903 O O . LYS A 1 649 ? 55.210 92.056 64.116 1.00 20.43 646 LYS A O 1
ATOM 4909 N N . VAL A 1 650 ? 55.758 90.295 65.413 1.00 17.28 647 VAL A N 1
ATOM 4910 C CA . VAL A 1 650 ? 54.393 89.793 65.470 1.00 19.46 647 VAL A CA 1
ATOM 4911 C C . VAL A 1 650 ? 54.027 89.574 66.908 1.00 19.95 647 VAL A C 1
ATOM 4912 O O . VAL A 1 650 ? 54.782 88.907 67.630 1.00 22.09 647 VAL A O 1
ATOM 4916 N N . TYR A 1 651 ? 52.879 90.111 67.330 1.00 17.40 648 TYR A N 1
ATOM 4917 C CA . TYR A 1 651 ? 52.357 89.836 68.675 1.00 17.94 648 TYR A CA 1
ATOM 4918 C C . TYR A 1 651 ? 51.577 88.533 68.737 1.00 18.48 648 TYR A C 1
ATOM 4919 O O . TYR A 1 651 ? 50.834 88.185 67.820 1.00 19.55 648 TYR A O 1
ATOM 4928 N N . GLY A 1 652 ? 51.702 87.851 69.862 1.00 17.08 649 GLY A N 1
ATOM 4929 C CA . GLY A 1 652 ? 50.871 86.707 70.147 1.00 17.16 649 GLY A CA 1
ATOM 4930 C C . GLY A 1 652 ? 49.584 87.053 70.856 1.00 21.34 649 GLY A C 1
ATOM 4931 O O . GLY A 1 652 ? 48.584 86.357 70.685 1.00 18.44 649 GLY A O 1
ATOM 4932 N N . ASP A 1 653 ? 49.585 88.118 71.652 1.00 17.21 650 ASP A N 1
ATOM 4933 C CA . ASP A 1 653 ? 48.444 88.368 72.520 1.00 17.39 650 ASP A CA 1
ATOM 4934 C C . ASP A 1 653 ? 47.741 89.738 72.327 1.00 17.93 650 ASP A C 1
ATOM 4935 O O . ASP A 1 653 ? 48.333 90.692 71.849 1.00 18.80 650 ASP A O 1
ATOM 4940 N N . VAL A 1 654 ? 46.471 89.774 72.732 1.00 19.12 651 VAL A N 1
ATOM 4941 C CA . VAL A 1 654 ? 45.635 90.963 72.724 1.00 22.60 651 VAL A CA 1
ATOM 4942 C C . VAL A 1 654 ? 46.295 92.069 73.533 1.00 20.86 651 VAL A C 1
ATOM 4943 O O . VAL A 1 654 ? 46.321 93.235 73.119 1.00 19.97 651 VAL A O 1
ATOM 4947 N N . ALA A 1 655 ? 46.921 91.694 74.638 1.00 19.94 652 ALA A N 1
ATOM 4948 C CA . ALA A 1 655 ? 47.576 92.674 75.495 1.00 20.80 652 ALA A CA 1
ATOM 4949 C C . ALA A 1 655 ? 48.839 93.249 74.873 1.00 22.69 652 ALA A C 1
ATOM 4950 O O . ALA A 1 655 ? 49.380 94.221 75.387 1.00 20.42 652 ALA A O 1
ATOM 4952 N N . ASN A 1 656 ? 49.344 92.622 73.808 1.00 18.20 653 ASN A N 1
ATOM 4953 C CA . ASN A 1 656 ? 50.550 93.057 73.123 1.00 18.40 653 ASN A CA 1
ATOM 4954 C C . ASN A 1 656 ? 51.757 93.065 74.104 1.00 20.26 653 ASN A C 1
ATOM 4955 O O . ASN A 1 656 ? 52.526 94.023 74.135 1.00 20.03 653 ASN A O 1
ATOM 4960 N N . THR A 1 657 ? 51.908 92.007 74.891 1.00 20.21 654 THR A N 1
ATOM 4961 C CA . THR A 1 657 ? 53.044 91.851 75.810 1.00 21.20 654 THR A CA 1
ATOM 4962 C C . THR A 1 657 ? 53.944 90.660 75.473 1.00 23.71 654 THR A C 1
ATOM 4963 O O . THR A 1 657 ? 55.009 90.490 76.067 1.00 19.01 654 THR A O 1
ATOM 4967 N N . LYS A 1 658 ? 53.494 89.834 74.532 1.00 18.35 655 LYS A N 1
ATOM 4968 C CA . LYS A 1 658 ? 54.203 88.623 74.083 1.00 18.43 655 LYS A CA 1
ATOM 4969 C C . LYS A 1 658 ? 54.361 88.692 72.582 1.00 19.16 655 LYS A C 1
ATOM 4970 O O . LYS A 1 658 ? 53.382 88.890 71.839 1.00 20.14 655 LYS A O 1
ATOM 4976 N N . TRP A 1 659 ? 55.596 88.571 72.113 1.00 16.04 656 TRP A N 1
ATOM 4977 C CA . TRP A 1 659 ? 55.876 88.783 70.712 1.00 16.59 656 TRP A CA 1
ATOM 4978 C C . TRP A 1 659 ? 57.151 88.103 70.237 1.00 18.45 656 TRP A C 1
ATOM 4979 O O . TRP A 1 659 ? 57.954 87.597 71.039 1.00 21.79 656 TRP A O 1
ATOM 4990 N N . VAL A 1 660 ? 57.310 88.050 68.921 1.00 17.80 657 VAL A N 1
ATOM 4991 C CA . VAL A 1 660 ? 58.543 87.591 68.324 1.00 17.39 657 VAL A CA 1
ATOM 4992 C C . VAL A 1 660 ? 59.058 88.730 67.462 1.00 20.47 657 VAL A C 1
ATOM 4993 O O . VAL A 1 660 ? 58.254 89.481 66.866 1.00 19.93 657 VAL A O 1
ATOM 4997 N N . PRO A 1 661 ? 60.390 88.876 67.385 1.00 22.15 658 PRO A N 1
ATOM 4998 C CA . PRO A 1 661 ? 60.947 90.050 66.704 1.00 23.26 658 PRO A CA 1
ATOM 4999 C C . PRO A 1 661 ? 60.927 89.960 65.193 1.00 21.91 658 PRO A C 1
ATOM 5000 O O . PRO A 1 661 ? 60.730 88.877 64.619 1.00 19.56 658 PRO A O 1
ATOM 5004 N N . SER A 1 662 ? 61.161 91.097 64.545 1.00 19.81 659 SER A N 1
ATOM 5005 C CA . SER A 1 662 ? 61.351 91.135 63.104 1.00 20.79 659 SER A CA 1
ATOM 5006 C C . SER A 1 662 ? 62.528 90.296 62.669 1.00 23.22 659 SER A C 1
ATOM 5007 O O . SER A 1 662 ? 63.423 89.991 63.459 1.00 21.91 659 SER A O 1
ATOM 5010 N N . TYR A 1 663 ? 62.540 89.929 61.403 1.00 21.89 660 TYR A N 1
ATOM 5011 C CA . TYR A 1 663 ? 63.609 89.123 60.844 1.00 20.48 660 TYR A CA 1
ATOM 5012 C C . TYR A 1 663 ? 63.662 89.252 59.325 1.00 21.69 660 TYR A C 1
ATOM 5013 O O . TYR A 1 663 ? 62.674 89.602 58.663 1.00 21.67 660 TYR A O 1
ATOM 5022 N N . VAL A 1 664 ? 64.826 88.905 58.787 1.00 21.78 661 VAL A N 1
ATOM 5023 C CA . VAL A 1 664 ? 65.013 88.625 57.373 1.00 23.22 661 VAL A CA 1
ATOM 5024 C C . VAL A 1 664 ? 65.714 87.288 57.216 1.00 21.81 661 VAL A C 1
ATOM 5025 O O . VAL A 1 664 ? 66.686 86.996 57.907 1.00 25.01 661 VAL A O 1
ATOM 5029 N N . ARG A 1 665 ? 65.217 86.475 56.303 1.00 20.87 662 ARG A N 1
ATOM 5030 C CA . ARG A 1 665 ? 65.709 85.132 56.069 1.00 21.19 662 ARG A CA 1
ATOM 5031 C C . ARG A 1 665 ? 66.031 85.043 54.596 1.00 25.23 662 ARG A C 1
ATOM 5032 O O . ARG A 1 665 ? 65.212 85.451 53.770 1.00 25.30 662 ARG A O 1
ATOM 5040 N N . TYR A 1 666 ? 67.216 84.529 54.272 1.00 25.67 663 TYR A N 1
ATOM 5041 C CA . TYR A 1 666 ? 67.669 84.390 52.883 1.00 23.46 663 TYR A CA 1
ATOM 5042 C C . TYR A 1 666 ? 67.703 82.956 52.396 1.00 25.42 663 TYR A C 1
ATOM 5043 O O . TYR A 1 666 ? 67.911 82.011 53.165 1.00 24.31 663 TYR A O 1
ATOM 5052 N N . ASP A 1 667 ? 67.518 82.795 51.092 1.00 23.19 664 ASP A N 1
ATOM 5053 C CA . ASP A 1 667 ? 67.618 81.503 50.454 1.00 25.06 664 ASP A CA 1
ATOM 5054 C C . ASP A 1 667 ? 68.395 81.615 49.147 1.00 23.87 664 ASP A C 1
ATOM 5055 O O . ASP A 1 667 ? 68.453 82.685 48.538 1.00 22.39 664 ASP A O 1
ATOM 5060 N N . ALA A 1 668 ? 68.968 80.508 48.719 1.00 23.59 665 ALA A N 1
ATOM 5061 C CA . ALA A 1 668 ? 69.624 80.461 47.413 1.00 28.02 665 ALA A CA 1
ATOM 5062 C C . ALA A 1 668 ? 69.414 79.157 46.712 1.00 27.87 665 ALA A C 1
ATOM 5063 O O . ALA A 1 668 ? 69.135 78.128 47.340 1.00 27.05 665 ALA A O 1
ATOM 5065 N N . MET A 1 669 ? 69.579 79.180 45.385 1.00 25.53 666 MET A N 1
ATOM 5066 C CA . MET A 1 669 ? 69.407 78.007 44.592 1.00 22.85 666 MET A CA 1
ATOM 5067 C C . MET A 1 669 ? 70.362 78.026 43.364 1.00 24.85 666 MET A C 1
ATOM 5068 O O . MET A 1 669 ? 70.680 79.077 42.838 1.00 25.78 666 MET A O 1
ATOM 5073 N N . ALA A 1 670 ? 70.739 76.844 42.912 1.00 27.00 667 ALA A N 1
ATOM 5074 C CA . ALA A 1 670 ? 71.396 76.666 41.621 1.00 30.17 667 ALA A CA 1
ATOM 5075 C C . ALA A 1 670 ? 70.887 75.395 40.975 1.00 26.43 667 ALA A C 1
ATOM 5076 O O . ALA A 1 670 ? 70.842 74.339 41.595 1.00 29.08 667 ALA A O 1
ATOM 5078 N N . ARG A 1 671 ? 70.537 75.515 39.704 1.00 25.41 668 ARG A N 1
ATOM 5079 C CA . ARG A 1 671 ? 70.023 74.445 38.914 1.00 26.52 668 ARG A CA 1
ATOM 5080 C C . ARG A 1 671 ? 70.905 74.272 37.670 1.00 33.50 668 ARG A C 1
ATOM 5081 O O . ARG A 1 671 ? 70.998 75.192 36.860 1.00 31.69 668 ARG A O 1
ATOM 5089 N N . TYR A 1 672 ? 71.495 73.094 37.516 1.00 37.22 669 TYR A N 1
ATOM 5090 C CA . TYR A 1 672 ? 72.351 72.797 36.352 1.00 36.01 669 TYR A CA 1
ATOM 5091 C C . TYR A 1 672 ? 71.667 71.786 35.464 1.00 31.62 669 TYR A C 1
ATOM 5092 O O . TYR A 1 672 ? 71.313 70.688 35.911 1.00 35.35 669 TYR A O 1
ATOM 5101 N N . ASN A 1 673 ? 71.471 72.151 34.194 1.00 37.19 670 ASN A N 1
ATOM 5102 C CA . ASN A 1 673 ? 70.937 71.215 33.219 1.00 34.76 670 ASN A CA 1
ATOM 5103 C C . ASN A 1 673 ? 72.038 70.273 32.759 1.00 47.70 670 ASN A C 1
ATOM 5104 O O . ASN A 1 673 ? 72.936 70.668 32.015 1.00 46.82 670 ASN A O 1
ATOM 5109 N N . VAL A 1 674 ? 71.983 69.031 33.220 1.00 43.20 671 VAL A N 1
ATOM 5110 C CA . VAL A 1 674 ? 72.995 68.052 32.878 1.00 43.72 671 VAL A CA 1
ATOM 5111 C C . VAL A 1 674 ? 72.796 67.608 31.429 1.00 53.11 671 VAL A C 1
ATOM 5112 O O . VAL A 1 674 ? 73.737 67.541 30.659 1.00 47.08 671 VAL A O 1
ATOM 5116 N N . ASN A 1 675 ? 71.559 67.309 31.069 1.00 42.39 672 ASN A N 1
ATOM 5117 C CA . ASN A 1 675 ? 71.187 67.059 29.685 1.00 44.87 672 ASN A CA 1
ATOM 5118 C C . ASN A 1 675 ? 69.734 67.442 29.544 1.00 53.44 672 ASN A C 1
ATOM 5119 O O . ASN A 1 675 ? 69.197 68.128 30.417 1.00 48.04 672 ASN A O 1
ATOM 5124 N N . LYS A 1 676 ? 69.089 67.038 28.457 1.00 46.11 673 LYS A N 1
ATOM 5125 C CA . LYS A 1 676 ? 67.726 67.508 28.196 1.00 54.73 673 LYS A CA 1
ATOM 5126 C C . LYS A 1 676 ? 66.711 66.930 29.193 1.00 44.14 673 LYS A C 1
ATOM 5127 O O . LYS A 1 676 ? 65.644 67.488 29.376 1.00 49.97 673 LYS A O 1
ATOM 5133 N N . ASN A 1 677 ? 67.052 65.803 29.806 1.00 42.01 674 ASN A N 1
ATOM 5134 C CA . ASN A 1 677 ? 66.151 65.093 30.694 1.00 45.79 674 ASN A CA 1
ATOM 5135 C C . ASN A 1 677 ? 66.505 65.200 32.187 1.00 44.89 674 ASN A C 1
ATOM 5136 O O . ASN A 1 677 ? 65.715 64.786 33.042 1.00 43.82 674 ASN A O 1
ATOM 5141 N N . VAL A 1 678 ? 67.697 65.700 32.498 1.00 38.09 675 VAL A N 1
ATOM 5142 C CA . VAL A 1 678 ? 68.228 65.618 33.856 1.00 38.22 675 VAL A CA 1
ATOM 5143 C C . VAL A 1 678 ? 68.783 66.950 34.332 1.00 43.07 675 VAL A C 1
ATOM 5144 O O . VAL A 1 678 ? 69.591 67.580 33.642 1.00 41.68 675 VAL A O 1
ATOM 5148 N N . ASP A 1 679 ? 68.323 67.374 35.515 1.00 34.13 676 ASP A N 1
ATOM 5149 C CA . ASP A 1 679 ? 68.851 68.529 36.221 1.00 32.10 676 ASP A CA 1
ATOM 5150 C C . ASP A 1 679 ? 69.457 68.108 37.566 1.00 28.87 676 ASP A C 1
ATOM 5151 O O . ASP A 1 679 ? 69.065 67.110 38.177 1.00 32.83 676 ASP A O 1
ATOM 5156 N N . LEU A 1 680 ? 70.410 68.894 38.015 1.00 31.80 677 LEU A N 1
ATOM 5157 C CA . LEU A 1 680 ? 70.905 68.793 39.355 1.00 31.84 677 LEU A CA 1
ATOM 5158 C C . LEU A 1 680 ? 70.549 70.131 39.989 1.00 28.95 677 LEU A C 1
ATOM 5159 O O . LEU A 1 680 ? 70.812 71.182 39.411 1.00 30.00 677 LEU A O 1
ATOM 5164 N N . GLN A 1 681 ? 69.923 70.092 41.167 1.00 26.11 678 GLN A N 1
ATOM 5165 C CA . GLN A 1 681 ? 69.493 71.337 41.816 1.00 21.76 678 GLN A CA 1
ATOM 5166 C C . GLN A 1 681 ? 69.887 71.336 43.284 1.00 23.53 678 GLN A C 1
ATOM 5167 O O . GLN A 1 681 ? 69.582 70.393 44.040 1.00 26.27 678 GLN A O 1
ATOM 5173 N N . LEU A 1 682 ? 70.594 72.396 43.643 1.00 23.68 679 LEU A N 1
ATOM 5174 C CA . LEU A 1 682 ? 71.046 72.649 44.985 1.00 29.01 679 LEU A CA 1
ATOM 5175 C C . LEU A 1 682 ? 70.240 73.800 45.563 1.00 26.62 679 LEU A C 1
ATOM 5176 O O . LEU A 1 682 ? 70.170 74.887 44.985 1.00 29.05 679 LEU A O 1
ATOM 5181 N N . ASN A 1 683 ? 69.659 73.559 46.730 1.00 25.58 680 ASN A N 1
ATOM 5182 C CA . ASN A 1 683 ? 68.980 74.610 47.486 1.00 23.61 680 ASN A CA 1
ATOM 5183 C C . ASN A 1 683 ? 69.655 74.808 48.833 1.00 21.70 680 ASN A C 1
ATOM 5184 O O . ASN A 1 683 ? 69.928 73.852 49.537 1.00 23.92 680 ASN A O 1
ATOM 5189 N N . ILE A 1 684 ? 69.932 76.060 49.171 1.00 18.53 681 ILE A N 1
ATOM 5190 C CA . ILE A 1 684 ? 70.405 76.403 50.479 1.00 25.76 681 ILE A CA 1
ATOM 5191 C C . ILE A 1 684 ? 69.336 77.281 51.134 1.00 27.05 681 ILE A C 1
ATOM 5192 O O . ILE A 1 684 ? 69.006 78.361 50.647 1.00 27.16 681 ILE A O 1
ATOM 5197 N N . ASN A 1 685 ? 68.798 76.781 52.236 1.00 25.96 682 ASN A N 1
ATOM 5198 C CA . ASN A 1 685 ? 67.676 77.422 52.916 1.00 24.60 682 ASN A CA 1
ATOM 5199 C C . ASN A 1 685 ? 68.121 78.088 54.197 1.00 25.78 682 ASN A C 1
ATOM 5200 O O . ASN A 1 685 ? 68.929 77.531 54.949 1.00 23.12 682 ASN A O 1
ATOM 5205 N N . ASN A 1 686 ? 67.580 79.274 54.455 1.00 22.62 683 ASN A N 1
ATOM 5206 C CA . ASN A 1 686 ? 67.971 80.074 55.618 1.00 24.40 683 ASN A CA 1
ATOM 5207 C C . ASN A 1 686 ? 69.490 80.155 55.636 1.00 28.27 683 ASN A C 1
ATOM 5208 O O . ASN A 1 686 ? 70.173 79.726 56.572 1.00 23.27 683 ASN A O 1
ATOM 5213 N N . LEU A 1 687 ? 69.972 80.782 54.583 1.00 24.76 684 LEU A N 1
ATOM 5214 C CA . LEU A 1 687 ? 71.370 80.875 54.207 1.00 30.68 684 LEU A CA 1
ATOM 5215 C C . LEU A 1 687 ? 72.226 81.523 55.282 1.00 25.29 684 LEU A C 1
ATOM 5216 O O . LEU A 1 687 ? 73.381 81.160 55.466 1.00 28.14 684 LEU A O 1
ATOM 5221 N N . SER A 1 688 ? 71.685 82.480 56.014 1.00 23.61 685 SER A N 1
ATOM 5222 C CA . SER A 1 688 ? 72.449 83.109 57.090 1.00 27.07 685 SER A CA 1
ATOM 5223 C C . SER A 1 688 ? 72.284 82.412 58.448 1.00 25.60 685 SER A C 1
ATOM 5224 O O . SER A 1 688 ? 72.788 82.901 59.434 1.00 26.01 685 SER A O 1
ATOM 5227 N N . ASP A 1 689 ? 71.561 81.294 58.492 1.00 26.29 686 ASP A N 1
ATOM 5228 C CA . ASP A 1 689 ? 71.304 80.560 59.740 1.00 26.73 686 ASP A CA 1
ATOM 5229 C C . ASP A 1 689 ? 70.665 81.450 60.822 1.00 24.57 686 ASP A C 1
ATOM 5230 O O . ASP A 1 689 ? 70.994 81.402 62.005 1.00 24.27 686 ASP A O 1
ATOM 5235 N N . LYS A 1 690 ? 69.726 82.264 60.395 1.00 21.13 687 LYS A N 1
ATOM 5236 C CA . LYS A 1 690 ? 69.055 83.190 61.289 1.00 20.35 687 LYS A CA 1
ATOM 5237 C C . LYS A 1 690 ? 68.135 82.399 62.255 1.00 19.31 687 LYS A C 1
ATOM 5238 O O . LYS A 1 690 ? 67.404 81.513 61.836 1.00 19.60 687 LYS A O 1
ATOM 5244 N N . ARG A 1 691 ? 68.208 82.742 63.530 1.00 21.14 688 ARG A N 1
ATOM 5245 C CA . ARG A 1 691 ? 67.237 82.312 64.539 1.00 22.89 688 ARG A CA 1
ATOM 5246 C C . ARG A 1 691 ? 66.065 83.280 64.552 1.00 20.16 688 ARG A C 1
ATOM 5247 O O . ARG A 1 691 ? 66.171 84.458 64.946 1.00 21.03 688 ARG A O 1
ATOM 5255 N N . TYR A 1 692 ? 64.926 82.775 64.107 1.00 20.21 689 TYR A N 1
ATOM 5256 C CA . TYR A 1 692 ? 63.702 83.550 64.124 1.00 17.11 689 TYR A CA 1
ATOM 5257 C C . TYR A 1 692 ? 62.509 82.632 64.393 1.00 18.26 689 TYR A C 1
ATOM 5258 O O . TYR A 1 692 ? 62.662 81.398 64.513 1.00 18.61 689 TYR A O 1
ATOM 5267 N N . PHE A 1 693 ? 61.343 83.264 64.540 1.00 18.09 690 PHE A N 1
ATOM 5268 C CA . PHE A 1 693 ? 60.124 82.604 64.960 1.00 17.40 690 PHE A CA 1
ATOM 5269 C C . PHE A 1 693 ? 58.983 82.842 63.969 1.00 18.44 690 PHE A C 1
ATOM 5270 O O . PHE A 1 693 ? 58.656 83.987 63.651 1.00 17.18 690 PHE A O 1
ATOM 5278 N N . THR A 1 694 ? 58.379 81.742 63.526 1.00 17.76 691 THR A N 1
ATOM 5279 C CA . THR A 1 694 ? 57.287 81.757 62.545 1.00 17.92 691 THR A CA 1
ATOM 5280 C C . THR A 1 694 ? 55.894 81.707 63.160 1.00 19.19 691 THR A C 1
ATOM 5281 O O . THR A 1 694 ? 54.918 81.953 62.474 1.00 21.57 691 THR A O 1
ATOM 5285 N N . LYS A 1 695 ? 55.779 81.367 64.435 1.00 17.17 692 LYS A N 1
ATOM 5286 C CA . LYS A 1 695 ? 54.456 81.365 65.090 1.00 16.79 692 LYS A CA 1
ATOM 5287 C C . LYS A 1 695 ? 54.622 81.923 66.469 1.00 20.29 692 LYS A C 1
ATOM 5288 O O . LYS A 1 695 ? 55.575 81.571 67.185 1.00 21.48 692 LYS A O 1
ATOM 5294 N N . ALA A 1 696 ? 53.673 82.746 66.864 1.00 17.81 693 ALA A N 1
ATOM 5295 C CA . ALA A 1 696 ? 53.608 83.271 68.199 1.00 18.81 693 ALA A CA 1
ATOM 5296 C C . ALA A 1 696 ? 52.250 82.873 68.765 1.00 21.58 693 ALA A C 1
ATOM 5297 O O . ALA A 1 696 ? 51.218 83.308 68.256 1.00 21.68 693 ALA A O 1
ATOM 5299 N N . TYR A 1 697 ? 52.238 82.001 69.786 1.00 19.20 694 TYR A N 1
ATOM 5300 C CA . TYR A 1 697 ? 50.975 81.660 70.425 1.00 18.70 694 TYR A CA 1
ATOM 5301 C C . TYR A 1 697 ? 50.531 82.767 71.376 1.00 20.62 694 TYR A C 1
ATOM 5302 O O . TYR A 1 697 ? 51.356 83.555 71.860 1.00 19.90 694 TYR A O 1
ATOM 5311 N N . ALA A 1 698 ? 49.228 82.825 71.649 1.00 20.04 695 ALA A N 1
ATOM 5312 C CA . ALA A 1 698 ? 48.641 83.871 72.523 1.00 21.34 695 ALA A CA 1
ATOM 5313 C C . ALA A 1 698 ? 49.232 83.860 73.924 1.00 21.80 695 ALA A C 1
ATOM 5314 O O . ALA A 1 698 ? 49.269 84.882 74.611 1.00 21.41 695 ALA A O 1
ATOM 5316 N N . SER A 1 699 ? 49.681 82.691 74.355 1.00 18.07 696 SER A N 1
ATOM 5317 C CA . SER A 1 699 ? 50.404 82.572 75.607 1.00 20.42 696 SER A CA 1
ATOM 5318 C C . SER A 1 699 ? 51.494 81.495 75.503 1.00 21.18 696 SER A C 1
ATOM 5319 O O . SER A 1 699 ? 51.556 80.739 74.537 1.00 18.51 696 SER A O 1
ATOM 5322 N N . HIS A 1 700 ? 52.370 81.467 76.484 1.00 18.48 697 HIS A N 1
ATOM 5323 C CA . HIS A 1 700 ? 53.290 80.355 76.711 1.00 17.59 697 HIS A CA 1
ATOM 5324 C C . HIS A 1 700 ? 54.548 80.261 75.833 1.00 17.65 697 HIS A C 1
ATOM 5325 O O . HIS A 1 700 ? 55.659 80.134 76.367 1.00 17.48 697 HIS A O 1
ATOM 5332 N N . TYR A 1 701 ? 54.395 80.262 74.513 1.00 15.76 698 TYR A N 1
ATOM 5333 C CA . TYR A 1 701 ? 55.518 79.942 73.642 1.00 14.52 698 TYR A CA 1
ATOM 5334 C C . TYR A 1 701 ? 55.376 80.463 72.236 1.00 15.92 698 TYR A C 1
ATOM 5335 O O . TYR A 1 701 ? 54.286 80.864 71.780 1.00 16.36 698 TYR A O 1
ATOM 5344 N N . ALA A 1 702 ? 56.512 80.465 71.554 1.00 14.68 699 ALA A N 1
ATOM 5345 C CA . ALA A 1 702 ? 56.591 80.719 70.126 1.00 16.72 699 ALA A CA 1
ATOM 5346 C C . ALA A 1 702 ? 57.341 79.596 69.436 1.00 18.87 699 ALA A C 1
ATOM 5347 O O . ALA A 1 702 ? 58.151 78.901 70.048 1.00 18.19 699 ALA A O 1
ATOM 5349 N N . THR A 1 703 ? 57.113 79.440 68.140 1.00 16.35 700 THR A N 1
ATOM 5350 C CA . THR A 1 703 ? 57.708 78.350 67.393 1.00 14.69 700 THR A CA 1
ATOM 5351 C C . THR A 1 703 ? 58.906 78.888 66.644 1.00 16.26 700 THR A C 1
ATOM 5352 O O . THR A 1 703 ? 58.792 79.845 65.873 1.00 15.58 700 THR A O 1
ATOM 5356 N N . GLU A 1 704 ? 60.055 78.260 66.860 1.00 14.56 701 GLU A N 1
ATOM 5357 C CA . GLU A 1 704 ? 61.266 78.603 66.136 1.00 16.42 701 GLU A CA 1
ATOM 5358 C C . GLU A 1 704 ? 61.263 78.086 64.703 1.00 14.76 701 GLU A C 1
ATOM 5359 O O . GLU A 1 704 ? 60.874 76.951 64.410 1.00 17.08 701 GLU A O 1
ATOM 5365 N N . ALA A 1 705 ? 61.708 78.929 63.772 1.00 15.65 702 ALA A N 1
ATOM 5366 C CA . ALA A 1 705 ? 61.891 78.491 62.399 1.00 16.02 702 ALA A CA 1
ATOM 5367 C C . ALA A 1 705 ? 63.084 77.555 62.311 1.00 21.19 702 ALA A C 1
ATOM 5368 O O . ALA A 1 705 ? 63.952 77.537 63.181 1.00 17.42 702 ALA A O 1
ATOM 5370 N N . GLU A 1 706 ? 63.088 76.737 61.275 1.00 19.94 703 GLU A N 1
ATOM 5371 C CA . GLU A 1 706 ? 64.186 75.840 61.006 1.00 21.15 703 GLU A CA 1
ATOM 5372 C C . GLU A 1 706 ? 65.478 76.639 60.757 1.00 20.41 703 GLU A C 1
ATOM 5373 O O . GLU A 1 706 ? 65.427 77.778 60.269 1.00 19.62 703 GLU A O 1
ATOM 5379 N N . GLY A 1 707 ? 66.611 76.043 61.139 1.00 22.03 704 GLY A N 1
ATOM 5380 C CA . GLY A 1 707 ? 67.955 76.585 60.880 1.00 21.45 704 GLY A CA 1
ATOM 5381 C C . GLY A 1 707 ? 68.402 76.409 59.431 1.00 20.46 704 GLY A C 1
ATOM 5382 O O . GLY A 1 707 ? 67.637 75.989 58.574 1.00 19.09 704 GLY A O 1
ATOM 5383 N N . ARG A 1 708 ? 69.655 76.755 59.149 1.00 22.57 705 ARG A N 1
ATOM 5384 C CA . ARG A 1 708 ? 70.202 76.581 57.798 1.00 23.78 705 ARG A CA 1
ATOM 5385 C C . ARG A 1 708 ? 70.177 75.124 57.367 1.00 20.75 705 ARG A C 1
ATOM 5386 O O . ARG A 1 708 ? 70.466 74.210 58.147 1.00 23.60 705 ARG A O 1
ATOM 5394 N N . SER A 1 709 ? 69.835 74.884 56.110 1.00 21.77 706 SER A N 1
ATOM 5395 C CA . SER A 1 709 ? 69.898 73.544 55.562 1.00 23.44 706 SER A CA 1
ATOM 5396 C C . SER A 1 709 ? 70.325 73.622 54.093 1.00 21.38 706 SER A C 1
ATOM 5397 O O . SER A 1 709 ? 70.285 74.684 53.496 1.00 22.69 706 SER A O 1
ATOM 5400 N N . ALA A 1 710 ? 70.731 72.490 53.547 1.00 24.22 707 ALA A N 1
ATOM 5401 C CA . ALA A 1 710 ? 71.012 72.372 52.125 1.00 26.31 707 ALA A CA 1
ATOM 5402 C C . ALA A 1 710 ? 70.363 71.114 51.623 1.00 23.09 707 ALA A C 1
ATOM 5403 O O . ALA A 1 710 ? 70.352 70.095 52.300 1.00 25.57 707 ALA A O 1
ATOM 5405 N N . VAL A 1 711 ? 69.859 71.176 50.397 1.00 23.04 708 VAL A N 1
ATOM 5406 C CA . VAL A 1 711 ? 69.312 70.014 49.736 1.00 22.53 708 VAL A CA 1
ATOM 5407 C C . VAL A 1 711 ? 69.894 69.896 48.335 1.00 24.08 708 VAL A C 1
ATOM 5408 O O . VAL A 1 711 ? 69.989 70.894 47.615 1.00 24.71 708 VAL A O 1
ATOM 5412 N N . LEU A 1 712 ? 70.252 68.681 47.949 1.00 26.46 709 LEU A N 1
ATOM 5413 C CA . LEU A 1 712 ? 70.733 68.429 46.591 1.00 26.66 709 LEU A CA 1
ATOM 5414 C C . LEU A 1 712 ? 69.841 67.416 45.945 1.00 23.03 709 LEU A C 1
ATOM 5415 O O . LEU A 1 712 ? 69.613 66.335 46.493 1.00 26.36 709 LEU A O 1
ATOM 5420 N N . ALA A 1 713 ? 69.339 67.756 44.755 1.00 23.69 710 ALA A N 1
ATOM 5421 C CA . ALA A 1 713 ? 68.404 66.900 44.060 1.00 25.49 710 ALA A CA 1
ATOM 5422 C C . ALA A 1 713 ? 68.853 66.594 42.632 1.00 25.20 710 ALA A C 1
ATOM 5423 O O . ALA A 1 713 ? 69.366 67.457 41.931 1.00 29.65 710 ALA A O 1
ATOM 5425 N N . VAL A 1 714 ? 68.585 65.360 42.230 1.00 29.06 711 VAL A N 1
ATOM 5426 C CA . VAL A 1 714 ? 68.581 64.967 40.837 1.00 32.93 711 VAL A CA 1
ATOM 5427 C C . VAL A 1 714 ? 67.148 64.847 40.367 1.00 27.98 711 VAL A C 1
ATOM 5428 O O . VAL A 1 714 ? 66.418 63.980 40.843 1.00 28.24 711 VAL A O 1
ATOM 5432 N N . ASN A 1 715 ? 66.774 65.722 39.435 1.00 28.12 712 ASN A N 1
ATOM 5433 C CA . ASN A 1 715 ? 65.434 65.807 38.906 1.00 28.67 712 ASN A CA 1
ATOM 5434 C C . ASN A 1 715 ? 65.430 65.298 37.479 1.00 40.75 712 ASN A C 1
ATOM 5435 O O . ASN A 1 715 ? 66.300 65.667 36.670 1.00 38.74 712 ASN A O 1
ATOM 5440 N N . PHE A 1 716 ? 64.463 64.448 37.167 1.00 35.54 713 PHE A N 1
ATOM 5441 C CA . PHE A 1 716 ? 64.357 63.921 35.817 1.00 39.80 713 PHE A CA 1
ATOM 5442 C C . PHE A 1 716 ? 62.994 64.158 35.200 1.00 47.29 713 PHE A C 1
ATOM 5443 O O . PHE A 1 716 ? 61.974 64.225 35.891 1.00 38.56 713 PHE A O 1
ATOM 5451 N N . LYS A 1 717 ? 62.998 64.303 33.878 1.00 40.57 714 LYS A N 1
ATOM 5452 C CA . LYS A 1 717 ? 61.818 64.686 33.143 1.00 39.28 714 LYS A CA 1
ATOM 5453 C C . LYS A 1 717 ? 61.872 64.089 31.740 1.00 53.93 714 LYS A C 1
ATOM 5454 O O . LYS A 1 717 ? 62.695 64.505 30.929 1.00 46.34 714 LYS A O 1
ATOM 5460 N N . TYR A 1 718 ? 61.026 63.093 31.483 1.00 48.92 715 TYR A N 1
ATOM 5461 C CA . TYR A 1 718 ? 60.910 62.466 30.166 1.00 55.08 715 TYR A CA 1
ATOM 5462 C C . TYR A 1 718 ? 59.505 62.612 29.590 1.00 60.77 715 TYR A C 1
ATOM 5463 O O . TYR A 1 718 ? 58.540 63.005 30.262 1.00 51.20 715 TYR A O 1
#

Nearest PDB structures (foldseek):
  5fp1-assembly1_A  TM=1.001E+00  e=0.000E+00  Acinetobacter baumannii
  5nec-assembly2_B  TM=9.452E-01  e=8.438E-96  Pseudomonas aeruginosa 39016
  5nec-assembly1_A  TM=9.421E-01  e=1.713E-95  Pseudomonas aeruginosa 39016
  5fok-assembly2_B  TM=9.408E-01  e=6.131E-95  Pseudomonas aeruginosa PAO1
  5fok-assembly1_A  TM=9.364E-01  e=2.913E-94  Pseudomonas aeruginosa PAO1

Sequence (701 aa):
TQEESLKVDQSANSKFVAPLLDTPKSVSVISKQLIEDTKVTTLADALRTVPGITLGAGEGGNPNGDRPFIRGYSSSESSMMYIDGIRNSTSQNREMFAVEQVEVTKGSASAMGGAGSVGGSINMISKVAKKGDFLEGSVAAGTDNYQRITLDGNKDFGNGIAARVAVLGHQNEKAGQSNGAEYKRVVGIAPSITFGLDTPTRATLSYYYLQTDDKPDSGIPYWDSSLGKAQGKPAEVKQGTYYGWKDRDFQKQENHIGTIKLEHDLTDNITITNTAMYAKSKNDYVWTNPDDSKGNVGKGLVWHRLNSAITDSETFTDQLALTGKFDTGFLKHRFNVVGAEYSKQKTDKGGYNIIDAKGNVSSTGFYSDCSDLSTNWCTSLNGPTQKPFVDRLQARPDFDATVESSTTSVVYLLDNIEITPKWLLDLGLRWDKFEAEQNFLATSSAAAYTAKNNSDFVTYQAGITFKPTENGSSIYTSYATSASPVVGLNAGWGDNSETINANNQMIDPEEAQTFEIGTKWDFLDNHLNLTAAIFRTEKQNTRVQIDPTTYANVGESKVDGFELGLNGEITDKWNISAGYTYLDSELTKNGKSCRSGKCTDQSIYNGNQMPNVPKQAATLWTTYKVLPQLTVGAGAVYSDKVYGDVANTKWVPSYVRYDAMARYNVNKNVDLQLNINNLSDKRYFTKAYASHYATEAEGRSAVLAVNFKY

B-factor: mean 28.77, std 13.08, range [13.45, 118.89]

Organism: Acinetobacter baumannii (strain ATCC 19606 / DSM 30007 / JCM 6841 / CCUG 19606 / CIP 70.34 / NBRC 109757 / NCIMB 12457 / NCTC 12156 / 81) (NCBI:txid575584)

Solvent-accessible surface area: 28286 Å² total; per-residue (Å²): 135,147,94,106,12,4,14,40,66,106,18,61,29,72,25,22,36,5,36,18,23,14,10,5,18,13,20,34,24,4,3,33,20,7,19,66,1,7,38,12,14,26,0,28,53,0,3,49,24,8,17,9,21,13,24,1,4,1,30,26,37,1,0,26,4,9,15,0,23,0,4,6,12,25,1,7,4,2,3,25,35,72,16,3,61,14,24,20,12,13,44,24,4,6,12,8,9,34,21,0,3,0,11,17,0,0,3,0,1,17,11,0,7,3,1,9,0,1,14,0,12,9,16,32,55,56,6,73,136,35,89,39,78,41,8,12,76,5,60,22,74,56,88,25,96,12,87,30,75,15,17,6,128,37,119,70,102,17,49,0,30,16,57,6,60,2,28,11,61,32,53,22,9,42,9,89,114,3,0,40,54,85,22,84,0,64,14,44,12,52,8,70,19,36,125,59,80,81,49,24,20,76,37,86,41,43,9,74,7,80,8,64,3,28,6,6,2,2,1,40,38,98,111,89,45,101,19,41,7,88,6,5,145,14,173,59,12,16,8,0,1,2,34,88,6,0,37,5,104,4,46,7,49,14,22,30,69,78,90,33,78,39,100,70,151,70,41,28,52,23,39,17,12,6,116,10,63,6,83,2,38,0,0,4,0,0,0,2,16,44,109,32,4,10,53,112,31,42,0,6,10,32,1,3,15,0,47,15,44,3,94,24,64,4,34,30,82,14,54,25,23,114,121,74,74,61,182,63,100,39,49,29,1,40,14,40,26,74,21,78,30,114,7,91,21,7,0,27,29,0,21,29,114,188,46,83,89,22,59,52,13,26,83,38,83,12,86,55,75,90,35,27,0,7,13,45,20,96,59,32,86,70,105,78,30,90,21,123,43,85,65,63,95,31,24,54,2,20,18,60,23,55,2,74,6,88,3,29,0,19,34,83,58,102,100,120,5,53,15,66,5,89,9,93,6,107,6,50,2,52,4,60,36,92,68,88,131,106,53,83,66,73,67,0,92,3,88,11,89,19,88,3,94,22,41,4,90,1,63,16,45,72,144,52,0,0,86,5,62,16,66,5,19,3,6,6,1,0,0,16,9,9,3,32,5,6,72,77,18,51,0,39,40,50,3,42,125,29,104,16,17,86,3,41,7,101,3,77,11,40,7,62,19,91,96,132,77,89,19,24,53,40,22,6,88,6,103,0,30,32,53,45,29,26,21,37,63,54,60,88,57,44,28,31,70,1,65,10,48,0,35,8,58,16,70,14,50,39,0,41,44,68,138,110,103,24,20,18,25,13,62,2,84,3,70,8,48,18,48,87,23,11,73,49,32,188,107,59,148,32,74,71,34,49,134,63,66,48,37,21,10,25,17,0,2,80,62,2,29,12,72,14,30,9,98,69,72,103,120,74,42,11,63,1,52,9,27,16,65,10,36,73,10,25,3,15,36,25,32,47,36,67,4,54,52,33,54,6,98,8,26,5,33,36,96,38,75,75,189,36,31,33,67,5,68,4,51,20,0,66,64,54,83,59,11,7,39,47,2,26,52,26,28,7,0,15,8,10,48,4,122,14,30,6,85,1,68,39,45,104,148

Foldseek 3Di:
DQLQFQDDFADPAVLQLDTPQFGQFDKHKLAQNNCVFFVDWWPLSSCLQPWWFFFAADDQFFDGAGWTDALQHTQLLAEAESQHGDRDGHGGTCQFFRMKMWTAFQDCLSRNADQQGTYIYTYGDFADDDWKKWKKWKAWPQTWTKIKIKTKAHPPQQKIKIKMKIWIKGAFFPAPPFKIKTKIKMKIKMKGQHPHQKIKIKIKIKMKIKMQDAEFFFADDLVVLWRFDEGDPADFNYGFKARQPWIKMKIKMKIKMKIWGHPDPFKMKIKMKMKMKIWMWIKIFQFLQGLSCVNVQKTFRWIHTKTKIKMKIKMKIWMFGWDDPPQKIKGKIWIKMKMKMKMWMKTKWWAAPVGDIDRTDPPSVVPDCPQPRMAGNYDGDHDHHHIDIDIGTFKMKMKIKMKIKMWIWMPNDLFKIKTKMKMKMWMKMKMWTPDDPVGHTDMFMAIAIDMWMKIKMWGAPDNFKTKMKMKTKHWHAACSSRDHHDSLRHDDPACRHAYTFMKMKIKIWMKGQDDVRFKIKIKMWMKTWGCFGWAAAFPRHIYRHWIKIKTKMKMWMWGAPDPFKTKTKMKMAIDIFRQAHHWDDDPRDTDGLRVLHGPHRASGFRMWMKMKMWGCPDVFKIKIKMKTWTAKGAAASNRGHIWGIDMFMKMKMWGRPDPFKIKMKIKGSVVQDWTFSYTHRRTGTHTHRGIMMMIMIMGMD

Radius of gyration: 25.0 Å; Cα contacts (8 Å, |Δi|>4): 2243; chains: 1; bounding box: 53×48×70 Å

Secondary structure (DSSP, 8-state):
-GGG-S---S-S-TT--S-GGG-SSEEEEE-HHHHHHHT--BHHHHGGGSTT-EE----SSS--S--EEETTEE-TT-EEETTEE--SS---BSTTEEEEEEEES--HHHHSS--SSEEEEEEEP---SS-EEEEEEEEETTTEEEEEEEEEEE-SSS-EEEEEEEEEEEEPTT-TT--EEEEEEEEEEEEE-TTSSEEEEEEEEEEEE-BB----EEEEETTTTEEEEEEP---TT-----TTT-EEEEEEEEEEEEEEEEEETTEEEEEEEEEEEEEEEEEEEEESTT-SGGGGTEEEEEEEEEEEEEEEEEEEEEEEEEEE-SS-EEEEEEEEEEEEEEEEEEEEEEE-TT--EESS-S-TT----TT--EEESSS-------SEEEEEEEEEEEEEEEEEEEEEEEEEETTEEEEEEEEEEEEEEEEEEPP-SSS--EEEEEEEEEEEEEEEEEE-SSTTEEEEEEEEEEEE-TTTTTTSS-GGG---TTTTTPPPEEEEEEEEEEEEEETTTTEEEEEEEEEEEEEEEEEEEETTEEEEEEEEEEEEEEEEEEEESSSSEEEEEEEEEEEEEEEE--EEEETTEEEE-GGGTTBPPTT--SEEEEEEEEEEEETTEEEEEEEEEE--EE-STTS-BEE--EEEEEEEEEEE-SSSEEEEEEEESTT----EEEE-SSSEEEEPP--EEEEEEEEE-